Protein 5H78 (pdb70)

Radius of gyration: 26.35 Å; Cα contacts (8 Å, |Δi|>4): 308; chains: 2; bounding box: 64×65×44 Å

Solvent-accessible surface area: 22266 Å² total; per-residue (Å²): 142,34,131,47,6,100,140,21,22,118,25,0,29,57,32,0,87,174,105,122,23,147,54,21,15,60,19,0,10,99,21,0,52,113,45,71,35,84,105,24,68,91,87,3,121,78,3,20,90,98,9,179,137,23,135,66,64,98,72,16,33,100,10,0,93,60,0,22,87,47,3,145,118,27,139,61,61,144,9,10,55,63,0,0,112,27,0,14,93,13,6,137,115,21,136,48,165,87,6,16,58,92,0,0,110,20,0,9,108,26,2,88,139,33,140,47,71,135,13,8,28,43,0,0,94,35,0,0,82,19,4,53,96,24,144,70,115,126,24,5,16,77,0,0,95,12,0,10,73,9,3,124,121,26,54,33,58,109,22,29,100,39,0,16,110,13,0,73,45,1,8,163,83,22,140,52,158,103,9,30,93,66,0,76,141,21,5,84,91,15,118,210,140,21,131,45,5,99,138,21,21,118,25,0,29,55,35,1,90,175,107,145,23,147,50,20,17,57,18,0,10,98,22,0,49,110,38,69,35,87,103,28,77,90,85,3,140,75,2,18,90,98,10,124,126,25,130,63,68,105,69,17,32,101,8,0,92,61,0,23,86,49,3,145,119,28,139,59,60,143,12,10,36,71,0,0,95,37,0,16,63,13,7,127,115,20,136,50,168,100,6,16,56,92,0,0,114,24,0,9,108,25,2,87,133,33,142,50,69,132,10,9,38,31,0,0,87,32,0,0,82,18,3,54,94,25,146,72,111,116,25,5,15,78,0,0,96,11,0,8,73,9,3,127,121,26,67,36,56,112,23,31,96,32,0,16,122,13,0,72,56,1,8,168,84,22,140,56,157,105,9,31,88,67,0,89,144,23,9,107,89,16,115,215

Secondary structure (DSSP, 8-state):
--TTHHHHHHHHHHHHHHH--S-HHHHHHHHHHHHHHHHHHHHHHHHHHHHHH--SHHHHHHHHHHHHHHHHH---HHHHHHHHHHHHHHHHH---HHHHHHHHHHHHHHHHH---HHHHHHHHHHHHHHHHH---HHHHHHHHHHHHHHHHH--BHHHHHHHHHHHHHHHHH---HHHHHHHHHHHHHHH-/--TTHHHHHHHHHHHHHHH--S-HHHHHHHHHHHHHHHHHHHHHHHHHHHHHH--SHHHHHHHHHHHHHHHHH---HHHHHHHHHHHHHHHHH---HHHHHHHHHHHHHHHHH---HHHHHHHHHHHHHHHHH---HHHHHHHHHHHHHHHHH--BHHHHHHHHHHHHHHHHH---HHHHHHHHHHHHHHH-

Structure (mmCIF, N/CA/C/O backbone):
data_5H78
#
_entry.id   5H78
#
_cell.length_a   179.234
_cell.length_b   96.539
_cell.length_c   39.351
_cell.angle_alpha   90.00
_cell.angle_beta   89.90
_cell.angle_gamma   90.00
#
_symmetry.space_group_name_H-M   'C 1 2 1'
#
loop_
_entity.id
_entity.type
_entity.pdbx_description
1 polymer 'cAMP-dependent protein kinase type II-alpha regulatory subunit,DHR14'
2 water water
#
loop_
_atom_site.group_PDB
_atom_site.id
_atom_site.type_symbol
_atom_site.label_atom_id
_atom_site.label_alt_id
_atom_site.label_comp_id
_atom_site.label_asym_id
_atom_site.label_entity_id
_atom_site.label_seq_id
_atom_site.pdbx_PDB_ins_code
_atom_site.Cartn_x
_atom_site.Cartn_y
_atom_site.Cartn_z
_atom_site.occupancy
_atom_site.B_iso_or_equiv
_atom_site.auth_seq_id
_atom_site.auth_comp_id
_atom_site.auth_asym_id
_atom_site.auth_atom_id
_atom_site.pdbx_PDB_model_num
ATOM 1 N N . ILE A 1 6 ? 2.554 -38.191 6.235 1.00 71.23 5 ILE A N 1
ATOM 2 C CA . ILE A 1 6 ? 1.586 -38.988 6.989 1.00 73.68 5 ILE A CA 1
ATOM 3 C C . ILE A 1 6 ? 0.679 -38.088 7.826 1.00 72.90 5 ILE A C 1
ATOM 4 O O . ILE A 1 6 ? 1.159 -37.164 8.489 1.00 76.83 5 ILE A O 1
ATOM 9 N N . PRO A 1 7 ? -0.633 -38.348 7.784 1.00 65.43 6 PRO A N 1
ATOM 10 C CA . PRO A 1 7 ? -1.562 -37.516 8.546 1.00 67.10 6 PRO A CA 1
ATOM 11 C C . PRO A 1 7 ? -1.483 -37.836 10.027 1.00 61.45 6 PRO A C 1
ATOM 12 O O . PRO A 1 7 ? -1.144 -38.967 10.416 1.00 53.50 6 PRO A O 1
ATOM 16 N N . PRO A 1 8 ? -1.787 -36.869 10.895 1.00 63.24 7 PRO A N 1
ATOM 17 C CA . PRO A 1 8 ? -1.612 -37.083 12.339 1.00 60.32 7 PRO A CA 1
ATOM 18 C C . PRO A 1 8 ? -2.552 -38.161 12.867 1.00 56.46 7 PRO A C 1
ATOM 19 O O . PRO A 1 8 ? -3.754 -38.148 12.594 1.00 59.77 7 PRO A O 1
ATOM 23 N N . GLY A 1 9 ? -1.983 -39.111 13.608 1.00 48.50 8 GLY A N 1
ATOM 24 C CA . GLY A 1 9 ? -2.739 -40.151 14.269 1.00 42.15 8 GLY A CA 1
ATOM 25 C C . GLY A 1 9 ? -2.795 -41.474 13.533 1.00 34.39 8 GLY A C 1
ATOM 26 O O . GLY A 1 9 ? -3.239 -42.467 14.122 1.00 32.38 8 GLY A O 1
ATOM 27 N N . LEU A 1 10 ? -2.335 -41.531 12.281 1.00 33.63 9 LEU A N 1
ATOM 28 C CA . LEU A 1 10 ? -2.445 -42.770 11.514 1.00 30.16 9 LEU A CA 1
ATOM 29 C C . LEU A 1 10 ? -1.664 -43.907 12.169 1.00 30.00 9 LEU A C 1
ATOM 30 O O . LEU A 1 10 ? -2.175 -45.022 12.319 1.00 25.80 9 LEU A O 1
ATOM 35 N N . THR A 1 11 ? -0.417 -43.645 12.562 1.00 30.00 10 THR A N 1
ATOM 36 C CA . THR A 1 11 ? 0.406 -44.694 13.162 1.00 33.57 10 THR A CA 1
ATOM 37 C C . THR A 1 11 ? -0.225 -45.256 14.429 1.00 28.28 10 THR A C 1
ATOM 38 O O . THR A 1 11 ? -0.301 -46.478 14.605 1.00 29.82 10 THR A O 1
ATOM 42 N N . GLU A 1 12 ? -0.670 -44.378 15.333 1.00 30.39 11 GLU A N 1
ATOM 43 C CA . GLU A 1 12 ? -1.270 -44.846 16.578 1.00 37.31 11 GLU A CA 1
ATOM 44 C C . GLU A 1 12 ? -2.581 -45.577 16.318 1.00 33.32 11 GLU A C 1
ATOM 45 O O . GLU A 1 12 ? -2.912 -46.538 17.018 1.00 29.40 11 GLU A O 1
ATOM 51 N N . LEU A 1 13 ? -3.330 -45.142 15.310 1.00 31.42 12 LEU A N 1
ATOM 52 C CA . LEU A 1 13 ? -4.593 -45.795 14.996 1.00 26.36 12 LEU A CA 1
ATOM 53 C C . LEU A 1 13 ? -4.364 -47.227 14.539 1.00 22.59 12 LEU A C 1
ATOM 54 O O . LEU A 1 13 ? -5.023 -48.160 15.016 1.00 21.62 12 LEU A O 1
ATOM 59 N N . LEU A 1 14 ? -3.409 -47.427 13.630 1.00 21.94 13 LEU A N 1
ATOM 60 C CA . LEU A 1 14 ? -3.170 -48.775 13.131 1.00 25.50 13 LEU A CA 1
ATOM 61 C C . LEU A 1 14 ? -2.483 -49.648 14.166 1.00 26.98 13 LEU A C 1
ATOM 62 O O . LEU A 1 14 ? -2.685 -50.868 14.182 1.00 26.41 13 LEU A O 1
ATOM 67 N N . GLN A 1 15 ? -1.673 -49.051 15.035 1.00 23.78 14 GLN A N 1
ATOM 68 C CA . GLN A 1 15 ? -1.074 -49.827 16.111 1.00 27.71 14 GLN A CA 1
ATOM 69 C C . GLN A 1 15 ? -2.142 -50.340 17.074 1.00 23.00 14 GLN A C 1
ATOM 70 O O . GLN A 1 15 ? -2.043 -51.469 17.572 1.00 28.64 14 GLN A O 1
ATOM 76 N N . GLY A 1 16 ? -3.174 -49.532 17.342 1.00 23.34 15 GLY A N 1
ATOM 77 C CA . GLY A 1 16 ? -4.226 -49.975 18.243 1.00 24.69 15 GLY A CA 1
ATOM 78 C C . GLY A 1 16 ? -4.984 -51.164 17.689 1.00 29.81 15 GLY A C 1
ATOM 79 O O . GLY A 1 16 ? -5.272 -52.129 18.405 1.00 26.08 15 GLY A O 1
ATOM 80 N N . TYR A 1 17 ? -5.291 -51.124 16.399 1.00 25.78 16 TYR A N 1
ATOM 81 C CA . TYR A 1 17 ? -5.947 -52.257 15.767 1.00 23.43 16 TYR A CA 1
ATOM 82 C C . TYR A 1 17 ? -5.028 -53.471 15.763 1.00 21.58 16 TYR A C 1
ATOM 83 O O . TYR A 1 17 ? -5.468 -54.595 16.024 1.00 24.23 16 TYR A O 1
ATOM 92 N N . THR A 1 18 ? -3.734 -53.251 15.534 1.00 22.85 17 THR A N 1
ATOM 93 C CA . THR A 1 18 ? -2.790 -54.363 15.503 1.00 22.46 17 THR A CA 1
ATOM 94 C C . THR A 1 18 ? -2.713 -55.075 16.848 1.00 24.57 17 THR A C 1
ATOM 95 O O . THR A 1 18 ? -2.656 -56.310 16.898 1.00 24.50 17 THR A O 1
ATOM 99 N N . VAL A 1 19 ? -2.709 -54.317 17.951 1.00 25.28 18 VAL A N 1
ATOM 100 C CA . VAL A 1 19 ? -2.693 -54.938 19.276 1.00 27.71 18 VAL A CA 1
ATOM 101 C C . VAL A 1 19 ? -3.870 -55.886 19.429 1.00 28.05 18 VAL A C 1
ATOM 102 O O . VAL A 1 19 ? -3.715 -57.024 19.883 1.00 30.54 18 VAL A O 1
ATOM 106 N N . GLU A 1 20 ? -5.071 -55.428 19.062 1.00 31.53 19 GLU A N 1
ATOM 107 C CA . GLU A 1 20 ? -6.255 -56.252 19.283 1.00 31.39 19 GLU A CA 1
ATOM 108 C C . GLU A 1 20 ? -6.296 -57.449 18.349 1.00 27.54 19 GLU A C 1
ATOM 109 O O . GLU A 1 20 ? -6.807 -58.510 18.731 1.00 28.81 19 GLU A O 1
ATOM 115 N N . VAL A 1 21 ? -5.762 -57.310 17.136 1.00 23.64 20 VAL A N 1
ATOM 116 C CA . VAL A 1 21 ? -5.631 -58.469 16.257 1.00 26.94 20 VAL A CA 1
ATOM 117 C C . VAL A 1 21 ? -4.730 -59.520 16.891 1.00 32.93 20 VAL A C 1
ATOM 118 O O . VAL A 1 21 ? -5.042 -60.719 16.881 1.00 31.70 20 VAL A O 1
ATOM 122 N N . LEU A 1 22 ? -3.604 -59.087 17.459 1.00 28.84 21 LEU A N 1
ATOM 123 C CA . LEU A 1 22 ? -2.666 -60.027 18.060 1.00 29.48 21 LEU A CA 1
ATOM 124 C C . LEU A 1 22 ? -3.195 -60.605 19.369 1.00 34.68 21 LEU A C 1
ATOM 125 O O . LEU A 1 22 ? -2.866 -61.744 19.711 1.00 36.89 21 LEU A O 1
ATOM 130 N N . ARG A 1 23 ? -3.988 -59.836 20.124 1.00 32.00 22 ARG A N 1
ATOM 131 C CA . ARG A 1 23 ? -4.604 -60.369 21.339 1.00 39.59 22 ARG A CA 1
ATOM 132 C C . ARG A 1 23 ? -5.693 -61.386 21.015 1.00 42.36 22 ARG A C 1
ATOM 133 O O . ARG A 1 23 ? -5.670 -62.518 21.510 1.00 49.08 22 ARG A O 1
ATOM 141 N N . GLN A 1 24 ? -6.664 -60.995 20.195 1.00 39.13 23 GLN A N 1
ATOM 142 C CA . GLN A 1 24 ? -7.887 -61.768 20.044 1.00 35.95 23 GLN A CA 1
ATOM 143 C C . GLN A 1 24 ? -7.838 -62.783 18.914 1.00 39.05 23 GLN A C 1
ATOM 144 O O . GLN A 1 24 ? -8.724 -63.640 18.842 1.00 47.04 23 GLN A O 1
ATOM 150 N N . GLN A 1 25 ? -6.831 -62.714 18.049 1.00 36.54 24 GLN A N 1
ATOM 151 C CA . GLN A 1 25 ? -6.640 -63.670 16.964 1.00 38.06 24 GLN A CA 1
ATOM 152 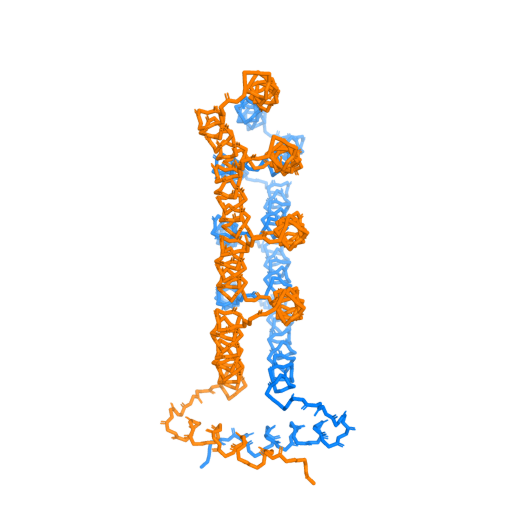C C . GLN A 1 25 ? -7.915 -63.934 16.152 1.00 37.06 24 GLN A C 1
ATOM 153 O O . GLN A 1 25 ? -8.373 -65.074 16.065 1.00 40.08 24 GLN A O 1
ATOM 159 N N . PRO A 1 26 ? -8.482 -62.902 15.531 1.00 34.71 25 PRO A N 1
ATOM 160 C CA . PRO A 1 26 ? -9.735 -63.052 14.786 1.00 30.30 25 PRO A CA 1
ATOM 161 C C . PRO A 1 26 ? -9.522 -63.838 13.508 1.00 37.61 25 PRO A C 1
ATOM 162 O O . PRO A 1 26 ? -8.511 -63.662 12.814 1.00 39.45 25 PRO A O 1
ATOM 166 N N . PRO A 1 27 ? -10.468 -64.715 13.148 1.00 39.63 26 PRO A N 1
ATOM 167 C CA . PRO A 1 27 ? -10.317 -65.477 11.896 1.00 42.24 26 PRO A CA 1
ATOM 168 C C . PRO A 1 27 ? -10.427 -64.621 10.641 1.00 44.47 26 PRO A C 1
ATOM 169 O O . PRO A 1 27 ? -9.868 -65.006 9.604 1.00 48.55 26 PRO A O 1
ATOM 173 N N . ASP A 1 28 ? -11.126 -63.486 10.682 1.00 38.02 27 ASP A N 1
ATOM 174 C CA . ASP A 1 28 ? -11.298 -62.633 9.505 1.00 36.18 27 ASP A CA 1
ATOM 175 C C . ASP A 1 28 ? -10.952 -61.204 9.885 1.00 29.24 27 ASP A C 1
ATOM 176 O O . ASP A 1 28 ? -11.698 -60.562 10.629 1.00 24.91 27 ASP A O 1
ATOM 181 N N . LEU A 1 29 ? -9.836 -60.710 9.342 1.00 27.80 28 LEU A N 1
ATOM 182 C CA . LEU A 1 29 ? -9.312 -59.407 9.723 1.00 28.59 28 LEU A CA 1
ATOM 183 C C . LEU A 1 29 ? -10.173 -58.268 9.207 1.00 29.11 28 LEU A C 1
ATOM 184 O O . LEU A 1 29 ? -10.195 -57.193 9.821 1.00 30.16 28 LEU A O 1
ATOM 189 N N . VAL A 1 30 ? -10.882 -58.475 8.089 1.00 20.56 29 VAL A N 1
ATOM 190 C CA . VAL A 1 30 ? -11.729 -57.411 7.566 1.00 19.36 29 VAL A CA 1
ATOM 191 C C . VAL A 1 30 ? -12.967 -57.256 8.434 1.00 23.43 29 VAL A C 1
ATOM 192 O O . VAL A 1 30 ? -13.324 -56.145 8.843 1.00 21.09 29 VAL A O 1
ATOM 196 N N . GLU A 1 31 ? -13.614 -58.373 8.759 1.00 21.49 30 GLU A N 1
ATOM 197 C CA . GLU A 1 31 ? -14.740 -58.331 9.679 1.00 26.13 30 GLU A CA 1
ATOM 198 C C . GLU A 1 31 ? -14.323 -57.688 10.988 1.00 27.31 30 GLU A C 1
ATOM 199 O O . GLU A 1 31 ? -15.041 -56.854 11.547 1.00 29.48 30 GLU A O 1
ATOM 205 N N . PHE A 1 32 ? -13.158 -58.083 11.496 1.00 27.17 31 PHE A N 1
ATOM 206 C CA . PHE A 1 32 ? -12.711 -57.580 12.784 1.00 28.23 31 PHE A CA 1
ATOM 207 C C . PHE A 1 32 ? -12.401 -56.089 12.717 1.00 27.67 31 PHE A C 1
ATOM 208 O O . PHE A 1 32 ? -12.672 -55.348 13.672 1.00 21.80 31 PHE A O 1
ATOM 216 N N . ALA A 1 33 ? -11.851 -55.628 11.588 1.00 23.46 32 ALA A N 1
ATOM 217 C CA . ALA A 1 33 ? -11.638 -54.198 11.390 1.00 20.98 32 ALA A CA 1
ATOM 218 C C . ALA A 1 33 ? -12.957 -53.426 11.396 1.00 20.97 32 ALA A C 1
ATOM 219 O O . ALA A 1 33 ? -13.038 -52.337 11.976 1.00 19.81 32 ALA A O 1
ATOM 221 N N . VAL A 1 34 ? -13.999 -53.947 10.742 1.00 18.93 33 VAL A N 1
ATOM 222 C CA . VAL A 1 34 ? -15.262 -53.220 10.792 1.00 23.72 33 VAL A CA 1
ATOM 223 C C . VAL A 1 34 ? -15.747 -53.113 12.232 1.00 21.59 33 VAL A C 1
ATOM 224 O O . VAL A 1 34 ? -16.193 -52.047 12.671 1.00 23.62 33 VAL A O 1
ATOM 228 N N . GLU A 1 35 ? -15.640 -54.199 12.999 1.00 24.34 34 GLU A N 1
ATOM 229 C CA . GLU A 1 35 ? -16.083 -54.165 14.392 1.00 29.50 34 GLU A CA 1
ATOM 230 C C . GLU A 1 35 ? -15.234 -53.198 15.217 1.00 23.38 34 GLU A C 1
ATOM 231 O O . GLU A 1 35 ? -15.761 -52.395 15.994 1.00 25.11 34 GLU A O 1
ATOM 237 N N . TYR A 1 36 ? -13.913 -53.265 15.049 1.00 21.24 35 TYR A N 1
ATOM 238 C CA . TYR A 1 36 ? -13.002 -52.453 15.848 1.00 23.42 35 TYR A CA 1
ATOM 239 C C . TYR A 1 36 ? -13.217 -50.971 15.587 1.00 21.30 35 TYR A C 1
ATOM 240 O O . TYR A 1 36 ? -13.369 -50.182 16.520 1.00 23.60 35 TYR A O 1
ATOM 249 N N . PHE A 1 37 ? -13.227 -50.571 14.319 1.00 23.77 36 PHE A N 1
ATOM 250 C CA . PHE A 1 37 ? -13.341 -49.151 14.024 1.00 23.49 36 PHE A CA 1
ATOM 251 C C . PHE A 1 37 ? -14.760 -48.629 14.233 1.00 21.41 36 PHE A C 1
ATOM 252 O O . PHE A 1 37 ? -14.933 -47.448 14.555 1.00 17.78 36 PHE A O 1
ATOM 260 N N . THR A 1 38 ? -15.780 -49.477 14.093 1.00 22.36 37 THR A N 1
ATOM 261 C CA . THR A 1 38 ? -17.126 -49.031 14.446 1.00 24.52 37 THR A CA 1
ATOM 262 C C . THR A 1 38 ? -17.224 -48.737 15.931 1.00 20.49 37 THR A C 1
ATOM 263 O O . THR A 1 38 ? -17.828 -47.734 16.332 1.00 22.83 37 THR A O 1
ATOM 267 N N . ARG A 1 39 ? -16.612 -49.589 16.757 1.00 24.06 38 ARG A N 1
ATOM 268 C CA . ARG A 1 39 ? -16.605 -49.352 18.195 1.00 25.21 38 ARG A CA 1
ATOM 269 C C . ARG A 1 39 ? -15.907 -48.040 18.522 1.00 23.47 38 ARG A C 1
ATOM 270 O O . ARG A 1 39 ? -16.421 -47.240 19.307 1.00 25.25 38 ARG A O 1
ATOM 278 N N . LEU A 1 40 ? -14.724 -47.801 17.929 1.00 22.83 39 LEU A N 1
ATOM 279 C CA . LEU A 1 40 ? -14.010 -46.550 18.183 1.00 23.73 39 LEU A CA 1
ATOM 280 C C . LEU A 1 40 ? -14.822 -45.343 17.745 1.00 23.15 39 LEU A C 1
ATOM 281 O O . LEU A 1 40 ? -14.852 -44.324 18.441 1.00 19.55 39 LEU A O 1
ATOM 286 N N . ARG A 1 41 ? -15.440 -45.419 16.562 1.00 20.62 40 ARG A N 1
ATOM 287 C CA . ARG A 1 41 ? -16.314 -44.336 16.124 1.00 19.50 40 ARG A CA 1
ATOM 288 C C . ARG A 1 41 ? -17.449 -44.112 17.116 1.00 21.71 40 ARG A C 1
ATOM 289 O O . ARG A 1 41 ? -17.755 -42.968 17.473 1.00 20.98 40 ARG A O 1
ATOM 297 N N . SER A 1 42 ? -18.077 -45.195 17.569 1.00 20.08 41 SER A N 1
ATOM 298 C CA . SER A 1 42 ? -19.191 -45.090 18.506 1.00 22.99 41 SER A CA 1
ATOM 299 C C . SER A 1 42 ? -18.746 -44.484 19.835 1.00 22.47 41 SER A C 1
ATOM 300 O O . SER A 1 42 ? -19.418 -43.607 20.392 1.00 25.97 41 SER A O 1
ATOM 303 N N . GLU A 1 43 ? -17.616 -44.955 20.367 1.00 19.43 42 GLU A N 1
ATOM 304 C CA . GLU A 1 43 ? -17.109 -44.390 21.612 1.00 24.66 42 GLU A CA 1
ATOM 305 C C . GLU A 1 43 ? -16.834 -42.895 21.474 1.00 27.76 42 GLU A C 1
ATOM 306 O O . GLU A 1 43 ? -17.158 -42.114 22.375 1.00 25.80 42 GLU A O 1
ATOM 312 N N . ARG A 1 44 ? -16.251 -42.471 20.349 1.00 25.35 43 ARG A N 1
ATOM 313 C CA . ARG A 1 44 ? -15.903 -41.059 20.198 1.00 23.88 43 ARG A CA 1
ATOM 314 C C . ARG A 1 44 ? -17.142 -40.181 20.033 1.00 23.17 43 ARG A C 1
ATOM 315 O O . ARG A 1 44 ? -17.227 -39.096 20.620 1.00 22.26 43 ARG A O 1
ATOM 323 N N . VAL A 1 45 ? -18.109 -40.614 19.226 1.00 17.54 44 VAL A N 1
ATOM 324 C CA . VAL A 1 45 ? -19.281 -39.778 19.038 1.00 16.95 44 VAL A CA 1
ATOM 325 C C . VAL A 1 45 ? -20.124 -39.753 20.313 1.00 22.32 44 VAL A C 1
ATOM 326 O O . VAL A 1 45 ? -20.705 -38.717 20.657 1.00 20.60 44 VAL A O 1
ATOM 330 N N . ASN A 1 46 ? -20.185 -40.875 21.048 1.00 19.61 45 ASN A N 1
ATOM 331 C CA . ASN A 1 46 ? -20.907 -40.885 22.324 1.00 18.79 45 ASN A CA 1
ATOM 332 C C . ASN A 1 46 ? -20.307 -39.878 23.295 1.00 21.60 45 ASN A C 1
ATOM 333 O O . ASN A 1 46 ? -21.030 -39.210 24.039 1.00 22.89 45 ASN A O 1
ATOM 338 N N . GLU A 1 47 ? -18.978 -39.763 23.308 1.0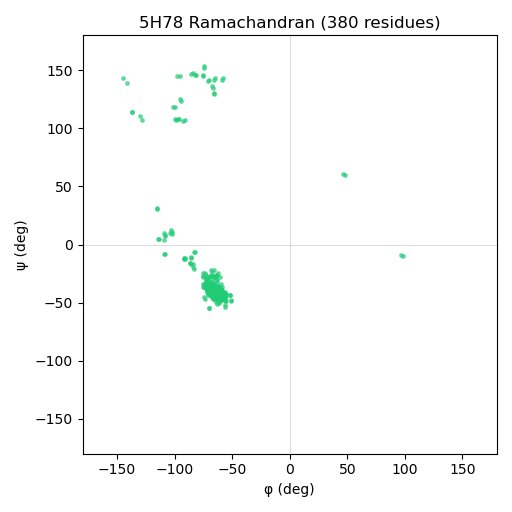0 22.24 46 GLU A N 1
ATOM 339 C CA . GLU A 1 47 ? -18.339 -38.815 24.211 1.00 24.95 46 GLU A CA 1
ATOM 340 C C . GLU A 1 47 ? -18.578 -37.384 23.748 1.00 23.07 46 GLU A C 1
ATOM 341 O O . GLU A 1 47 ? -18.769 -36.482 24.572 1.00 27.27 46 GLU A O 1
ATOM 347 N N . ARG A 1 48 ? -18.589 -37.159 22.432 1.00 20.23 47 ARG A N 1
ATOM 348 C CA . ARG A 1 48 ? -18.929 -35.840 21.916 1.00 22.33 47 ARG A CA 1
ATOM 349 C C . ARG A 1 48 ? -20.337 -35.434 22.344 1.00 17.78 47 ARG A C 1
ATOM 350 O O . ARG A 1 48 ? -20.559 -34.299 22.787 1.00 18.10 47 ARG A O 1
ATOM 358 N N . VAL A 1 49 ? -21.295 -36.355 22.247 1.00 17.79 48 VAL A N 1
ATOM 359 C CA . VAL A 1 49 ? -22.667 -36.038 22.645 1.00 19.51 48 VAL A CA 1
ATOM 360 C C . VAL A 1 49 ? -22.736 -35.735 24.135 1.00 19.05 48 VAL A C 1
ATOM 361 O O . VAL A 1 49 ? -23.411 -34.792 24.567 1.00 20.14 48 VAL A O 1
ATOM 365 N N . LYS A 1 50 ? -22.025 -36.513 24.950 1.00 20.99 49 LYS A N 1
ATOM 366 C CA . LYS A 1 50 ? -22.037 -36.251 26.382 1.00 20.91 49 LYS A CA 1
ATOM 367 C C . LYS A 1 50 ? -21.404 -34.890 26.689 1.00 19.24 49 LYS A C 1
ATOM 368 O O . LYS A 1 50 ? -21.890 -34.146 27.552 1.00 20.14 49 LYS A O 1
ATOM 374 N N . GLN A 1 51 ? -20.335 -34.530 25.965 1.00 20.34 50 GLN A N 1
ATOM 375 C CA . GLN A 1 51 ? -19.690 -33.226 26.130 1.00 21.02 50 GLN A CA 1
ATOM 376 C C . GLN A 1 51 ? -20.609 -32.077 25.733 1.00 19.97 50 GLN A C 1
ATOM 377 O O . GLN A 1 51 ? -20.621 -31.029 26.386 1.00 21.78 50 GLN A O 1
ATOM 383 N N . LEU A 1 52 ? -21.342 -32.238 24.633 1.00 18.60 51 LEU A N 1
ATOM 384 C CA . LEU A 1 52 ? -22.275 -31.201 24.202 1.00 19.06 51 LEU A CA 1
ATOM 385 C C . LEU A 1 52 ? -23.391 -31.001 25.217 1.00 17.23 51 LEU A C 1
ATOM 386 O O . LEU A 1 52 ? -23.819 -29.872 25.468 1.00 17.40 51 LEU A O 1
ATOM 391 N N . ALA A 1 53 ? -23.896 -32.098 25.781 1.00 16.58 52 ALA A N 1
ATOM 392 C CA . ALA A 1 53 ? -24.951 -32.007 26.786 1.00 16.21 52 ALA A CA 1
ATOM 393 C C . ALA A 1 53 ? -24.473 -31.263 28.033 1.00 21.60 52 ALA A C 1
ATOM 394 O O . ALA A 1 53 ? -25.199 -30.426 28.587 1.00 18.00 52 ALA A O 1
ATOM 396 N N . GLU A 1 54 ? -23.255 -31.561 28.497 1.00 22.65 53 GLU A N 1
ATOM 397 C CA . GLU A 1 54 ? -22.715 -30.824 29.638 1.00 20.18 53 GLU A CA 1
ATOM 398 C C . GLU A 1 54 ? -22.541 -29.357 29.288 1.00 20.47 53 GLU A C 1
ATOM 399 O O . GLU A 1 54 ? -22.902 -28.474 30.076 1.00 20.82 53 GLU A O 1
ATOM 405 N N . LYS A 1 55 ? -22.027 -29.076 28.087 1.00 21.49 54 LYS A N 1
ATOM 406 C CA . LYS A 1 55 ? -21.827 -27.693 27.676 1.00 25.37 54 LYS A CA 1
ATOM 407 C C . LYS A 1 55 ? -23.159 -26.942 27.569 1.00 23.38 54 LYS A C 1
ATOM 408 O O . LYS A 1 55 ? -23.257 -25.781 27.987 1.00 22.65 54 LYS A O 1
ATOM 414 N N . ALA A 1 56 ? -24.204 -27.588 27.034 1.00 18.38 55 ALA A N 1
ATOM 415 C CA . ALA A 1 56 ? -25.513 -26.934 26.983 1.00 21.82 55 ALA A CA 1
ATOM 416 C C . ALA A 1 56 ? -26.060 -26.685 28.383 1.00 23.18 55 ALA A C 1
ATOM 417 O O . ALA A 1 56 ? -26.727 -25.674 28.629 1.00 22.98 55 ALA A O 1
ATOM 419 N N . LYS A 1 57 ? -25.787 -27.596 29.310 1.00 19.09 56 LYS A N 1
ATOM 420 C CA . LYS A 1 57 ? -26.267 -27.440 30.677 1.00 26.36 56 LYS A CA 1
ATOM 421 C C . LYS A 1 57 ? -25.523 -26.320 31.405 1.00 31.94 56 LYS A C 1
ATOM 422 O O . LYS A 1 57 ? -26.118 -25.598 32.217 1.00 31.86 56 LYS A O 1
ATOM 428 N N . GLU A 1 58 ? -24.229 -26.148 31.120 1.00 29.66 57 GLU A N 1
ATOM 429 C CA . GLU A 1 58 ? -23.454 -25.076 31.741 1.00 40.84 57 GLU A CA 1
ATOM 430 C C . GLU A 1 58 ? -23.592 -23.739 31.019 1.00 42.80 57 GLU A C 1
ATOM 431 O O . GLU A 1 58 ? -23.251 -22.703 31.603 1.00 44.96 57 GLU A O 1
ATOM 437 N N . ALA A 1 59 ? -24.073 -23.735 29.776 1.00 35.11 58 ALA A N 1
ATOM 438 C CA . ALA A 1 59 ? -24.136 -22.497 29.008 1.00 28.78 58 ALA A CA 1
ATOM 439 C C . ALA A 1 59 ? -24.980 -21.444 29.710 1.00 32.19 58 ALA A C 1
ATOM 440 O O . ALA A 1 59 ? -26.045 -21.727 30.263 1.00 29.42 58 ALA A O 1
ATOM 442 N N . THR A 1 60 ? -24.527 -20.203 29.625 1.00 33.08 59 THR A N 1
ATOM 443 C CA . THR A 1 60 ? -25.230 -19.088 30.228 1.00 41.74 59 THR A CA 1
ATOM 444 C C . THR A 1 60 ? -25.894 -18.202 29.179 1.00 42.92 59 THR A C 1
ATOM 445 O O . THR A 1 60 ? -26.446 -17.151 29.522 1.00 44.66 59 THR A O 1
ATOM 449 N N . ASP A 1 61 ? -25.885 -18.620 27.916 1.00 35.78 60 ASP A N 1
ATOM 450 C CA . ASP A 1 61 ? -26.353 -17.790 26.824 1.00 38.38 60 ASP A CA 1
ATOM 451 C C . ASP A 1 61 ? -27.113 -18.634 25.804 1.00 30.59 60 ASP A C 1
ATOM 452 O O . ASP A 1 61 ? -26.730 -19.770 25.500 1.00 31.40 60 ASP A O 1
ATOM 457 N N . LYS A 1 62 ? -28.212 -18.071 25.308 1.00 25.76 61 LYS A N 1
ATOM 458 C CA . LYS A 1 62 ? -29.060 -18.761 24.342 1.00 30.93 61 LYS A CA 1
ATOM 459 C C . LYS A 1 62 ? -28.315 -19.074 23.041 1.00 27.27 61 LYS A C 1
ATOM 460 O O . LYS A 1 62 ? -28.526 -20.131 22.433 1.00 23.00 61 LYS A O 1
ATOM 466 N N . GLU A 1 63 ? -27.434 -18.174 22.608 1.00 25.25 62 GLU A N 1
ATOM 467 C CA . GLU A 1 63 ? -26.691 -18.400 21.368 1.00 33.57 62 GLU A CA 1
ATOM 468 C C . GLU A 1 63 ? -25.744 -19.589 21.461 1.00 29.57 62 GLU A C 1
ATOM 469 O O . GLU A 1 63 ? -25.591 -20.337 20.487 1.00 26.80 62 GLU A O 1
ATOM 475 N N . GLU A 1 64 ? -25.099 -19.789 22.614 1.00 23.80 63 GLU A N 1
ATOM 476 C CA . GLU A 1 64 ? -24.256 -20.972 22.754 1.00 26.75 63 GLU A CA 1
ATOM 477 C C . GLU A 1 64 ? -25.086 -22.247 22.698 1.00 19.29 63 GLU A C 1
ATOM 478 O O . GLU A 1 64 ? -24.670 -23.234 22.085 1.00 17.98 63 GLU A O 1
ATOM 484 N N . VAL A 1 65 ? -26.268 -22.245 23.327 1.00 18.50 64 VAL A N 1
ATOM 485 C CA . VAL A 1 65 ? -27.108 -23.441 23.323 1.00 21.05 64 VAL A CA 1
ATOM 486 C C . VAL A 1 65 ? -27.600 -23.755 21.913 1.00 22.05 64 VAL A C 1
ATOM 487 O O . VAL A 1 65 ? -27.662 -24.925 21.508 1.00 16.94 64 VAL A O 1
ATOM 491 N N . ILE A 1 66 ? -27.969 -22.723 21.152 1.00 17.14 65 ILE A N 1
ATOM 492 C CA . ILE A 1 66 ? -28.449 -22.941 19.789 1.00 19.84 65 ILE A CA 1
ATOM 493 C C . ILE A 1 66 ? -27.355 -23.586 18.934 1.00 15.42 65 ILE A C 1
ATOM 494 O O . ILE A 1 66 ? -27.618 -24.518 18.161 1.00 20.23 65 ILE A O 1
ATOM 499 N N . GLU A 1 67 ? -26.113 -23.147 19.095 1.00 16.54 66 GLU A N 1
ATOM 500 C CA . GLU A 1 67 ? -25.060 -23.774 18.304 1.00 18.51 66 GLU A CA 1
ATOM 501 C C . GLU A 1 67 ? -24.850 -25.236 18.702 1.00 22.68 66 GLU A C 1
ATOM 502 O O . GLU A 1 67 ? -24.572 -26.071 17.836 1.00 18.50 66 GLU A O 1
ATOM 508 N N . ILE A 1 68 ? -25.028 -25.573 19.986 1.00 17.84 67 ILE A N 1
ATOM 509 C CA . ILE A 1 68 ? -24.930 -26.965 20.419 1.00 19.96 67 ILE A CA 1
ATOM 510 C C . ILE A 1 68 ? -26.064 -27.792 19.824 1.00 14.46 67 ILE A C 1
ATOM 511 O O . ILE A 1 68 ? -25.847 -28.897 19.315 1.00 16.36 67 ILE A O 1
ATOM 516 N N . VAL A 1 69 ? -27.288 -27.266 19.887 1.00 15.65 68 VAL A N 1
ATOM 517 C CA . VAL A 1 69 ? -28.441 -27.918 19.265 1.00 15.89 68 VAL A CA 1
ATOM 518 C C . VAL A 1 69 ? -28.207 -28.167 17.776 1.00 12.84 68 VAL A C 1
ATOM 519 O O . VAL A 1 69 ? -28.517 -29.249 17.264 1.00 13.89 68 VAL A O 1
ATOM 523 N N . LYS A 1 70 ? -27.630 -27.189 17.066 1.00 13.63 69 LYS A N 1
ATOM 524 C CA . LYS A 1 70 ? -27.356 -27.378 15.638 1.00 18.38 69 LYS A CA 1
ATOM 525 C C . LYS A 1 70 ? -26.389 -28.529 15.398 1.00 19.08 69 LYS A C 1
ATOM 526 O O . LYS A 1 70 ? -26.554 -29.300 14.444 1.00 16.10 69 LYS A O 1
ATOM 532 N N . GLU A 1 71 ? -25.367 -28.668 16.247 1.00 19.27 70 GLU A N 1
ATOM 533 C CA . GLU A 1 71 ? -24.412 -29.749 16.035 1.00 17.97 70 GLU A CA 1
ATOM 534 C C . GLU A 1 71 ? -25.040 -31.099 16.370 1.00 16.37 70 GLU A C 1
ATOM 535 O O . GLU A 1 71 ? -24.813 -32.090 15.657 1.00 17.37 70 GLU A O 1
ATOM 541 N N . LEU A 1 72 ? -25.871 -31.152 17.423 1.00 14.74 71 LEU A N 1
ATOM 542 C CA . LEU A 1 72 ? -26.597 -32.375 17.754 1.00 17.02 71 LEU A CA 1
ATOM 543 C C . LEU A 1 72 ? -27.549 -32.786 16.632 1.00 18.28 71 LEU A C 1
ATOM 544 O O . LEU A 1 72 ? -27.645 -33.978 16.299 1.00 16.43 71 LEU A O 1
ATOM 549 N N . ALA A 1 73 ? -28.265 -31.823 16.039 1.00 14.37 72 ALA A N 1
ATOM 550 C CA . ALA A 1 73 ? -29.196 -32.155 14.961 1.00 13.87 72 ALA A CA 1
ATOM 551 C C . ALA A 1 73 ? -28.454 -32.733 13.767 1.00 14.45 72 ALA A C 1
ATOM 552 O O . ALA A 1 73 ? -28.918 -33.691 13.134 1.00 20.48 72 ALA A O 1
ATOM 554 N N . GLU A 1 74 ? -27.287 -32.179 13.451 1.00 16.36 73 GLU A N 1
ATOM 555 C CA . GLU A 1 74 ? -26.545 -32.687 12.304 1.00 19.04 73 GLU A CA 1
ATOM 556 C C . GLU A 1 74 ? -25.885 -34.034 12.608 1.00 20.00 73 GLU A C 1
ATOM 557 O O . GLU A 1 74 ? -25.812 -34.895 11.718 1.00 18.59 73 GLU A O 1
ATOM 563 N N . LEU A 1 75 ? -25.422 -34.257 13.849 1.00 17.54 74 LEU A N 1
ATOM 564 C CA . LEU A 1 75 ? -24.957 -35.597 14.202 1.00 18.20 74 LEU A CA 1
ATOM 565 C C . LEU A 1 75 ? -26.071 -36.626 14.045 1.00 17.82 74 LEU A C 1
ATOM 566 O O . LEU A 1 75 ? -25.844 -37.718 13.518 1.00 18.99 74 LEU A O 1
ATOM 571 N N . ALA A 1 76 ? -27.279 -36.301 14.516 1.00 16.39 75 ALA A N 1
ATOM 572 C CA . ALA A 1 76 ? -28.392 -37.235 14.410 1.00 23.40 75 ALA A CA 1
ATOM 573 C C . ALA A 1 76 ? -28.739 -37.510 12.952 1.00 25.73 75 ALA A C 1
ATOM 574 O O . ALA A 1 76 ? -29.038 -38.652 12.582 1.00 19.62 75 ALA A O 1
ATOM 576 N N . LYS A 1 77 ? -28.712 -36.472 12.110 1.00 19.50 76 LYS A N 1
ATOM 577 C CA . LYS A 1 77 ? -29.073 -36.655 10.708 1.00 22.89 76 LYS A CA 1
ATOM 578 C C . LYS A 1 77 ? -28.059 -37.524 9.974 1.00 27.60 76 LYS A C 1
ATOM 579 O O . LYS A 1 77 ? -28.426 -38.326 9.112 1.00 27.14 76 LYS A O 1
ATOM 585 N N . GLN A 1 78 ? -26.781 -37.379 10.287 1.00 25.96 77 GLN A N 1
ATOM 586 C CA . GLN A 1 78 ? -25.774 -38.107 9.527 1.00 28.37 77 GLN A CA 1
ATOM 587 C C . GLN A 1 78 ? -25.538 -39.517 10.057 1.00 29.64 77 GLN A C 1
ATOM 588 O O . GLN A 1 78 ? -24.887 -40.309 9.379 1.00 30.47 77 GLN A O 1
ATOM 594 N N . SER A 1 79 ? -26.075 -39.862 11.227 1.00 25.77 78 SER A N 1
ATOM 595 C CA . SER A 1 79 ? -25.864 -41.183 11.809 1.00 28.66 78 SER A CA 1
ATOM 596 C C . SER A 1 79 ? -26.878 -42.192 11.273 1.00 27.98 78 SER A C 1
ATOM 597 O O . SER A 1 79 ? -28.033 -41.860 11.002 1.00 29.42 78 SER A O 1
ATOM 600 N N . THR A 1 80 ? -26.438 -43.440 11.141 1.00 35.16 79 THR A N 1
ATOM 601 C CA . THR A 1 80 ? -27.345 -44.557 10.903 1.00 43.55 79 THR A CA 1
ATOM 602 C C . THR A 1 80 ? -27.452 -45.468 12.122 1.00 44.90 79 THR A C 1
ATOM 603 O O . THR A 1 80 ? -28.012 -46.564 12.019 1.00 43.46 79 THR A O 1
ATOM 607 N N . ASP A 1 81 ? -26.906 -45.040 13.267 1.00 36.33 80 ASP A N 1
ATOM 608 C CA . ASP A 1 81 ? -26.891 -45.822 14.500 1.00 37.40 80 ASP A CA 1
ATOM 609 C C . ASP A 1 81 ? -28.142 -45.461 15.295 1.00 34.78 80 ASP A C 1
ATOM 610 O O . ASP A 1 81 ? -28.220 -44.378 15.888 1.00 24.92 80 ASP A O 1
ATOM 615 N N . SER A 1 82 ? -29.106 -46.383 15.326 1.00 32.76 81 SER A N 1
ATOM 616 C CA . SER A 1 82 ? -30.378 -46.119 15.989 1.00 34.51 81 SER A CA 1
ATOM 617 C C . SER A 1 82 ? -30.188 -45.775 17.462 1.00 28.02 81 SER A C 1
ATOM 618 O O . SER A 1 82 ? -30.900 -44.921 18.003 1.00 34.74 81 SER A O 1
ATOM 621 N N . GLU A 1 83 ? -29.224 -46.423 18.119 1.00 30.63 82 GLU A N 1
ATOM 622 C CA . GLU A 1 83 ? -28.959 -46.164 19.531 1.00 33.75 82 GLU A CA 1
ATOM 623 C C . GLU A 1 83 ? -28.435 -44.745 19.754 1.00 31.84 82 GLU A C 1
ATOM 624 O O . GLU A 1 83 ? -28.800 -44.085 20.736 1.00 23.41 82 GLU A O 1
ATOM 630 N N . LEU A 1 84 ? -27.570 -44.263 18.860 1.00 28.48 83 LEU A N 1
ATOM 631 C CA . LEU A 1 84 ? -27.040 -42.911 18.986 1.00 22.29 83 LEU A CA 1
ATOM 632 C C . LEU A 1 84 ? -28.119 -41.863 18.745 1.00 21.65 83 LEU A C 1
ATOM 633 O O . LEU A 1 84 ? -28.202 -40.868 19.470 1.00 17.71 83 LEU A O 1
ATOM 638 N N . VAL A 1 85 ? -28.936 -42.050 17.713 1.00 18.57 84 VAL A N 1
ATOM 639 C CA . VAL A 1 85 ? -29.976 -41.067 17.424 1.00 17.29 84 VAL A CA 1
ATOM 640 C C . VAL A 1 85 ? -30.924 -40.953 18.601 1.00 17.09 84 VAL A C 1
ATOM 641 O O . VAL A 1 85 ? -31.360 -39.853 18.968 1.00 14.69 84 VAL A O 1
ATOM 645 N N . ASN A 1 86 ? -31.257 -42.088 19.221 1.00 17.75 85 ASN A N 1
ATOM 646 C CA . ASN A 1 86 ? -32.145 -42.063 20.375 1.00 18.39 85 ASN A CA 1
ATOM 647 C C . ASN A 1 86 ? -31.517 -41.300 21.541 1.00 19.94 85 ASN A C 1
ATOM 648 O O . ASN A 1 86 ? -32.198 -40.560 22.266 1.00 18.87 85 ASN A O 1
ATOM 653 N N . GLU A 1 87 ? -30.208 -41.478 21.754 1.00 17.78 86 GLU A N 1
ATOM 654 C CA . GLU A 1 87 ? -29.523 -40.742 22.820 1.00 19.85 86 GLU A CA 1
ATOM 655 C C . GLU A 1 87 ? -29.490 -39.243 22.519 1.00 18.21 86 GLU A C 1
ATOM 656 O O . GLU A 1 87 ? -29.698 -38.421 23.422 1.00 16.82 86 GLU A O 1
ATOM 662 N N . ILE A 1 88 ? -29.294 -38.865 21.252 1.00 16.69 87 ILE A N 1
ATOM 663 C CA . ILE A 1 88 ? -29.333 -37.449 20.891 1.00 14.12 87 ILE A CA 1
ATOM 664 C C . ILE A 1 88 ? -30.733 -36.881 21.097 1.00 14.74 87 ILE A C 1
ATOM 665 O O . ILE A 1 88 ? -30.896 -35.736 21.542 1.00 15.55 87 ILE A O 1
ATOM 670 N N . VAL A 1 89 ? -31.766 -37.660 20.758 1.00 15.16 88 VAL A N 1
ATOM 671 C CA . VAL A 1 89 ? -33.139 -37.221 20.999 1.00 14.49 88 VAL A CA 1
ATOM 672 C C . VAL A 1 89 ? -33.355 -36.959 22.493 1.00 13.16 88 VAL A C 1
ATOM 673 O O . VAL A 1 89 ? -33.944 -35.950 22.887 1.00 14.74 88 VAL A O 1
ATOM 677 N N . LYS A 1 90 ? -32.895 -37.882 23.340 1.00 12.63 89 LYS A N 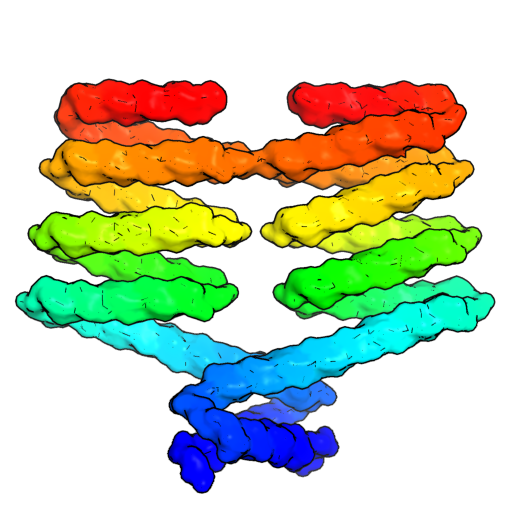1
ATOM 678 C CA . LYS A 1 90 ? -32.959 -37.680 24.787 1.00 20.40 89 LYS A CA 1
ATOM 679 C C . LYS A 1 90 ? -32.264 -36.387 25.210 1.00 20.02 89 LYS A C 1
ATOM 680 O O . LYS A 1 90 ? -32.774 -35.645 26.063 1.00 15.93 89 LYS A O 1
ATOM 686 N N . GLN A 1 91 ? -31.103 -36.087 24.609 1.00 16.53 90 GLN A N 1
ATOM 687 C CA . GLN A 1 91 ? -30.356 -34.900 25.017 1.00 12.99 90 GLN A CA 1
ATOM 688 C C . GLN A 1 91 ? -31.009 -33.622 24.514 1.00 11.76 90 GLN A C 1
ATOM 689 O O . GLN A 1 91 ? -30.987 -32.604 25.212 1.00 13.29 90 GLN A O 1
ATOM 695 N N . LEU A 1 92 ? -31.582 -33.648 23.302 1.00 11.15 91 LEU A N 1
ATOM 696 C CA . LEU A 1 92 ? -32.348 -32.507 22.809 1.00 12.78 91 LEU A CA 1
ATOM 697 C C . LEU A 1 92 ? -33.571 -32.269 23.686 1.00 18.72 91 LEU A C 1
ATOM 698 O O . LEU A 1 92 ? -33.926 -31.119 23.968 1.00 13.22 91 LEU A O 1
ATOM 703 N N . ALA A 1 93 ? -34.201 -33.350 24.161 1.00 13.00 92 ALA A N 1
ATOM 704 C CA . ALA A 1 93 ? -35.360 -33.203 25.033 1.00 12.54 92 ALA A CA 1
ATOM 705 C C . ALA A 1 93 ? -34.976 -32.506 26.327 1.00 14.79 92 ALA A C 1
ATOM 706 O O . ALA A 1 93 ? -35.741 -31.683 26.843 1.00 18.04 92 ALA A O 1
ATOM 708 N N . GLU A 1 94 ? -33.795 -32.820 26.875 1.00 13.67 93 GLU A N 1
ATOM 709 C CA . GLU A 1 94 ? -33.376 -32.146 28.104 1.00 17.52 93 GLU A CA 1
ATOM 710 C C . GLU A 1 94 ? -33.106 -30.659 27.858 1.00 16.49 93 GLU A C 1
ATOM 711 O O . GLU A 1 94 ? -33.408 -29.821 28.709 1.00 12.95 93 GLU A O 1
ATOM 717 N N . VAL A 1 95 ? -32.527 -30.314 26.703 1.00 11.17 94 VAL A N 1
ATOM 718 C CA . VAL A 1 95 ? -32.306 -28.907 26.377 1.00 15.68 94 VAL A CA 1
ATOM 719 C C . VAL A 1 95 ? -33.635 -28.168 26.236 1.00 12.31 94 VAL A C 1
ATOM 720 O O . VAL A 1 95 ? -33.775 -27.035 26.707 1.00 15.94 94 VAL A O 1
ATOM 724 N N . ALA A 1 96 ? -34.627 -28.786 25.583 1.00 9.88 95 ALA A N 1
ATOM 725 C CA . ALA A 1 96 ? -35.925 -28.129 25.432 1.00 14.12 95 ALA A CA 1
ATOM 726 C C . ALA A 1 96 ? -36.607 -27.938 26.779 1.00 15.97 95 ALA A C 1
ATOM 727 O O . ALA A 1 96 ? -37.247 -26.913 27.016 1.00 12.07 95 ALA A O 1
ATOM 729 N N . LYS A 1 97 ? -36.478 -28.914 27.674 1.00 11.39 96 LYS A N 1
ATOM 730 C CA . LYS A 1 97 ? -37.056 -28.787 29.009 1.00 15.35 96 LYS A CA 1
ATOM 731 C C . LYS A 1 97 ? -36.424 -27.628 29.788 1.00 18.12 96 LYS A C 1
ATOM 732 O O . LYS A 1 97 ? -37.113 -26.872 30.486 1.00 12.31 96 LYS A O 1
ATOM 738 N N . GLU A 1 98 ? -35.108 -27.497 29.686 1.00 13.44 97 GLU A N 1
ATOM 739 C CA . GLU A 1 98 ? -34.358 -26.450 30.367 1.00 18.55 97 GLU A CA 1
ATOM 740 C C . GLU A 1 98 ? -34.620 -25.062 29.767 1.00 17.74 97 GLU A C 1
ATOM 741 O O . GLU A 1 98 ? -34.531 -24.050 30.474 1.00 17.03 97 GLU A O 1
ATOM 747 N N . ALA A 1 99 ? -34.955 -25.005 28.481 1.00 13.64 98 ALA A N 1
ATOM 748 C CA . ALA A 1 99 ? -34.975 -23.746 27.739 1.00 19.18 98 ALA A CA 1
ATOM 749 C C . ALA A 1 99 ? -36.083 -22.815 28.222 1.00 20.09 98 ALA A C 1
ATOM 750 O O . ALA A 1 99 ? -37.220 -23.230 28.434 1.00 14.27 98 ALA A O 1
ATOM 752 N N . THR A 1 100 ? -35.751 -21.542 28.373 1.00 16.21 99 THR A N 1
ATOM 753 C CA . THR A 1 100 ? -36.747 -20.544 28.704 1.00 21.80 99 THR A CA 1
ATOM 754 C C . THR A 1 100 ? -36.955 -19.543 27.580 1.00 23.60 99 THR A C 1
ATOM 755 O O . THR A 1 100 ? -37.698 -18.574 27.763 1.00 20.30 99 THR A O 1
ATOM 759 N N . ASP A 1 101 ? -36.303 -19.744 26.435 1.00 19.32 100 ASP A N 1
ATOM 760 C CA . ASP A 1 101 ? -36.524 -18.946 25.238 1.00 21.04 100 ASP A CA 1
ATOM 761 C C . ASP A 1 101 ? -37.421 -19.749 24.295 1.00 13.07 100 ASP A C 1
ATOM 762 O O . ASP A 1 101 ? -37.046 -20.837 23.853 1.00 16.50 100 ASP A O 1
ATOM 767 N N . LYS A 1 102 ? -38.603 -19.220 23.989 1.00 18.15 101 LYS A N 1
ATOM 768 C CA . LYS A 1 102 ? -39.556 -20.033 23.235 1.00 18.39 101 LYS A CA 1
ATOM 769 C C . LYS A 1 102 ? -39.048 -20.352 21.834 1.00 14.69 101 LYS A C 1
ATOM 770 O O . LYS A 1 102 ? -39.397 -21.401 21.275 1.00 17.75 101 LYS A O 1
ATOM 776 N N . GLU A 1 103 ? -38.206 -19.482 21.268 1.00 12.72 102 GLU A N 1
ATOM 777 C CA . GLU A 1 103 ? -37.608 -19.750 19.962 1.00 18.73 102 GLU A CA 1
ATOM 778 C C . GLU A 1 103 ? -36.789 -21.036 19.979 1.00 15.84 102 GLU A C 1
ATOM 779 O O . GLU A 1 103 ? -36.804 -21.811 19.013 1.00 15.27 102 GLU A O 1
ATOM 785 N N . LEU A 1 104 ? -36.085 -21.291 21.078 1.00 14.76 103 LEU A N 1
ATOM 786 C CA . LEU A 1 104 ? -35.251 -22.478 21.185 1.00 14.27 103 LEU A CA 1
ATOM 787 C C . LEU A 1 104 ? -36.103 -23.735 21.323 1.00 14.30 103 LEU A C 1
ATOM 788 O O . LEU A 1 104 ? -35.783 -24.769 20.727 1.00 9.65 103 LEU A O 1
ATOM 793 N N . VAL A 1 105 ? -37.185 -23.674 22.117 1.00 9.92 104 VAL A N 1
ATOM 794 C CA . VAL A 1 105 ? -38.079 -24.817 22.225 1.00 10.43 104 VAL A CA 1
ATOM 795 C C . VAL A 1 105 ? -38.695 -25.148 20.873 1.00 13.60 104 VAL A C 1
ATOM 796 O O . VAL A 1 105 ? -38.796 -26.317 20.496 1.00 13.62 104 VAL A O 1
ATOM 800 N N . ILE A 1 106 ? -39.108 -24.123 20.123 1.00 10.53 105 ILE A N 1
ATOM 801 C CA . ILE A 1 106 ? -39.713 -24.388 18.816 1.00 11.53 105 ILE A CA 1
ATOM 802 C C . ILE A 1 106 ? -38.700 -25.045 17.896 1.00 11.16 105 ILE A C 1
ATOM 803 O O . ILE A 1 106 ? -39.019 -25.988 17.152 1.00 11.27 105 ILE A O 1
ATOM 808 N N . TYR A 1 107 ? -37.474 -24.540 17.913 1.00 9.73 106 TYR A N 1
ATOM 809 C CA . TYR A 1 107 ? -36.429 -25.073 17.049 1.00 9.92 106 TYR A CA 1
ATOM 810 C C . TYR A 1 107 ? -36.212 -26.568 17.297 1.00 15.34 106 TYR A C 1
ATOM 811 O O . TYR A 1 107 ? -36.096 -27.354 16.351 1.00 12.74 106 TYR A O 1
ATOM 820 N N . ILE A 1 108 ? -36.166 -26.969 18.573 1.00 14.49 107 ILE A N 1
ATOM 821 C CA . ILE A 1 108 ? -35.987 -28.373 18.957 1.00 9.69 107 ILE A CA 1
ATOM 822 C C . ILE A 1 108 ? -37.190 -29.213 18.550 1.00 8.40 107 ILE A C 1
ATOM 823 O O . ILE A 1 108 ? -37.034 -30.344 18.072 1.00 11.70 107 ILE A O 1
ATOM 828 N N . VAL A 1 109 ? -38.406 -28.722 18.819 1.00 13.16 108 VAL A N 1
ATOM 829 C CA . VAL A 1 109 ? -39.612 -29.419 18.372 1.00 14.91 108 VAL A CA 1
ATOM 830 C C . VAL A 1 109 ? -39.545 -29.720 16.868 1.00 11.80 108 VAL A C 1
ATOM 831 O O . VAL A 1 109 ? -39.866 -30.826 16.428 1.00 14.00 108 VAL A O 1
ATOM 835 N N . LYS A 1 110 ? -39.102 -28.751 16.065 1.00 10.86 109 LYS A N 1
ATOM 836 C CA . LYS A 1 110 ? -39.046 -28.949 14.616 1.00 14.84 109 LYS A CA 1
ATOM 837 C C . LYS A 1 110 ? -37.955 -29.942 14.217 1.00 14.15 109 LYS A C 1
ATOM 838 O O . LYS A 1 110 ? -38.140 -30.720 13.267 1.00 13.01 109 LYS A O 1
ATOM 844 N N . ILE A 1 111 ? -36.817 -29.937 14.932 1.00 11.17 110 ILE A N 1
ATOM 845 C CA . ILE A 1 111 ? -35.781 -30.954 14.710 1.00 12.33 110 ILE A CA 1
ATOM 846 C C . ILE A 1 111 ? -36.336 -32.346 14.995 1.00 11.56 110 ILE A C 1
ATOM 847 O O . ILE A 1 111 ? -36.129 -33.288 14.224 1.00 13.07 110 ILE A O 1
ATOM 852 N N . LEU A 1 112 ? -37.043 -32.502 16.122 1.00 11.07 111 LEU A N 1
ATOM 853 C CA . LEU A 1 112 ? -37.614 -33.802 16.452 1.00 9.54 111 LEU A CA 1
ATOM 854 C C . LEU A 1 112 ? -38.677 -34.216 15.433 1.00 12.62 111 LEU A C 1
ATOM 855 O O . LEU A 1 112 ? -38.762 -35.391 15.063 1.00 13.77 111 LEU A O 1
ATOM 860 N N . ALA A 1 113 ? -39.516 -33.271 15.003 1.00 11.61 112 ALA A N 1
ATOM 861 C CA . ALA A 1 113 ? -40.578 -33.581 14.045 1.00 11.00 112 ALA A CA 1
ATOM 862 C C . ALA A 1 113 ? -39.988 -34.068 12.738 1.00 12.90 112 ALA A C 1
ATOM 863 O O . ALA A 1 113 ? -40.424 -35.077 12.172 1.00 20.79 112 ALA A O 1
ATOM 865 N N . GLU A 1 114 ? -38.963 -33.366 12.262 1.00 15.30 113 GLU A N 1
ATOM 866 C CA . GLU A 1 114 ? -38.287 -33.735 11.024 1.00 16.98 113 GLU A CA 1
ATOM 867 C C . GLU A 1 114 ? -37.596 -35.094 11.134 1.00 16.55 113 GLU A C 1
ATOM 868 O O . GLU A 1 114 ? -37.699 -35.922 10.215 1.00 21.50 113 GLU A O 1
ATOM 874 N N . LEU A 1 115 ? -36.910 -35.356 12.251 1.00 13.71 114 LEU A N 1
ATOM 875 C CA . LEU A 1 115 ? -36.302 -36.672 12.452 1.00 22.49 114 LEU A CA 1
ATOM 876 C C . LEU A 1 115 ? -37.355 -37.774 12.402 1.00 21.98 114 LEU A C 1
ATOM 877 O O . LEU A 1 115 ? -37.170 -38.799 11.739 1.00 20.90 114 LEU A O 1
ATOM 882 N N . ALA A 1 116 ? -38.469 -37.577 13.112 1.00 14.31 115 ALA A N 1
ATOM 883 C CA . ALA A 1 116 ? -39.522 -38.587 13.147 1.00 17.73 115 ALA A CA 1
ATOM 884 C C . ALA A 1 116 ? -40.155 -38.799 11.771 1.00 18.76 115 ALA A C 1
ATOM 885 O O . ALA A 1 116 ? -40.380 -39.944 11.352 1.00 19.34 115 ALA A O 1
ATOM 887 N N . LYS A 1 117 ? -40.448 -37.715 11.046 1.00 14.41 116 LYS A N 1
ATOM 888 C CA . LYS A 1 117 ? -41.147 -37.880 9.775 1.00 19.67 116 LYS A CA 1
ATOM 889 C C . LYS A 1 117 ? -40.279 -38.579 8.739 1.00 22.86 116 LYS A C 1
ATOM 890 O O . LYS A 1 117 ? -40.803 -39.239 7.842 1.00 22.91 116 LYS A O 1
ATOM 896 N N . GLN A 1 118 ? -38.963 -38.459 8.845 1.00 25.34 117 GLN A N 1
ATOM 897 C CA . GLN A 1 118 ? -38.083 -39.090 7.877 1.00 27.33 117 GLN A CA 1
ATOM 898 C C . GLN A 1 118 ? -37.655 -40.494 8.280 1.00 30.74 117 GLN A C 1
ATOM 899 O O . GLN A 1 118 ? -37.104 -41.214 7.445 1.00 31.01 117 GLN A O 1
ATOM 905 N N . SER A 1 119 ? -37.885 -40.903 9.523 1.00 25.69 118 SER A N 1
ATOM 906 C CA . SER A 1 119 ? -37.319 -42.157 9.992 1.00 24.71 118 SER A CA 1
ATOM 907 C C . SER A 1 119 ? -38.164 -43.350 9.559 1.00 26.44 118 SER A C 1
ATOM 908 O O . SER A 1 119 ? -39.395 -43.277 9.467 1.00 24.98 118 SER A O 1
ATOM 911 N N . THR A 1 120 ? -37.482 -44.457 9.279 1.00 25.96 119 THR A N 1
ATOM 912 C CA . THR A 1 120 ? -38.124 -45.747 9.076 1.00 31.48 119 THR A CA 1
ATOM 913 C C . THR A 1 120 ? -37.959 -46.676 10.280 1.00 32.03 119 THR A C 1
ATOM 914 O O . THR A 1 120 ? -38.270 -47.868 10.181 1.00 29.28 119 THR A O 1
ATOM 918 N N . ASP A 1 121 ? -37.462 -46.164 11.406 1.00 29.91 120 ASP A N 1
ATOM 919 C CA . ASP A 1 121 ? -37.273 -46.957 12.616 1.00 27.67 120 ASP A CA 1
ATOM 920 C C . ASP A 1 121 ? -38.456 -46.683 13.546 1.00 27.02 120 ASP A C 1
ATOM 921 O O . ASP A 1 121 ? -38.554 -45.611 14.149 1.00 18.96 120 ASP A O 1
ATOM 926 N N . SER A 1 122 ? -39.355 -47.655 13.666 1.00 28.76 121 SER A N 1
ATOM 927 C CA . SER A 1 122 ? -40.584 -47.397 14.405 1.00 31.55 121 SER A CA 1
ATOM 928 C C . SER A 1 122 ? -40.325 -47.183 15.893 1.00 25.62 121 SER A C 1
ATOM 929 O O . SER A 1 122 ? -41.033 -46.401 16.532 1.00 28.71 121 SER A O 1
ATOM 932 N N . GLU A 1 123 ? -39.322 -47.856 16.464 1.00 28.12 122 GLU A N 1
ATOM 933 C CA . GLU A 1 123 ? -38.988 -47.605 17.863 1.00 30.70 122 GLU A CA 1
ATOM 934 C C . GLU A 1 123 ? -38.547 -46.161 18.070 1.00 24.73 122 GLU A C 1
ATOM 935 O O . GLU A 1 123 ? -38.941 -45.517 19.049 1.00 25.15 122 GLU A O 1
ATOM 941 N N . LEU A 1 124 ? -37.728 -45.636 17.160 1.00 18.27 123 LEU A N 1
ATOM 942 C CA . LEU A 1 124 ? -37.304 -44.246 17.275 1.00 20.18 123 LEU A CA 1
ATOM 943 C C . LEU A 1 124 ? -38.475 -43.284 17.128 1.00 19.90 123 LEU A C 1
ATOM 944 O O . LEU A 1 124 ? -38.563 -42.294 17.865 1.00 17.97 123 LEU A O 1
ATOM 949 N N . VAL A 1 125 ? -39.369 -43.517 16.154 1.00 15.52 124 VAL A N 1
ATOM 950 C CA . VAL A 1 125 ? -40.471 -42.568 15.974 1.00 16.24 124 VAL A CA 1
ATOM 951 C C . VAL A 1 125 ? -41.352 -42.557 17.221 1.00 14.03 124 VAL A C 1
ATOM 952 O O . VAL A 1 125 ? -41.836 -41.506 17.657 1.00 13.28 124 VAL A O 1
ATOM 956 N N . ASN A 1 126 ? -41.535 -43.726 17.821 1.00 15.08 125 ASN A N 1
ATOM 957 C CA . ASN A 1 126 ? -42.359 -43.859 19.013 1.00 21.17 125 ASN A CA 1
ATOM 958 C C . ASN A 1 126 ? -41.745 -43.108 20.189 1.00 19.95 125 ASN A C 1
ATOM 959 O O . ASN A 1 126 ? -42.454 -42.438 20.950 1.00 19.48 125 ASN A O 1
ATOM 964 N N . GLU A 1 127 ? -40.419 -43.176 20.319 1.00 17.82 126 GLU A N 1
ATOM 965 C CA . GLU A 1 127 ? -39.734 -42.390 21.343 1.00 19.52 126 GLU A CA 1
ATOM 966 C C . GLU A 1 127 ? -39.887 -40.885 21.082 1.00 15.00 126 GLU A C 1
ATOM 967 O O . GLU A 1 127 ? -40.144 -40.103 22.002 1.00 16.37 126 GLU A O 1
ATOM 973 N N . ILE A 1 128 ? -39.786 -40.461 19.823 1.00 13.49 127 ILE A N 1
ATOM 974 C CA . ILE A 1 128 ? -39.909 -39.040 19.521 1.00 10.80 127 ILE A CA 1
ATOM 975 C C . ILE A 1 128 ? -41.326 -38.555 19.793 1.00 13.05 127 ILE A C 1
ATOM 976 O O . ILE A 1 128 ? -41.526 -37.463 20.338 1.00 16.73 127 ILE A O 1
ATOM 981 N N . VAL A 1 129 ? -42.329 -39.367 19.450 1.00 15.40 128 VAL A N 1
ATOM 982 C CA . VAL A 1 129 ? -43.718 -39.057 19.817 1.00 12.09 128 VAL A CA 1
ATOM 983 C C . VAL A 1 129 ? -43.838 -38.749 21.305 1.00 11.71 128 VAL A C 1
ATOM 984 O O . VAL A 1 129 ? -44.468 -37.756 21.704 1.00 14.38 128 VAL A O 1
ATOM 988 N N . LYS A 1 130 ? -43.264 -39.607 22.150 1.00 17.74 129 LYS A N 1
ATOM 989 C CA . LYS A 1 130 ? -43.353 -39.397 23.591 1.00 22.14 129 LYS A CA 1
ATOM 990 C C . LYS A 1 130 ? -42.627 -38.132 24.035 1.00 18.92 129 LYS A C 1
ATOM 991 O O . LYS A 1 130 ? -43.087 -37.443 24.952 1.00 12.74 129 LYS A O 1
ATOM 997 N N . GLN A 1 131 ? -41.492 -37.811 23.405 1.00 14.79 130 GLN A N 1
ATOM 998 C CA . GLN A 1 131 ? -40.762 -36.603 23.776 1.00 14.83 130 GLN A CA 1
ATOM 999 C C . GLN A 1 131 ? -41.519 -35.356 23.340 1.00 13.25 130 GLN A C 1
ATOM 1000 O O . GLN A 1 131 ? -41.581 -34.377 24.082 1.00 14.56 130 GLN A O 1
ATOM 1006 N N . LEU A 1 132 ? -42.129 -35.382 22.152 1.00 8.69 131 LEU A N 1
ATOM 1007 C CA . LEU A 1 132 ? -42.924 -34.240 21.716 1.00 11.28 131 LEU A CA 1
ATOM 1008 C C . LEU A 1 132 ? -44.127 -34.033 22.623 1.00 12.15 131 LEU A C 1
ATOM 1009 O O . LEU A 1 132 ? -44.447 -32.896 23.005 1.00 9.61 131 LEU A O 1
ATOM 1014 N N . ALA A 1 133 ? -44.790 -35.121 23.015 1.00 9.34 132 ALA A N 1
ATOM 1015 C CA . ALA A 1 133 ? -45.969 -34.975 23.872 1.00 9.85 132 ALA A CA 1
ATOM 1016 C C . ALA A 1 133 ? -45.588 -34.394 25.232 1.00 12.19 132 ALA A C 1
ATOM 1017 O O . ALA A 1 133 ? -46.344 -33.610 25.825 1.00 14.08 132 ALA A O 1
ATOM 1019 N N . GLU A 1 134 ? -44.429 -34.805 25.747 1.00 16.59 133 GLU A N 1
ATOM 1020 C CA . GLU A 1 134 ? -43.869 -34.239 26.974 1.00 16.81 133 GLU A CA 1
ATOM 1021 C C . GLU A 1 134 ? -43.697 -32.719 26.878 1.00 12.15 133 GLU A C 1
ATOM 1022 O O . GLU A 1 134 ? -44.058 -31.984 27.807 1.00 14.84 133 GLU A O 1
ATOM 1028 N N . VAL A 1 135 ? -43.101 -32.227 25.781 1.00 11.51 134 VAL A N 1
ATOM 1029 C CA . VAL A 1 135 ? -43.003 -30.777 25.592 1.00 8.67 134 VAL A CA 1
ATOM 1030 C C . VAL A 1 135 ? -44.390 -30.140 25.600 1.00 11.12 134 VAL A C 1
ATOM 1031 O O . VAL A 1 135 ? -44.587 -29.079 26.196 1.00 11.24 134 VAL A O 1
ATOM 1035 N N . ALA A 1 136 ? -45.365 -30.753 24.912 1.00 9.32 135 ALA A N 1
ATOM 1036 C CA . ALA A 1 136 ? -46.718 -30.197 24.889 1.00 12.94 135 ALA A CA 1
ATOM 1037 C C . ALA A 1 136 ? -47.373 -30.202 26.278 1.00 14.87 135 ALA A C 1
ATOM 1038 O O . ALA A 1 136 ? -48.140 -29.291 26.614 1.00 13.85 135 ALA A O 1
ATOM 1040 N N . LYS A 1 137 ? -47.123 -31.242 27.084 1.00 10.97 136 LYS A N 1
ATOM 1041 C CA . LYS A 1 137 ? -47.711 -31.305 28.422 1.00 11.56 136 LYS A CA 1
ATOM 1042 C C . LYS A 1 137 ? -47.135 -30.230 29.345 1.00 14.50 136 LYS A C 1
ATOM 1043 O O . LYS A 1 137 ? -47.818 -29.791 30.272 1.00 18.93 136 LYS A O 1
ATOM 1049 N N . GLU A 1 138 ? -45.874 -29.859 29.158 1.00 16.23 137 GLU A N 1
ATOM 1050 C CA . GLU A 1 138 ? -45.236 -28.838 29.987 1.00 16.16 137 GLU A CA 1
ATOM 1051 C C . GLU A 1 138 ? -45.548 -27.420 29.515 1.00 14.94 137 GLU A C 1
ATOM 1052 O O . GLU A 1 138 ? -45.436 -26.482 30.309 1.00 15.39 137 GLU A O 1
ATOM 1058 N N . ALA A 1 139 ? -45.954 -27.249 28.255 1.00 13.03 138 ALA A N 1
ATOM 1059 C CA . ALA A 1 139 ? -46.106 -25.914 27.686 1.00 16.30 138 ALA A CA 1
ATOM 1060 C C . ALA A 1 139 ? -47.203 -25.119 28.388 1.00 13.44 138 ALA A C 1
ATOM 1061 O O . ALA A 1 139 ? -48.239 -25.657 28.795 1.00 17.75 138 ALA A O 1
ATOM 1063 N N . THR A 1 140 ? -46.973 -23.821 28.531 1.00 13.69 139 THR A N 1
ATOM 1064 C CA . THR A 1 140 ? -47.982 -22.933 29.080 1.00 16.45 139 THR A CA 1
ATOM 1065 C C . THR A 1 140 ? -48.427 -21.915 28.031 1.00 20.64 139 THR A C 1
ATOM 1066 O O . THR A 1 140 ? -48.799 -20.791 28.359 1.00 21.13 139 THR A O 1
ATOM 1070 N N . ASP A 1 141 ? -48.387 -22.317 26.765 1.00 20.56 140 ASP A N 1
ATOM 1071 C CA . ASP A 1 141 ? -48.723 -21.477 25.619 1.00 21.08 140 ASP A CA 1
ATOM 1072 C C . ASP A 1 141 ? -49.567 -22.348 24.697 1.00 13.43 140 ASP A C 1
ATOM 1073 O O . ASP A 1 141 ? -49.066 -23.345 24.172 1.00 16.08 140 ASP A O 1
ATOM 1078 N N . LYS A 1 142 ? -50.839 -21.998 24.522 1.00 14.11 141 LYS A N 1
ATOM 1079 C CA . LYS A 1 142 ? -51.736 -22.849 23.742 1.00 23.06 141 LYS A CA 1
ATOM 1080 C C . LYS A 1 142 ? -51.319 -22.949 22.273 1.00 12.57 141 LYS A C 1
ATOM 1081 O O . LYS A 1 142 ? -51.585 -23.963 21.621 1.00 13.58 141 LYS A O 1
ATOM 1087 N N . GLU A 1 143 ? -50.630 -21.936 21.746 1.00 12.86 142 GLU A N 1
ATOM 1088 C CA . GLU A 1 143 ? -50.177 -21.997 20.356 1.00 20.27 142 GLU A CA 1
ATOM 1089 C C . GLU A 1 143 ? -49.093 -23.051 20.173 1.00 15.60 142 GLU A C 1
ATOM 1090 O O . GLU A 1 143 ? -49.075 -23.778 19.168 1.00 14.06 142 GLU A O 1
ATOM 1096 N N . LEU A 1 144 ? -48.196 -23.176 21.142 1.00 11.11 143 LEU A N 1
ATOM 1097 C CA . LEU A 1 144 ? -47.203 -24.236 21.101 1.00 12.24 143 LEU A CA 1
ATOM 1098 C C . LEU A 1 144 ? -47.850 -25.615 21.265 1.00 13.28 143 LEU A C 1
ATOM 1099 O O . LEU A 1 144 ? -47.479 -26.571 20.562 1.00 10.64 143 LEU A O 1
ATOM 1104 N N . VAL A 1 145 ? -48.824 -25.736 22.181 1.00 10.24 144 VAL A N 1
ATOM 1105 C CA . VAL A 1 145 ? -49.473 -27.037 22.375 1.00 12.70 144 VAL A CA 1
ATOM 1106 C C . VAL A 1 145 ? -50.154 -27.494 21.085 1.00 9.68 144 VAL A C 1
ATOM 1107 O O . VAL A 1 145 ? -50.020 -28.651 20.673 1.00 15.15 144 VAL A O 1
ATOM 1111 N N . ILE A 1 146 ? -50.922 -26.604 20.453 1.00 10.26 145 ILE A N 1
ATOM 1112 C CA . ILE A 1 146 ? -51.678 -27.043 19.279 1.00 11.93 145 ILE A CA 1
ATOM 1113 C C . ILE A 1 146 ? -50.728 -27.318 18.110 1.00 10.00 145 ILE A C 1
ATOM 1114 O O . ILE A 1 146 ? -50.996 -28.187 17.265 1.00 12.40 145 ILE A O 1
ATOM 1119 N N . TYR A 1 147 ? -49.590 -26.626 18.072 1.00 9.75 146 TYR A N 1
ATOM 1120 C CA . TYR A 1 147 ? -48.582 -26.890 17.049 1.00 13.86 146 TYR A CA 1
ATOM 1121 C C . TYR A 1 147 ? -48.062 -28.319 17.151 1.00 14.66 146 TYR A C 1
ATOM 1122 O O . TYR A 1 147 ? -48.012 -29.049 16.159 1.00 12.59 146 TYR A O 1
ATOM 1131 N N . ILE A 1 148 ? -47.665 -28.728 18.356 1.00 13.55 147 ILE A N 1
ATOM 1132 C CA . ILE A 1 148 ? -47.174 -30.088 18.604 1.00 8.79 147 ILE A CA 1
ATOM 1133 C C . ILE A 1 148 ? -48.256 -31.118 18.346 1.00 12.34 147 ILE A C 1
ATOM 1134 O O . ILE A 1 148 ? -47.969 -32.198 17.817 1.00 10.36 147 ILE A O 1
ATOM 1139 N N . VAL A 1 149 ? -49.488 -30.860 18.829 1.00 8.88 148 VAL A N 1
ATOM 1140 C CA . VAL A 1 149 ? -50.593 -31.784 18.584 1.00 12.58 148 VAL A CA 1
ATOM 1141 C C . VAL A 1 149 ? -50.782 -32.037 17.080 1.00 11.69 148 VAL A C 1
ATOM 1142 O O . VAL A 1 149 ? -51.015 -33.174 16.646 1.00 10.71 148 VAL A O 1
ATOM 1146 N N . LYS A 1 150 ? -50.697 -30.979 16.267 1.00 10.17 149 LYS A N 1
ATOM 1147 C CA . LYS A 1 150 ? -50.861 -31.141 14.826 1.00 10.24 149 LYS A CA 1
ATOM 1148 C C . LYS A 1 150 ? -49.678 -31.871 14.196 1.00 10.05 149 LYS A C 1
ATOM 1149 O O . LYS A 1 150 ? -49.860 -32.609 13.217 1.00 10.89 149 LYS A O 1
ATOM 1155 N N . ILE A 1 151 ? -48.464 -31.669 14.716 1.00 9.43 150 ILE A N 1
ATOM 1156 C CA . ILE A 1 151 ? -47.323 -32.475 14.266 1.00 10.76 150 ILE A CA 1
ATOM 1157 C C . ILE A 1 151 ? -47.578 -33.965 14.535 1.00 14.59 150 ILE A C 1
ATOM 1158 O O . ILE A 1 151 ? -47.322 -34.819 13.680 1.00 13.04 150 ILE A O 1
ATOM 1163 N N . LEU A 1 152 ? -48.080 -34.296 15.730 1.00 9.71 151 LEU A N 1
ATOM 1164 C CA . LEU A 1 152 ? -48.381 -35.697 16.042 1.00 10.13 151 LEU A CA 1
ATOM 1165 C C . LEU A 1 152 ? -49.505 -36.238 15.163 1.00 12.44 151 LEU A C 1
ATOM 1166 O O . LEU A 1 152 ? -49.474 -37.403 14.750 1.00 13.02 151 LEU A O 1
ATOM 1171 N N . ALA A 1 153 ? -50.528 -35.418 14.905 1.00 16.98 152 ALA A N 1
ATOM 1172 C CA . ALA A 1 153 ? -51.600 -35.835 14.004 1.00 13.79 152 ALA A CA 1
ATOM 1173 C C . ALA A 1 153 ? -51.062 -36.090 12.600 1.00 12.32 152 ALA A C 1
ATOM 1174 O O . ALA A 1 153 ? -51.503 -37.020 11.915 1.00 14.38 152 ALA A O 1
ATOM 1176 N N . GLU A 1 154 ? -50.097 -35.287 12.158 1.00 13.14 153 GLU A N 1
ATOM 1177 C CA . GLU A 1 154 ? -49.502 -35.517 10.840 1.00 15.55 153 GLU A CA 1
ATOM 1178 C C . GLU A 1 154 ? -48.744 -36.837 10.796 1.00 15.34 153 GLU A C 1
ATOM 1179 O O . GLU A 1 154 ? -48.878 -37.604 9.828 1.00 14.65 153 GLU A O 1
ATOM 1185 N N . LEU A 1 155 ? -47.951 -37.122 11.841 1.00 14.92 154 LEU A N 1
ATOM 1186 C CA . LEU A 1 155 ? -47.267 -38.410 11.929 1.00 25.53 154 LEU A CA 1
ATOM 1187 C C . LEU A 1 155 ? -48.255 -39.565 11.875 1.00 16.04 154 LEU A C 1
ATOM 1188 O O . LEU A 1 155 ? -47.984 -40.578 11.233 1.00 16.08 154 LEU A O 1
ATOM 1193 N N . ALA A 1 156 ? -49.393 -39.437 12.566 1.00 13.63 155 ALA A N 1
ATOM 1194 C CA . ALA A 1 156 ? -50.372 -40.516 12.583 1.00 14.75 155 ALA A CA 1
ATOM 1195 C C . ALA A 1 156 ? -50.979 -40.718 11.201 1.00 20.58 155 ALA A C 1
ATOM 1196 O O . ALA A 1 156 ? -51.118 -41.852 10.736 1.00 17.60 155 ALA A O 1
ATOM 1198 N N . LYS A 1 157 ? -51.333 -39.627 10.519 1.00 15.62 156 LYS A N 1
ATOM 1199 C CA . LYS A 1 157 ? -51.974 -39.802 9.214 1.00 16.91 156 LYS A CA 1
ATOM 1200 C C . LYS A 1 157 ? -50.990 -40.211 8.134 1.00 17.68 156 LYS A C 1
ATOM 1201 O O . LYS A 1 157 ? -51.394 -40.833 7.144 1.00 20.00 156 LYS A O 1
ATOM 1207 N N . GLN A 1 158 ? -49.706 -39.896 8.293 1.00 16.89 157 GLN A N 1
ATOM 1208 C CA . GLN A 1 158 ? -48.706 -40.354 7.343 1.00 18.57 157 GLN A CA 1
ATOM 1209 C C . GLN A 1 158 ? -48.239 -41.780 7.603 1.00 20.97 157 GLN A C 1
ATOM 1210 O O . GLN A 1 158 ? -47.482 -42.321 6.802 1.00 27.99 157 GLN A O 1
ATOM 1216 N N . SER A 1 159 ? -48.671 -42.396 8.699 1.00 20.36 158 SER A N 1
ATOM 1217 C CA . SER A 1 159 ? -48.228 -43.747 9.024 1.00 19.41 158 SER A CA 1
ATOM 1218 C C . SER A 1 159 ? -49.286 -44.756 8.556 1.00 17.59 158 SER A C 1
ATOM 1219 O O . SER A 1 159 ? -50.481 -44.481 8.576 1.00 22.13 158 SER A O 1
ATOM 1222 N N . THR A 1 160 ? -48.827 -45.910 8.100 1.00 21.45 159 THR A N 1
ATOM 1223 C CA . THR A 1 160 ? -49.731 -47.029 7.884 1.00 24.07 159 THR A CA 1
ATOM 1224 C C . THR A 1 160 ? -49.613 -48.062 9.002 1.00 22.88 159 THR A C 1
ATOM 1225 O O . THR A 1 160 ? -50.148 -49.165 8.865 1.00 22.77 159 THR A O 1
ATOM 1229 N N . ASP A 1 161 ? -48.930 -47.711 10.107 1.00 20.37 160 ASP A N 1
ATOM 1230 C CA . ASP A 1 161 ? -48.740 -48.610 11.244 1.00 20.83 160 ASP A CA 1
ATOM 1231 C C . ASP A 1 161 ? -49.805 -48.293 12.298 1.00 18.77 160 ASP A C 1
ATOM 1232 O O . ASP A 1 161 ? -49.720 -47.275 12.987 1.00 21.75 160 ASP A O 1
ATOM 1237 N N . SER A 1 162 ? -50.773 -49.190 12.444 1.00 20.08 161 SER A N 1
ATOM 1238 C CA . SER A 1 162 ? -51.854 -48.941 13.394 1.00 22.84 161 SER A CA 1
ATOM 1239 C C . SER A 1 162 ? -51.347 -48.831 14.833 1.00 23.72 161 SER A C 1
ATOM 1240 O O . SER A 1 162 ? -52.000 -48.206 15.674 1.00 22.80 161 SER A O 1
ATOM 1243 N N . GLU A 1 163 ? -50.197 -49.433 15.140 1.00 20.96 162 GLU A N 1
ATOM 1244 C CA . GLU A 1 163 ? -49.693 -49.360 16.510 1.00 26.14 162 GLU A CA 1
ATOM 1245 C C . GLU A 1 163 ? -49.137 -47.974 16.820 1.00 25.97 162 GLU A C 1
ATOM 1246 O O . GLU A 1 163 ? -49.306 -47.463 17.935 1.00 23.53 162 GLU A O 1
ATOM 1252 N N . LEU A 1 164 ? -48.469 -47.345 15.846 1.00 19.13 163 LEU A N 1
ATOM 1253 C CA . LEU A 1 164 ? -48.060 -45.952 15.996 1.00 17.14 163 LEU A CA 1
ATOM 1254 C C . LEU A 1 164 ? -49.263 -45.032 16.162 1.00 19.27 163 LEU A C 1
ATOM 1255 O O . LEU A 1 164 ? -49.260 -44.136 17.019 1.00 17.82 163 LEU A O 1
ATOM 1260 N N . VAL A 1 165 ? -50.304 -45.229 15.358 1.00 16.98 164 VAL A N 1
ATOM 1261 C CA . VAL A 1 165 ? -51.473 -44.365 15.466 1.00 20.44 164 VAL A CA 1
ATOM 1262 C C . VAL A 1 165 ? -52.084 -44.476 16.861 1.00 18.73 164 VAL A C 1
ATOM 1263 O O . VAL A 1 165 ? -52.430 -43.465 17.483 1.00 16.28 164 VAL A O 1
ATOM 1267 N N . ASN A 1 166 ? -52.198 -45.699 17.381 1.00 17.27 165 ASN A N 1
ATOM 1268 C CA . ASN A 1 166 ? -52.795 -45.889 18.702 1.00 21.48 165 ASN A CA 1
ATOM 1269 C C . ASN A 1 166 ? -51.966 -45.223 19.797 1.00 23.23 165 ASN A C 1
ATOM 1270 O O . ASN A 1 166 ? -52.523 -44.690 20.762 1.00 19.16 165 ASN A O 1
ATOM 1275 N N . GLU A 1 167 ? -50.635 -45.253 19.677 1.00 18.17 166 GLU A N 1
ATOM 1276 C CA . GLU A 1 167 ? -49.806 -44.602 20.692 1.00 23.48 166 GLU A CA 1
ATOM 1277 C C . GLU A 1 167 ? -49.957 -43.079 20.627 1.00 19.86 166 GLU A C 1
ATOM 1278 O O . GLU A 1 167 ? -50.039 -42.412 21.667 1.00 16.79 166 GLU A O 1
ATOM 1284 N N . ILE A 1 168 ? -50.035 -42.520 19.415 1.00 19.83 167 ILE A N 1
ATOM 1285 C CA . ILE A 1 168 ? -50.256 -41.084 19.253 1.00 13.27 167 ILE A CA 1
ATOM 1286 C C . ILE A 1 168 ? -51.606 -40.682 19.836 1.00 15.55 167 ILE A C 1
ATOM 1287 O O . ILE A 1 168 ? -51.720 -39.677 20.547 1.00 16.16 167 ILE A O 1
ATOM 1292 N N . VAL A 1 169 ? -52.648 -41.457 19.550 1.00 14.70 168 VAL A N 1
ATOM 1293 C CA . VAL A 1 169 ? -53.961 -41.173 20.117 1.00 14.42 168 VAL A CA 1
ATOM 1294 C C . VAL A 1 169 ? -53.895 -41.157 21.641 1.00 19.96 168 VAL A C 1
ATOM 1295 O O . VAL A 1 169 ? -54.441 -40.263 22.300 1.00 18.90 168 VAL A O 1
ATOM 1299 N N . LYS A 1 170 ? -53.240 -42.155 22.224 1.00 16.19 169 LYS A N 1
ATOM 1300 C CA . LYS A 1 170 ? -53.116 -42.203 23.669 1.00 23.06 169 LYS A CA 1
ATOM 1301 C C . LYS A 1 170 ? -52.335 -40.999 24.209 1.00 19.53 169 LYS A C 1
ATOM 1302 O O . LYS A 1 170 ? -52.707 -40.419 25.236 1.00 16.97 169 LYS A O 1
ATOM 1308 N N . GLN A 1 171 ? -51.254 -40.600 23.528 1.00 15.53 170 GLN A N 1
ATOM 1309 C CA . GLN A 1 171 ? -50.506 -39.423 23.964 1.00 17.83 170 GLN A CA 1
ATOM 1310 C C . GLN A 1 171 ? -51.361 -38.173 23.860 1.00 18.80 170 GLN A C 1
ATOM 1311 O O . GLN A 1 171 ? -51.330 -37.318 24.752 1.00 15.51 170 GLN A O 1
ATOM 1317 N N . LEU A 1 172 ? -52.121 -38.037 22.769 1.00 12.46 171 LEU A N 1
ATOM 1318 C CA . LEU A 1 172 ? -52.961 -36.854 22.613 1.00 14.13 171 LEU A CA 1
ATOM 1319 C C . LEU A 1 172 ? -54.049 -36.799 23.666 1.00 13.10 171 LEU A C 1
ATOM 1320 O O . LEU A 1 172 ? -54.403 -35.714 24.135 1.00 14.82 171 LEU A O 1
ATOM 1325 N N . GLU A 1 173 ? -54.588 -37.947 24.062 1.00 13.48 172 GLU A N 1
ATOM 1326 C CA . GLU A 1 173 ? -55.573 -37.928 25.138 1.00 17.40 172 GLU A CA 1
ATOM 1327 C C . GLU A 1 173 ? -54.963 -37.400 26.436 1.00 19.69 172 GLU A C 1
ATOM 1328 O O . GLU A 1 173 ? -55.627 -36.692 27.203 1.00 17.60 172 GLU A O 1
ATOM 1334 N N . GLU A 1 174 ? -53.701 -37.733 26.706 1.00 17.43 173 GLU A N 1
ATOM 1335 C CA . GLU A 1 174 ? -53.099 -37.239 27.939 1.00 18.33 173 GLU A CA 1
ATOM 1336 C C . GLU A 1 174 ? -52.770 -35.755 27.816 1.00 15.49 173 GLU A C 1
ATOM 1337 O O . GLU A 1 174 ? -52.879 -35.006 28.793 1.00 21.20 173 GLU A O 1
ATOM 1343 N N . VAL A 1 175 ? -52.398 -35.302 26.619 1.00 15.39 174 VAL A N 1
ATOM 1344 C CA . VAL A 1 175 ? -52.108 -33.887 26.458 1.00 18.06 174 VAL A CA 1
ATOM 1345 C C . VAL A 1 175 ? -53.395 -33.086 26.675 1.00 18.42 174 VAL A C 1
ATOM 1346 O O . VAL A 1 175 ? -53.399 -32.097 27.416 1.00 15.90 174 VAL A O 1
ATOM 1350 N N . ALA A 1 176 ? -54.531 -33.554 26.113 1.00 14.61 175 ALA A N 1
ATOM 1351 C CA . ALA A 1 176 ? -55.818 -32.897 26.370 1.00 19.01 175 ALA A CA 1
ATOM 1352 C C . ALA A 1 176 ? -56.166 -32.897 27.856 1.00 18.59 175 ALA A C 1
ATOM 1353 O O . ALA A 1 176 ? -56.697 -31.914 28.374 1.00 15.39 175 ALA A O 1
ATOM 1355 N N . LYS A 1 177 ? -55.892 -33.993 28.550 1.00 15.83 176 LYS A N 1
ATOM 1356 C CA . LYS A 1 177 ? -56.148 -34.046 29.985 1.00 23.44 176 LYS A CA 1
ATOM 1357 C C . LYS A 1 177 ? -55.375 -32.966 30.749 1.00 20.24 176 LYS A C 1
ATOM 1358 O O . LYS A 1 177 ? -55.918 -32.318 31.653 1.00 16.85 176 LYS A O 1
ATOM 1364 N N . GLU A 1 178 ? -54.111 -32.757 30.397 1.00 15.59 177 GLU A N 1
ATOM 1365 C CA . GLU A 1 178 ? -53.232 -31.861 31.147 1.00 19.78 177 GLU A CA 1
ATOM 1366 C C . GLU A 1 178 ? -53.321 -30.400 30.714 1.00 14.97 177 GLU A C 1
ATOM 1367 O O . GLU A 1 178 ? -52.835 -29.528 31.443 1.00 15.64 177 GLU A O 1
ATOM 1373 N N . ALA A 1 179 ? -53.899 -30.120 29.549 1.00 16.71 178 ALA A N 1
ATOM 1374 C CA . ALA A 1 179 ? -54.070 -28.752 29.062 1.00 17.02 178 ALA A CA 1
ATOM 1375 C C . ALA A 1 179 ? -55.201 -28.047 29.804 1.00 16.67 178 ALA A C 1
ATOM 1376 O O . ALA A 1 179 ? -56.201 -28.657 30.176 1.00 15.24 178 ALA A O 1
ATOM 1378 N N . THR A 1 180 ? -55.048 -26.742 30.020 1.00 12.93 179 THR A N 1
ATOM 1379 C CA . THR A 1 180 ? -55.967 -26.037 30.895 1.00 13.46 179 THR A CA 1
ATOM 1380 C C . THR A 1 180 ? -56.925 -25.099 30.163 1.00 22.20 179 THR A C 1
ATOM 1381 O O . THR A 1 180 ? -57.805 -24.533 30.807 1.00 23.86 179 THR A O 1
ATOM 1385 N N . ASP A 1 181 ? -56.760 -24.872 28.863 1.00 17.41 180 ASP A N 1
ATOM 1386 C CA . ASP A 1 181 ? -57.637 -23.949 28.145 1.00 16.43 180 ASP A CA 1
ATOM 1387 C C . ASP A 1 181 ? -58.774 -24.749 27.502 1.00 14.13 180 ASP A C 1
ATOM 1388 O O . ASP A 1 181 ? -58.528 -25.709 26.764 1.00 14.59 180 ASP A O 1
ATOM 1393 N N . LYS A 1 182 ? -60.013 -24.383 27.824 1.00 18.01 181 LYS A N 1
ATOM 1394 C CA . LYS A 1 182 ? -61.160 -25.180 27.399 1.00 21.18 181 LYS A CA 1
ATOM 1395 C C . LYS A 1 182 ? -61.261 -25.269 25.870 1.00 18.60 181 LYS A C 1
ATOM 1396 O O . LYS A 1 182 ? -61.541 -26.335 25.320 1.00 14.60 181 LYS A O 1
ATOM 1402 N N . GLU A 1 183 ? -61.064 -24.158 25.167 1.00 15.71 182 GLU A N 1
ATOM 1403 C CA . GLU A 1 183 ? -61.123 -24.208 23.706 1.00 21.60 182 GLU A CA 1
ATOM 1404 C C . GLU A 1 183 ? -59.996 -25.071 23.134 1.00 21.35 182 GLU A C 1
ATOM 1405 O O . GLU A 1 183 ? -60.193 -25.799 22.151 1.00 14.60 182 GLU A O 1
ATOM 1411 N N . LEU A 1 184 ? -58.798 -24.974 23.712 1.00 13.18 183 LEU A N 1
ATOM 1412 C CA . LEU A 1 184 ? -57.688 -25.817 23.269 1.00 13.21 183 LEU A CA 1
ATOM 1413 C C . LEU A 1 184 ? -58.012 -27.298 23.464 1.00 13.58 183 LEU A C 1
ATOM 1414 O O . LEU A 1 184 ? -57.748 -28.121 22.580 1.00 13.62 183 LEU A O 1
ATOM 1419 N N . VAL A 1 185 ? -58.578 -27.653 24.622 1.00 12.95 184 VAL A N 1
ATOM 1420 C CA . VAL A 1 185 ? -58.926 -29.046 24.898 1.00 12.47 184 VAL A CA 1
ATOM 1421 C C . VAL A 1 185 ? -59.952 -29.558 23.885 1.00 14.54 184 VAL A C 1
ATOM 1422 O O . VAL A 1 185 ? -59.859 -30.694 23.407 1.00 15.87 184 VAL A O 1
ATOM 1426 N N . GLU A 1 186 ? -60.974 -28.755 23.590 1.00 14.00 185 GLU A N 1
ATOM 1427 C CA . GLU A 1 186 ? -61.976 -29.176 22.612 1.00 18.50 185 GLU A CA 1
ATOM 1428 C C . GLU A 1 186 ? -61.344 -29.352 21.240 1.00 17.52 185 GLU A C 1
ATOM 1429 O O . GLU A 1 186 ? -61.688 -30.279 20.498 1.00 18.72 185 GLU A O 1
ATOM 1435 N N . HIS A 1 187 ? -60.397 -28.486 20.900 1.00 16.04 186 HIS A N 1
ATOM 1436 C CA . HIS A 1 187 ? -59.697 -28.635 19.635 1.00 15.58 186 HIS A CA 1
ATOM 1437 C C . HIS A 1 187 ? -58.906 -29.944 19.595 1.00 17.05 186 HIS A C 1
ATOM 1438 O O . HIS A 1 187 ? -58.944 -30.681 18.594 1.00 17.59 186 HIS A O 1
ATOM 1445 N N . ILE A 1 188 ? -58.162 -30.245 20.664 1.00 15.65 187 ILE A N 1
ATOM 1446 C CA . ILE A 1 188 ? -57.390 -31.485 20.674 1.00 13.78 187 ILE A CA 1
ATOM 1447 C C . ILE A 1 188 ? -58.318 -32.677 20.561 1.00 13.96 187 ILE A C 1
ATOM 1448 O O . ILE A 1 188 ? -58.058 -33.618 19.804 1.00 15.35 187 ILE A O 1
ATOM 1453 N N . GLU A 1 189 ? -59.436 -32.651 21.302 1.00 13.08 188 GLU A N 1
ATOM 1454 C CA . GLU A 1 189 ? -60.354 -33.784 21.259 1.00 14.54 188 GLU A CA 1
ATOM 1455 C C . GLU A 1 189 ? -60.956 -33.940 19.881 1.00 20.86 188 GLU A C 1
ATOM 1456 O O . GLU A 1 189 ? -61.239 -35.061 19.445 1.00 24.53 188 GLU A O 1
ATOM 1462 N N . LYS A 1 190 ? -61.107 -32.845 19.141 1.00 18.34 189 LYS A N 1
ATOM 1463 C CA . LYS A 1 190 ? -61.623 -32.976 17.785 1.00 21.84 189 LYS A CA 1
ATOM 1464 C C . LYS A 1 190 ? -60.585 -33.614 16.863 1.00 18.59 189 LYS A C 1
ATOM 1465 O O . LYS A 1 190 ? -60.920 -34.482 16.045 1.00 18.11 189 LYS A O 1
ATOM 1471 N N . ILE A 1 191 ? -59.310 -33.246 17.017 1.00 16.45 190 ILE A N 1
ATOM 1472 C CA . ILE A 1 191 ? -58.256 -33.885 16.227 1.00 16.99 190 ILE A CA 1
ATOM 1473 C C . ILE A 1 191 ? -58.169 -35.368 16.567 1.00 23.75 190 ILE A C 1
ATOM 1474 O O . ILE A 1 191 ? -58.015 -36.228 15.680 1.00 21.30 190 ILE A O 1
ATOM 1479 N N . LEU A 1 192 ? -58.343 -35.683 17.849 1.00 23.19 191 LEU A N 1
ATOM 1480 C CA . LEU A 1 192 ? -58.340 -37.055 18.341 1.00 28.41 191 LEU A CA 1
ATOM 1481 C C . LEU A 1 192 ? -59.369 -37.916 17.636 1.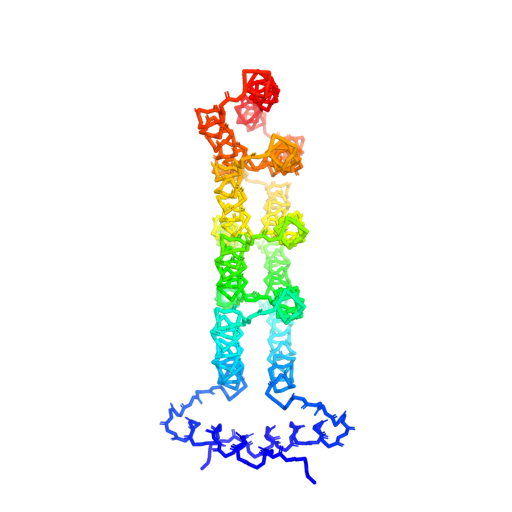00 28.51 191 LEU A C 1
ATOM 1482 O O . LEU A 1 192 ? -59.044 -39.003 17.143 1.00 33.88 191 LEU A O 1
ATOM 1487 N N . GLU A 1 193 ? -60.633 -37.479 17.631 1.00 36.18 192 GLU A N 1
ATOM 1488 C CA . GLU A 1 193 ? -61.681 -38.305 17.041 1.00 44.45 192 GLU A CA 1
ATOM 1489 C C . GLU A 1 193 ? -61.440 -38.510 15.556 1.00 39.90 192 GLU A C 1
ATOM 1490 O O . GLU A 1 193 ? -61.822 -39.546 15.000 1.00 35.69 192 GLU A O 1
ATOM 1496 N N . GLU A 1 194 ? -60.823 -37.529 14.896 1.00 35.02 193 GLU A N 1
ATOM 1497 C CA . GLU A 1 194 ? -60.487 -37.693 13.490 1.00 33.33 193 GLU A CA 1
ATOM 1498 C C . GLU A 1 194 ? -59.490 -38.829 13.294 1.00 29.41 193 GLU A C 1
ATOM 1499 O O . GLU A 1 194 ? -59.646 -39.650 12.383 1.00 26.53 193 GLU A O 1
ATOM 1505 N N . LEU A 1 195 ? -58.466 -38.896 14.150 1.00 23.38 194 LEU A N 1
ATOM 1506 C CA . LEU A 1 195 ? -57.476 -39.970 14.066 1.00 22.74 194 LEU A CA 1
ATOM 1507 C C . LEU A 1 195 ? -58.084 -41.324 14.398 1.00 30.12 194 LEU A C 1
ATOM 1508 O O . LEU A 1 195 ? -57.679 -42.334 13.818 1.00 33.17 194 LEU A O 1
ATOM 1513 N N . LYS A 1 196 ? -59.044 -41.371 15.332 1.00 27.00 195 LYS A N 1
ATOM 1514 C CA . LYS A 1 196 ? -59.675 -42.645 15.664 1.00 35.24 195 LYS A CA 1
ATOM 1515 C C . LYS A 1 196 ? -60.486 -43.218 14.507 1.00 46.20 195 LYS A C 1
ATOM 1516 O O . LYS A 1 196 ? -60.723 -44.428 14.484 1.00 52.64 195 LYS A O 1
ATOM 1522 N N . LYS A 1 197 ? -60.920 -42.391 13.558 1.00 51.20 196 LYS A N 1
ATOM 1523 C CA . LYS A 1 197 ? -61.627 -42.878 12.368 1.00 53.05 196 LYS A CA 1
ATOM 1524 C C . LYS A 1 197 ? -60.696 -43.420 11.273 1.00 55.17 196 LYS A C 1
ATOM 1525 O O . LYS A 1 197 ? -59.535 -43.762 11.520 1.00 58.32 196 LYS A O 1
ATOM 1531 N N . ILE B 1 6 ? 2.665 -62.427 13.441 1.00 63.87 5 ILE B N 1
ATOM 1532 C CA . ILE B 1 6 ? 1.678 -61.644 12.697 1.00 68.69 5 ILE B CA 1
ATOM 1533 C C . ILE B 1 6 ? 0.804 -62.584 11.859 1.00 66.66 5 ILE B C 1
ATOM 1534 O O . ILE B 1 6 ? 1.319 -63.488 11.203 1.00 70.09 5 ILE B O 1
ATOM 1539 N N . PRO B 1 7 ? -0.511 -62.379 11.899 1.00 62.86 6 PRO B N 1
ATOM 1540 C CA . PRO B 1 7 ? -1.426 -63.239 11.135 1.00 64.59 6 PRO B CA 1
ATOM 1541 C C . PRO B 1 7 ? -1.370 -62.919 9.652 1.00 64.79 6 PRO B C 1
ATOM 1542 O O . PRO B 1 7 ? -1.035 -61.791 9.263 1.00 61.37 6 PRO B O 1
ATOM 1546 N N . PRO B 1 8 ? -1.682 -63.893 8.795 1.00 63.90 7 PRO B N 1
ATOM 1547 C CA . PRO B 1 8 ? -1.519 -63.693 7.349 1.00 60.20 7 PRO B CA 1
ATOM 1548 C C . PRO B 1 8 ? -2.459 -62.623 6.810 1.00 54.15 7 PRO B C 1
ATOM 1549 O O . PRO B 1 8 ? -3.669 -62.645 7.059 1.00 55.04 7 PRO B O 1
ATOM 1553 N N . GLY B 1 9 ? -1.888 -61.674 6.070 1.00 47.42 8 GLY B N 1
ATOM 1554 C CA . GLY B 1 9 ? -2.653 -60.648 5.399 1.00 40.39 8 GLY B CA 1
ATOM 1555 C C . GLY B 1 9 ? -2.749 -59.336 6.149 1.00 33.39 8 GLY B C 1
ATOM 1556 O O . GLY B 1 9 ? -3.247 -58.354 5.585 1.00 31.71 8 GLY B O 1
ATOM 1557 N N . LEU B 1 10 ? -2.297 -59.288 7.404 1.00 32.20 9 LEU B N 1
ATOM 1558 C CA . LEU B 1 10 ? -2.429 -58.060 8.179 1.00 27.01 9 LEU B CA 1
ATOM 1559 C C . LEU B 1 10 ? -1.656 -56.917 7.534 1.00 27.80 9 LEU B C 1
ATOM 1560 O O . LEU B 1 10 ? -2.180 -55.810 7.367 1.00 27.27 9 LEU B O 1
ATOM 1565 N N . THR B 1 11 ? -0.403 -57.171 7.152 1.00 30.80 10 THR B N 1
ATOM 1566 C CA . THR B 1 11 ? 0.423 -56.117 6.575 1.00 33.86 10 THR B CA 1
ATOM 1567 C C . THR B 1 11 ? -0.204 -55.549 5.306 1.00 26.73 10 THR B C 1
ATOM 1568 O O . THR B 1 11 ? -0.266 -54.329 5.126 1.00 31.59 10 THR B O 1
ATOM 1572 N N . GLU B 1 12 ? -0.659 -56.424 4.407 1.00 30.35 11 GLU B N 1
ATOM 1573 C CA . GLU B 1 12 ? -1.254 -55.962 3.155 1.00 34.11 11 GLU B CA 1
ATOM 1574 C C . GLU B 1 12 ? -2.574 -55.234 3.394 1.00 32.02 11 GLU B C 1
ATOM 1575 O O . GLU B 1 12 ? -2.902 -54.270 2.687 1.00 29.28 11 GLU B O 1
ATOM 1581 N N . LEU B 1 13 ? -3.348 -55.684 4.381 1.00 25.91 12 LEU B N 1
ATOM 1582 C CA . LEU B 1 13 ? -4.618 -55.036 4.672 1.00 24.69 12 LEU B CA 1
ATOM 1583 C C . LEU B 1 13 ? -4.400 -53.600 5.122 1.00 22.80 12 LEU B C 1
ATOM 1584 O O . LEU B 1 13 ? -5.065 -52.677 4.636 1.00 22.32 12 LEU B O 1
ATOM 1589 N N . LEU B 1 14 ? -3.441 -53.391 6.033 1.00 22.25 13 LEU B N 1
ATOM 1590 C CA . LEU B 1 14 ? -3.177 -52.050 6.547 1.00 26.91 13 LEU B CA 1
ATOM 1591 C C . LEU B 1 14 ? -2.493 -51.169 5.514 1.00 26.65 13 LEU B C 1
ATOM 1592 O O . LEU B 1 14 ? -2.711 -49.949 5.505 1.00 23.57 13 LEU B O 1
ATOM 1597 N N . GLN B 1 15 ? -1.678 -51.760 4.639 1.00 23.41 14 GLN B N 1
ATOM 1598 C CA . GLN B 1 15 ? -1.075 -50.993 3.553 1.00 29.15 14 GLN B CA 1
ATOM 1599 C C . GLN B 1 15 ? -2.132 -50.485 2.570 1.00 25.78 14 GLN B C 1
ATOM 1600 O O . GLN B 1 15 ? -2.015 -49.367 2.051 1.00 29.79 14 GLN B O 1
ATOM 1606 N N . GLY B 1 16 ? -3.159 -51.296 2.294 1.00 24.35 15 GLY B N 1
ATOM 1607 C CA . GLY B 1 16 ? -4.230 -50.854 1.414 1.00 26.87 15 GLY B CA 1
ATOM 1608 C C . GLY B 1 16 ? -5.011 -49.686 1.989 1.00 28.10 15 GLY B C 1
ATOM 1609 O O . GLY B 1 16 ? -5.330 -48.727 1.284 1.00 26.12 15 GLY B O 1
ATOM 1610 N N . TYR B 1 17 ? -5.315 -49.743 3.283 1.00 25.58 16 TYR B N 1
ATOM 1611 C CA . TYR B 1 17 ? -5.977 -48.616 3.927 1.00 23.42 16 TYR B CA 1
ATOM 1612 C C . TYR B 1 17 ? -5.070 -47.389 3.939 1.00 21.22 16 TYR B C 1
ATOM 1613 O O . TYR B 1 17 ? -5.531 -46.266 3.708 1.00 24.71 16 TYR B O 1
ATOM 1622 N N . THR B 1 18 ? -3.768 -47.590 4.156 1.00 24.12 17 THR B N 1
ATOM 1623 C CA . THR B 1 18 ? -2.831 -46.466 4.173 1.00 25.90 17 THR B CA 1
ATOM 1624 C C . THR B 1 18 ? -2.758 -45.753 2.823 1.00 26.50 17 THR B C 1
ATOM 1625 O O . THR B 1 18 ? -2.719 -44.515 2.776 1.00 25.91 17 THR B O 1
ATOM 1629 N N . VAL B 1 19 ? -2.741 -46.505 1.715 1.00 28.36 18 VAL B N 1
ATOM 1630 C CA . VAL B 1 19 ? -2.737 -45.882 0.388 1.00 34.45 18 VAL B CA 1
ATOM 1631 C C . VAL B 1 19 ? -3.920 -44.939 0.239 1.00 31.17 18 VAL B C 1
ATOM 1632 O O . VAL B 1 19 ? -3.773 -43.791 -0.195 1.00 32.26 18 VAL B O 1
ATOM 1636 N N . GLU B 1 20 ? -5.112 -45.409 0.598 1.00 31.06 19 GLU B N 1
ATOM 1637 C CA . GLU B 1 20 ? -6.301 -44.587 0.394 1.00 31.73 19 GLU B CA 1
ATOM 1638 C C . GLU B 1 20 ? -6.333 -43.405 1.347 1.00 30.71 19 GLU B C 1
ATOM 1639 O O . GLU B 1 20 ? -6.842 -42.338 0.983 1.00 32.47 19 GLU B O 1
ATOM 1645 N N . VAL B 1 21 ? -5.785 -43.561 2.555 1.00 24.58 20 VAL B N 1
ATOM 1646 C CA . VAL B 1 21 ? -5.645 -42.413 3.447 1.00 26.90 20 VAL B CA 1
ATOM 1647 C C . VAL B 1 21 ? -4.741 -41.359 2.821 1.00 33.69 20 VAL B C 1
ATOM 1648 O O . VAL B 1 21 ? -5.049 -40.161 2.846 1.00 33.06 20 VAL B O 1
ATOM 1652 N N . LEU B 1 22 ? -3.618 -41.785 2.237 1.00 28.98 21 LEU B N 1
ATOM 1653 C CA . LEU B 1 22 ? -2.694 -40.825 1.648 1.00 29.75 21 LEU B CA 1
ATOM 1654 C C . LEU B 1 22 ? -3.242 -40.225 0.357 1.00 32.06 21 LEU B C 1
ATOM 1655 O O . LEU B 1 22 ? -2.964 -39.062 0.055 1.00 35.63 21 LEU B O 1
ATOM 1660 N N . ARG B 1 23 ? -4.017 -40.990 -0.413 1.00 31.84 22 ARG B N 1
ATOM 1661 C CA . ARG B 1 23 ? -4.633 -40.434 -1.615 1.00 41.18 22 ARG B CA 1
ATOM 1662 C C . ARG B 1 23 ? -5.727 -39.435 -1.270 1.00 42.56 22 ARG B C 1
ATOM 1663 O O . ARG B 1 23 ? -5.711 -38.290 -1.735 1.00 48.21 22 ARG B O 1
ATOM 1671 N N . GLN B 1 24 ? -6.691 -39.850 -0.461 1.00 38.62 23 GLN B N 1
ATOM 1672 C CA . GLN B 1 24 ? -7.899 -39.058 -0.314 1.00 40.80 23 GLN B CA 1
ATOM 1673 C C . GLN B 1 24 ? -7.827 -38.049 0.820 1.00 41.13 23 GLN B C 1
ATOM 1674 O O . GLN B 1 24 ? -8.696 -37.177 0.896 1.00 48.36 23 GLN B O 1
ATOM 1680 N N . GLN B 1 25 ? -6.823 -38.147 1.688 1.00 38.07 24 GLN B N 1
ATOM 1681 C CA . GLN B 1 25 ? -6.625 -37.221 2.798 1.00 39.10 24 GLN B CA 1
ATOM 1682 C C . GLN B 1 25 ? -7.910 -36.943 3.582 1.00 41.28 24 GLN B C 1
ATOM 1683 O O . GLN B 1 25 ? -8.356 -35.792 3.667 1.00 43.77 24 GLN B O 1
ATOM 1689 N N . PRO B 1 26 ? -8.526 -37.967 4.172 1.00 38.40 25 PRO B N 1
ATOM 1690 C CA . PRO B 1 26 ? -9.783 -37.751 4.896 1.00 33.87 25 PRO B CA 1
ATOM 1691 C C . PRO B 1 26 ? -9.536 -36.979 6.175 1.00 40.71 25 PRO B C 1
ATOM 1692 O O . PRO B 1 26 ? -8.518 -37.180 6.853 1.00 40.47 25 PRO B O 1
ATOM 1696 N N . PRO B 1 27 ? -10.436 -36.060 6.535 1.00 43.84 26 PRO B N 1
ATOM 1697 C CA . PRO B 1 27 ? -10.267 -35.324 7.802 1.00 41.42 26 PRO B CA 1
ATOM 1698 C C . PRO B 1 27 ? -10.433 -36.206 9.036 1.00 40.98 26 PRO B C 1
ATOM 1699 O O . PRO B 1 27 ? -9.889 -35.865 10.094 1.00 45.32 26 PRO B O 1
ATOM 1703 N N . ASP B 1 28 ? -11.142 -37.326 8.938 1.00 36.03 27 ASP B N 1
ATOM 1704 C CA . ASP B 1 28 ? -11.428 -38.180 10.086 1.00 34.44 27 ASP B CA 1
ATOM 1705 C C . ASP B 1 28 ? -11.022 -39.600 9.726 1.00 24.70 27 ASP B C 1
ATOM 1706 O O . ASP B 1 28 ? -11.728 -40.274 8.971 1.00 24.59 27 ASP B O 1
ATOM 1711 N N . LEU B 1 29 ? -9.912 -40.067 10.310 1.00 26.80 28 LEU B N 1
ATOM 1712 C CA . LEU B 1 29 ? -9.357 -41.357 9.926 1.00 24.31 28 LEU B CA 1
ATOM 1713 C C . LEU B 1 29 ? -10.191 -42.513 10.435 1.00 22.91 28 LEU B C 1
ATOM 1714 O O . LEU B 1 29 ? -10.205 -43.574 9.804 1.00 25.12 28 LEU B O 1
ATOM 1719 N N . VAL B 1 30 ? -10.890 -42.343 11.563 1.00 21.55 29 VAL B N 1
ATOM 1720 C CA . VAL B 1 30 ? -11.720 -43.428 12.070 1.00 21.29 29 VAL B CA 1
ATOM 1721 C C . VAL B 1 30 ? -12.976 -43.566 11.216 1.00 25.42 29 VAL B C 1
ATOM 1722 O O . VAL B 1 30 ? -13.362 -44.678 10.818 1.00 20.94 29 VAL B O 1
ATOM 1726 N N . GLU B 1 31 ? -13.619 -42.443 10.901 1.00 25.33 30 GLU B N 1
ATOM 1727 C CA . GLU B 1 31 ? -14.743 -42.474 9.972 1.00 26.61 30 GLU B CA 1
ATOM 1728 C C . GLU B 1 31 ? -14.321 -43.119 8.659 1.00 24.45 30 GLU B C 1
ATOM 1729 O O . GLU B 1 31 ? -15.014 -43.990 8.120 1.00 27.20 30 GLU B O 1
ATOM 1735 N N . PHE B 1 32 ? -13.158 -42.724 8.147 1.00 24.43 31 PHE B N 1
ATOM 1736 C CA . PHE B 1 32 ? -12.705 -43.257 6.874 1.00 22.56 31 PHE B CA 1
ATOM 1737 C C . PHE B 1 32 ? -12.414 -44.749 6.968 1.00 24.79 31 PHE B C 1
ATOM 1738 O O . PHE B 1 32 ? -12.704 -45.506 6.031 1.00 18.70 31 PHE B O 1
ATOM 1746 N N . ALA B 1 33 ? -11.864 -45.192 8.098 1.00 18.83 32 ALA B N 1
ATOM 1747 C CA . ALA B 1 33 ? -11.646 -46.617 8.306 1.00 17.98 32 ALA B CA 1
ATOM 1748 C C . ALA B 1 33 ? -12.959 -47.390 8.295 1.00 19.96 32 ALA B C 1
ATOM 1749 O O . ALA B 1 33 ? -13.048 -48.453 7.665 1.00 22.51 32 ALA B O 1
ATOM 1751 N N . VAL B 1 34 ? -14.001 -46.876 8.959 1.00 18.41 33 VAL B N 1
ATOM 1752 C CA . VAL B 1 34 ? -15.263 -47.607 8.921 1.00 21.75 33 VAL B CA 1
ATOM 1753 C C . VAL B 1 34 ? -15.754 -47.726 7.483 1.00 21.77 33 VAL B C 1
ATOM 1754 O O . VAL B 1 34 ? -16.169 -48.804 7.043 1.00 20.53 33 VAL B O 1
ATOM 1758 N N . GLU B 1 35 ? -15.658 -46.639 6.714 1.00 22.77 34 GLU B N 1
ATOM 1759 C CA . GLU B 1 35 ? -16.093 -46.663 5.318 1.00 30.03 34 GLU B CA 1
ATOM 1760 C C . GLU B 1 35 ? -15.246 -47.631 4.495 1.00 24.97 34 GLU B C 1
ATOM 1761 O O . GLU B 1 35 ? -15.771 -48.436 3.721 1.00 24.69 34 GLU B O 1
ATOM 1767 N N . TYR B 1 36 ? -13.926 -47.567 4.662 1.00 19.48 35 TYR B N 1
ATOM 1768 C CA . TYR B 1 36 ? -13.018 -48.377 3.858 1.00 18.90 35 TYR B CA 1
ATOM 1769 C C . TYR B 1 36 ? -13.222 -49.865 4.117 1.00 19.69 35 TYR B C 1
ATOM 1770 O O . TYR B 1 36 ? -13.351 -50.661 3.181 1.00 21.35 35 TYR B O 1
ATOM 1779 N N . PHE B 1 37 ? -13.240 -50.268 5.386 1.00 18.69 36 PHE B N 1
ATOM 1780 C CA . PHE B 1 37 ? -13.343 -51.692 5.666 1.00 20.03 36 PHE B CA 1
ATOM 1781 C C . PHE B 1 37 ? -14.755 -52.225 5.436 1.00 22.21 36 PHE B C 1
ATOM 1782 O O . PHE B 1 37 ? -14.916 -53.409 5.118 1.00 17.52 36 PHE B O 1
ATOM 1790 N N . THR B 1 38 ? -15.780 -51.382 5.582 1.00 23.54 37 THR B N 1
ATOM 1791 C CA . THR B 1 38 ? -17.125 -51.817 5.223 1.00 26.93 37 THR B CA 1
ATOM 1792 C C . THR B 1 38 ? -17.233 -52.088 3.733 1.00 22.33 37 THR B C 1
ATOM 1793 O O . THR B 1 38 ? -17.876 -53.057 3.319 1.00 23.05 37 THR B O 1
ATOM 1797 N N . ARG B 1 39 ? -16.628 -51.233 2.915 1.00 21.03 38 ARG B N 1
ATOM 1798 C CA . ARG B 1 39 ? -16.628 -51.478 1.479 1.00 23.78 38 ARG B CA 1
ATOM 1799 C C . ARG B 1 39 ? -15.917 -52.783 1.139 1.00 22.72 38 ARG B C 1
ATOM 1800 O O . ARG B 1 39 ? -16.419 -53.576 0.337 1.00 23.33 38 ARG B O 1
ATOM 1808 N N . LEU B 1 40 ? -14.728 -53.019 1.720 1.00 21.26 39 LEU B N 1
ATOM 1809 C CA . LEU B 1 40 ? -14.027 -54.276 1.455 1.00 21.46 39 LEU B CA 1
ATOM 1810 C C . LEU B 1 40 ? -14.839 -55.477 1.915 1.00 20.74 39 LEU B C 1
ATOM 1811 O O . LEU B 1 40 ? -14.871 -56.506 1.234 1.00 18.97 39 LEU B O 1
ATOM 1816 N N . ARG B 1 41 ? -15.441 -55.394 3.104 1.00 19.49 40 ARG B N 1
ATOM 1817 C CA . ARG B 1 41 ? -16.298 -56.487 3.549 1.00 19.74 40 ARG B CA 1
ATOM 1818 C C . ARG B 1 41 ? -17.440 -56.715 2.566 1.00 23.26 40 ARG B C 1
ATOM 1819 O O . ARG B 1 41 ? -17.740 -57.858 2.203 1.00 20.22 40 ARG B O 1
ATOM 1827 N N . SER B 1 42 ? -18.084 -55.632 2.132 1.00 18.41 41 SER B N 1
ATOM 1828 C CA . SER B 1 42 ? -19.201 -55.738 1.201 1.00 21.69 41 SER B CA 1
ATOM 1829 C C . SER B 1 42 ? -18.759 -56.344 -0.129 1.00 20.77 41 SER B C 1
ATOM 1830 O O . SER B 1 42 ? -19.434 -57.217 -0.685 1.00 24.06 41 SER B O 1
ATOM 1833 N N . GLU B 1 43 ? -17.624 -55.881 -0.662 1.00 17.59 42 GLU B N 1
ATOM 1834 C CA . GLU B 1 43 ? -17.117 -56.452 -1.905 1.00 22.96 42 GLU B CA 1
ATOM 1835 C C . GLU B 1 43 ? -16.849 -57.947 -1.766 1.00 24.14 42 GLU B C 1
ATOM 1836 O O . GLU B 1 43 ? -17.165 -58.725 -2.673 1.00 21.45 42 GLU B O 1
ATOM 1842 N N . ARG B 1 44 ? -16.276 -58.372 -0.634 1.00 18.59 43 ARG B N 1
ATOM 1843 C CA . ARG B 1 44 ? -15.930 -59.785 -0.485 1.00 20.15 43 ARG B CA 1
ATOM 1844 C C . ARG B 1 44 ? -17.173 -60.660 -0.333 1.00 21.23 43 ARG B C 1
ATOM 1845 O O . ARG B 1 44 ? -17.241 -61.755 -0.909 1.00 19.04 43 ARG B O 1
ATOM 1853 N N . VAL B 1 45 ? -18.156 -60.222 0.456 1.00 14.99 44 VAL B N 1
ATOM 1854 C CA . VAL B 1 45 ? -19.341 -61.055 0.620 1.00 17.13 44 VAL B CA 1
ATOM 1855 C C . VAL B 1 45 ? -20.183 -61.052 -0.665 1.00 18.42 44 VAL B C 1
ATOM 1856 O O . VAL B 1 45 ? -20.740 -62.086 -1.050 1.00 21.60 44 VAL B O 1
ATOM 1860 N N . ASN B 1 46 ? -20.247 -59.917 -1.377 1.00 17.31 45 ASN B N 1
ATOM 1861 C CA . ASN B 1 46 ? -20.960 -59.895 -2.655 1.00 18.03 45 ASN B CA 1
ATOM 1862 C C . ASN B 1 46 ? -20.354 -60.905 -3.620 1.00 19.64 45 ASN B C 1
ATOM 1863 O O . ASN B 1 46 ? -21.075 -61.587 -4.356 1.00 20.08 45 ASN B O 1
ATOM 1868 N N . GLU B 1 47 ? -19.022 -61.025 -3.617 1.00 21.83 46 GLU B N 1
ATOM 1869 C CA . GLU B 1 47 ? -18.357 -61.968 -4.504 1.00 23.47 46 GLU B CA 1
ATOM 1870 C C . GLU B 1 47 ? -18.605 -63.403 -4.057 1.00 23.56 46 GLU B C 1
ATOM 1871 O O . GLU B 1 47 ? -18.772 -64.298 -4.894 1.00 26.73 46 GLU B O 1
ATOM 1877 N N . ARG B 1 48 ? -18.632 -63.640 -2.744 1.00 20.19 47 ARG B N 1
A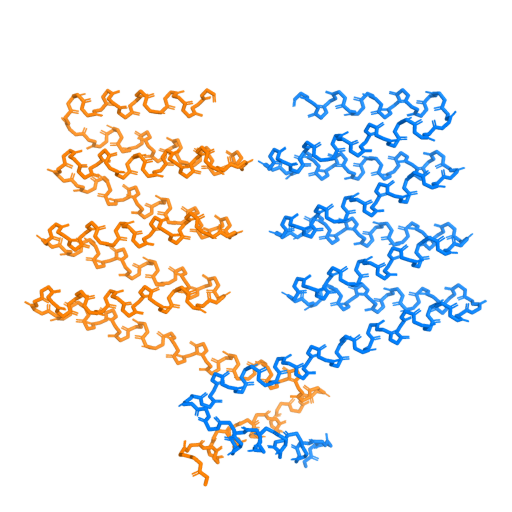TOM 1878 C CA . ARG B 1 48 ? -18.966 -64.967 -2.243 1.00 20.87 47 ARG B CA 1
ATOM 1879 C C . ARG B 1 48 ? -20.368 -65.389 -2.686 1.00 17.22 47 ARG B C 1
ATOM 1880 O O . ARG B 1 48 ? -20.574 -66.524 -3.136 1.00 17.37 47 ARG B O 1
ATOM 1888 N N . VAL B 1 49 ? -21.344 -64.487 -2.574 1.00 18.76 48 VAL B N 1
ATOM 1889 C CA . VAL B 1 49 ? -22.713 -64.820 -2.975 1.00 20.42 48 VAL B CA 1
ATOM 1890 C C . VAL B 1 49 ? -22.777 -65.111 -4.467 1.00 21.18 48 VAL B C 1
ATOM 1891 O O . VAL B 1 49 ? -23.430 -66.072 -4.907 1.00 19.37 48 VAL B O 1
ATOM 1895 N N . LYS B 1 50 ? -22.065 -64.322 -5.271 1.00 20.77 49 LYS B N 1
ATOM 1896 C CA . LYS B 1 50 ? -22.081 -64.556 -6.707 1.00 20.16 49 LYS B CA 1
ATOM 1897 C C . LYS B 1 50 ? -21.483 -65.916 -7.055 1.00 22.88 49 LYS B C 1
ATOM 1898 O O . LYS B 1 50 ? -22.004 -66.622 -7.927 1.00 17.13 49 LYS B O 1
ATOM 1904 N N . GLN B 1 51 ? -20.383 -66.313 -6.387 1.00 20.19 50 GLN B N 1
ATOM 1905 C CA . GLN B 1 51 ? -19.805 -67.632 -6.651 1.00 21.73 50 GLN B CA 1
ATOM 1906 C C . GLN B 1 51 ? -20.674 -68.765 -6.103 1.00 17.11 50 GLN B C 1
ATOM 1907 O O . GLN B 1 51 ? -20.662 -69.865 -6.670 1.00 18.01 50 GLN B O 1
ATOM 1913 N N . LEU B 1 52 ? -21.358 -68.565 -4.969 1.00 15.79 51 LEU B N 1
ATOM 1914 C CA . LEU B 1 52 ? -22.303 -69.580 -4.512 1.00 17.81 51 LEU B CA 1
ATOM 1915 C C . LEU B 1 52 ? -23.427 -69.783 -5.529 1.00 19.07 51 LEU B C 1
ATOM 1916 O O . LEU B 1 52 ? -23.821 -70.919 -5.820 1.00 16.22 51 LEU B O 1
ATOM 1921 N N . ALA B 1 53 ? -23.956 -68.690 -6.078 1.00 14.85 52 ALA B N 1
ATOM 1922 C CA . ALA B 1 53 ? -25.019 -68.792 -7.074 1.00 17.61 52 ALA B CA 1
ATOM 1923 C C . ALA B 1 53 ? -24.540 -69.515 -8.327 1.00 20.34 52 ALA B C 1
ATOM 1924 O O . ALA B 1 53 ? -25.269 -70.330 -8.900 1.00 21.17 52 ALA B O 1
ATOM 1926 N N . GLU B 1 54 ? -23.323 -69.215 -8.782 1.00 19.87 53 GLU B N 1
ATOM 1927 C CA . GLU B 1 54 ? -22.780 -69.931 -9.931 1.00 19.28 53 GLU B CA 1
ATOM 1928 C C . GLU B 1 54 ? -22.601 -71.413 -9.619 1.00 22.49 53 GLU B C 1
ATOM 1929 O O . GLU B 1 54 ? -22.950 -72.276 -10.436 1.00 20.49 53 GLU B O 1
ATOM 1935 N N . LYS B 1 55 ? -22.073 -71.720 -8.434 1.00 23.14 54 LYS B N 1
ATOM 1936 C CA . LYS B 1 55 ? -21.890 -73.107 -8.026 1.00 22.82 54 LYS B CA 1
ATOM 1937 C C . LYS B 1 55 ? -23.228 -73.852 -7.937 1.00 19.34 54 LYS B C 1
ATOM 1938 O O . LYS B 1 55 ? -23.337 -75.006 -8.366 1.00 23.16 54 LYS B O 1
ATOM 1944 N N . ALA B 1 56 ? -24.266 -73.195 -7.410 1.00 17.16 55 ALA B N 1
ATOM 1945 C CA . ALA B 1 56 ? -25.570 -73.847 -7.342 1.00 19.65 55 ALA B CA 1
ATOM 1946 C C . ALA B 1 56 ? -26.107 -74.146 -8.734 1.00 24.42 55 ALA B C 1
ATOM 1947 O O . ALA B 1 56 ? -26.718 -75.196 -8.960 1.00 24.11 55 ALA B O 1
ATOM 1949 N N . LYS B 1 57 ? -25.841 -73.256 -9.693 1.00 19.22 56 LYS B N 1
ATOM 1950 C CA . LYS B 1 57 ? -26.347 -73.457 -11.046 1.00 24.46 56 LYS B CA 1
ATOM 1951 C C . LYS B 1 57 ? -25.607 -74.576 -11.753 1.00 30.30 56 LYS B C 1
ATOM 1952 O O . LYS B 1 57 ? -26.193 -75.301 -12.576 1.00 35.50 56 LYS B O 1
ATOM 1958 N N . GLU B 1 58 ? -24.312 -74.744 -11.465 1.00 30.95 57 GLU B N 1
ATOM 1959 C CA . GLU B 1 58 ? -23.545 -75.811 -12.085 1.00 40.52 57 GLU B CA 1
ATOM 1960 C C . GLU B 1 58 ? -23.656 -77.140 -11.351 1.00 39.62 57 GLU B C 1
ATOM 1961 O O . GLU B 1 58 ? -23.330 -78.179 -11.937 1.00 42.50 57 GLU B O 1
ATOM 1967 N N . ALA B 1 59 ? -24.121 -77.134 -10.104 1.00 33.60 58 ALA B N 1
ATOM 1968 C CA . ALA B 1 59 ? -24.195 -78.359 -9.317 1.00 30.27 58 ALA B CA 1
ATOM 1969 C C . ALA B 1 59 ? -25.040 -79.421 -10.006 1.00 32.57 58 ALA B C 1
ATOM 1970 O O . ALA B 1 59 ? -26.069 -79.127 -10.622 1.00 31.62 58 ALA B O 1
ATOM 1972 N N . THR B 1 60 ? -24.616 -80.672 -9.867 1.00 31.88 59 THR B N 1
ATOM 1973 C CA . THR B 1 60 ? -25.328 -81.779 -10.476 1.00 39.85 59 THR B CA 1
ATOM 1974 C C . THR B 1 60 ? -26.053 -82.683 -9.473 1.00 39.05 59 THR B C 1
ATOM 1975 O O . THR B 1 60 ? -26.641 -83.689 -9.887 1.00 37.65 59 THR B O 1
ATOM 1979 N N . ASP B 1 61 ? -26.049 -82.358 -8.178 1.00 32.49 60 ASP B N 1
ATOM 1980 C CA . ASP B 1 61 ? -26.765 -83.163 -7.188 1.00 37.65 60 ASP B CA 1
ATOM 1981 C C . ASP B 1 61 ? -27.330 -82.250 -6.100 1.00 26.71 60 ASP B C 1
ATOM 1982 O O . ASP B 1 61 ? -26.719 -81.237 -5.749 1.00 26.54 60 ASP B O 1
ATOM 1987 N N . LYS B 1 62 ? -28.527 -82.591 -5.610 1.00 23.41 61 LYS B N 1
ATOM 1988 C CA . LYS B 1 62 ? -29.206 -81.745 -4.627 1.00 22.46 61 LYS B CA 1
ATOM 1989 C C . LYS B 1 62 ? -28.400 -81.565 -3.337 1.00 21.33 61 LYS B C 1
ATOM 1990 O O . LYS B 1 62 ? -28.586 -80.569 -2.638 1.00 18.85 61 LYS B O 1
ATOM 1996 N N . GLU B 1 63 ? -27.558 -82.534 -2.974 1.00 25.20 62 GLU B N 1
ATOM 1997 C CA . GLU B 1 63 ? -26.801 -82.418 -1.728 1.00 33.35 62 GLU B CA 1
ATOM 1998 C C . GLU B 1 63 ? -25.850 -81.233 -1.785 1.00 32.36 62 GLU B C 1
ATOM 1999 O O . GLU B 1 63 ? -25.668 -80.515 -0.790 1.00 25.79 62 GLU B O 1
ATOM 2005 N N . GLU B 1 64 ? -25.203 -81.027 -2.938 1.00 25.81 63 GLU B N 1
ATOM 2006 C CA . GLU B 1 64 ? -24.339 -79.861 -3.078 1.00 26.93 63 GLU B CA 1
ATOM 2007 C C . GLU B 1 64 ? -25.152 -78.579 -3.042 1.00 20.00 63 GLU B C 1
ATOM 2008 O O . GLU B 1 64 ? -24.723 -77.585 -2.443 1.00 18.23 63 GLU B O 1
ATOM 2014 N N . VAL B 1 65 ? -26.326 -78.575 -3.677 1.00 21.30 64 VAL B N 1
ATOM 2015 C CA . VAL B 1 65 ? -27.158 -77.374 -3.658 1.00 20.72 64 VAL B CA 1
ATOM 2016 C C . VAL B 1 65 ? -27.634 -77.079 -2.236 1.00 20.06 64 VAL B C 1
ATOM 2017 O O . VAL B 1 65 ? -27.704 -75.918 -1.819 1.00 19.16 64 VAL B O 1
ATOM 2021 N N . ILE B 1 66 ? -27.991 -78.121 -1.484 1.00 16.28 65 ILE B N 1
ATOM 2022 C CA . ILE B 1 66 ? -28.469 -77.924 -0.113 1.00 22.13 65 ILE B CA 1
ATOM 2023 C C . ILE B 1 66 ? -27.383 -77.287 0.744 1.00 18.16 65 ILE B C 1
ATOM 2024 O O . ILE B 1 66 ? -27.650 -76.380 1.540 1.00 16.11 65 ILE B O 1
ATOM 2029 N N . GLU B 1 67 ? -26.139 -77.705 0.560 1.00 19.25 66 GLU B N 1
ATOM 2030 C CA . GLU B 1 67 ? -25.064 -77.068 1.307 1.00 22.46 66 GLU B CA 1
ATOM 2031 C C . GLU B 1 67 ? -24.891 -75.605 0.916 1.00 22.66 66 GLU B C 1
ATOM 2032 O O . GLU B 1 67 ? -24.599 -74.767 1.776 1.00 17.59 66 GLU B O 1
ATOM 2038 N N . ILE B 1 68 ? -25.098 -75.272 -0.359 1.00 16.20 67 ILE B N 1
ATOM 2039 C CA . ILE B 1 68 ? -24.994 -73.879 -0.793 1.00 17.62 67 ILE B CA 1
ATOM 2040 C C . ILE B 1 68 ? -26.105 -73.037 -0.174 1.00 14.04 67 ILE B C 1
ATOM 2041 O O . ILE B 1 68 ? -25.858 -71.946 0.360 1.00 16.88 67 ILE B O 1
ATOM 2046 N N . VAL B 1 69 ? -27.340 -73.544 -0.226 1.00 14.78 68 VAL B N 1
ATOM 2047 C CA . VAL B 1 69 ? -28.488 -72.884 0.399 1.00 13.14 68 VAL B CA 1
ATOM 2048 C C . VAL B 1 69 ? -28.247 -72.638 1.885 1.00 13.65 68 VAL B C 1
ATOM 2049 O O . VAL B 1 69 ? -28.578 -71.569 2.411 1.00 14.60 68 VAL B O 1
ATOM 2053 N N . LYS B 1 70 ? -27.675 -73.617 2.585 1.00 14.69 69 LYS B N 1
ATOM 2054 C CA . LYS B 1 70 ? -27.407 -73.418 4.009 1.00 15.52 69 LYS B CA 1
ATOM 2055 C C . LYS B 1 70 ? -26.436 -72.274 4.244 1.00 19.96 69 LYS B C 1
ATOM 2056 O O . LYS B 1 70 ? -26.572 -71.524 5.223 1.00 16.75 69 LYS B O 1
ATOM 2062 N N . GLU B 1 71 ? -25.414 -72.155 3.396 1.00 17.30 70 GLU B N 1
ATOM 2063 C CA . GLU B 1 71 ? -24.438 -71.097 3.600 1.00 17.96 70 GLU B CA 1
ATOM 2064 C C . GLU B 1 71 ? -25.048 -69.734 3.268 1.00 17.98 70 GLU B C 1
ATOM 2065 O O . GLU B 1 71 ? -24.814 -68.749 3.982 1.00 15.77 70 GLU B O 1
ATOM 2071 N N . LEU B 1 72 ? -25.873 -69.676 2.213 1.00 13.19 71 LEU B N 1
ATOM 2072 C CA . LEU B 1 72 ? -26.605 -68.456 1.892 1.00 16.11 71 LEU B CA 1
ATOM 2073 C C . LEU B 1 72 ? -27.555 -68.061 3.019 1.00 14.14 71 LEU B C 1
ATOM 2074 O O . LEU B 1 72 ? -27.663 -66.878 3.359 1.00 15.40 71 LEU B O 1
ATOM 2079 N N . ALA B 1 73 ? -28.256 -69.032 3.613 1.00 13.25 72 ALA B N 1
ATOM 2080 C CA . ALA B 1 73 ? -29.191 -68.691 4.684 1.00 14.72 72 ALA B CA 1
ATOM 2081 C C . ALA B 1 73 ? -28.456 -68.090 5.881 1.00 19.64 72 ALA B C 1
ATOM 2082 O O . ALA B 1 73 ? -28.928 -67.124 6.497 1.00 15.00 72 ALA B O 1
ATOM 2084 N N . GLU B 1 74 ? -27.283 -68.632 6.212 1.00 19.10 73 GLU B N 1
ATOM 2085 C CA . GLU B 1 74 ? -26.552 -68.118 7.367 1.00 20.51 73 GLU B CA 1
ATOM 2086 C C . GLU B 1 74 ? -25.890 -66.770 7.064 1.00 20.64 73 GLU B C 1
ATOM 2087 O O . GLU B 1 74 ? -25.833 -65.906 7.952 1.00 20.71 73 GLU B O 1
ATOM 2093 N N . LEU B 1 75 ? -25.420 -66.548 5.821 1.00 15.90 74 LEU B N 1
ATOM 2094 C CA . LEU B 1 75 ? -24.957 -65.210 5.456 1.00 18.16 74 LEU B CA 1
ATOM 2095 C C . LEU B 1 75 ? -26.075 -64.184 5.598 1.00 22.20 74 LEU B C 1
ATOM 2096 O O . LEU B 1 75 ? -25.853 -63.082 6.108 1.00 18.54 74 LEU B O 1
ATOM 2101 N N . ALA B 1 76 ? -27.282 -64.521 5.134 1.00 16.56 75 ALA B N 1
ATOM 2102 C CA . ALA B 1 76 ? -28.392 -63.584 5.241 1.00 17.93 75 ALA B CA 1
ATOM 2103 C C . ALA B 1 76 ? -28.726 -63.292 6.702 1.00 23.14 75 ALA B C 1
ATOM 2104 O O . ALA B 1 76 ? -28.958 -62.133 7.072 1.00 23.20 75 ALA B O 1
ATOM 2106 N N . LYS B 1 77 ? -28.720 -64.326 7.553 1.00 15.81 76 LYS B N 1
ATOM 2107 C CA . LYS B 1 77 ? -29.092 -64.139 8.952 1.00 21.12 76 LYS B CA 1
ATOM 2108 C C . LYS B 1 77 ? -28.088 -63.254 9.683 1.00 25.04 76 LYS B C 1
ATOM 2109 O O . LYS B 1 77 ? -28.471 -62.430 10.519 1.00 24.83 76 LYS B O 1
ATOM 2115 N N . GLN B 1 78 ? -26.803 -63.390 9.370 1.00 22.60 77 GLN B N 1
ATOM 2116 C CA . GLN B 1 78 ? -25.789 -62.641 10.101 1.00 27.86 77 GLN B CA 1
ATOM 2117 C C . GLN B 1 78 ? -25.563 -61.242 9.547 1.00 31.33 77 GLN B C 1
ATOM 2118 O O . GLN B 1 78 ? -24.938 -60.427 10.225 1.00 29.44 77 GLN B O 1
ATOM 2124 N N . SER B 1 79 ? -26.097 -60.917 8.372 1.00 27.16 78 SER B N 1
ATOM 2125 C CA . SER B 1 79 ? -25.885 -59.591 7.811 1.00 24.86 78 SER B CA 1
ATOM 2126 C C . SER B 1 79 ? -26.890 -58.583 8.370 1.00 25.98 78 SER B C 1
ATOM 2127 O O . SER B 1 79 ? -28.031 -58.919 8.693 1.00 30.53 78 SER B O 1
ATOM 2130 N N . THR B 1 80 ? -26.449 -57.333 8.492 1.00 36.37 79 THR B N 1
ATOM 2131 C CA . THR B 1 80 ? -27.351 -56.215 8.751 1.00 43.63 79 THR B CA 1
ATOM 2132 C C . THR B 1 80 ? -27.502 -55.319 7.525 1.00 45.43 79 THR B C 1
ATOM 2133 O O . THR B 1 80 ? -28.101 -54.244 7.621 1.00 52.40 79 THR B O 1
ATOM 2137 N N . ASP B 1 81 ? -26.964 -55.741 6.379 1.00 35.28 80 ASP B N 1
ATOM 2138 C CA . ASP B 1 81 ? -26.982 -54.965 5.144 1.00 36.22 80 ASP B CA 1
ATOM 2139 C C . ASP B 1 81 ? -28.216 -55.378 4.344 1.00 34.56 80 ASP B C 1
ATOM 2140 O O . ASP B 1 81 ? -28.246 -56.467 3.763 1.00 24.79 80 ASP B O 1
ATOM 2145 N N . SER B 1 82 ? -29.227 -54.506 4.310 1.00 36.18 81 SER B N 1
ATOM 2146 C CA . SER B 1 82 ? -30.470 -54.844 3.622 1.00 38.87 81 SER B CA 1
ATOM 2147 C C . SER B 1 82 ? -30.240 -55.144 2.145 1.00 31.36 81 SER B C 1
ATOM 2148 O O . SER B 1 82 ? -30.938 -55.987 1.572 1.00 34.07 81 SER B O 1
ATOM 2151 N N . GLU B 1 83 ? -29.280 -54.463 1.512 1.00 31.72 82 GLU B N 1
ATOM 2152 C CA . GLU B 1 83 ? -28.999 -54.725 0.102 1.00 33.69 82 GLU B CA 1
ATOM 2153 C C . GLU B 1 83 ? -28.462 -56.137 -0.112 1.00 28.52 82 GLU B C 1
ATOM 2154 O O . GLU B 1 83 ? -28.804 -56.798 -1.097 1.00 24.60 82 GLU B O 1
ATOM 2160 N N . LEU B 1 84 ? -27.595 -56.606 0.783 1.00 21.72 83 LEU B N 1
ATOM 2161 C CA . LEU B 1 84 ? -27.046 -57.946 0.644 1.00 17.08 83 LEU B CA 1
ATOM 2162 C C . LEU B 1 84 ? -28.126 -59.004 0.874 1.00 17.57 83 LEU B C 1
ATOM 2163 O O . LEU B 1 84 ? -28.219 -59.994 0.138 1.00 16.02 83 LEU B O 1
ATOM 2168 N N . VAL B 1 85 ? -28.942 -58.824 1.910 1.00 14.77 84 VAL B N 1
ATOM 2169 C CA . VAL B 1 85 ? -29.983 -59.801 2.193 1.00 17.53 84 VAL B CA 1
ATOM 2170 C C . VAL B 1 85 ? -30.959 -59.867 1.021 1.00 18.49 84 VAL B C 1
ATOM 2171 O O . VAL B 1 85 ? -31.410 -60.944 0.619 1.00 16.93 84 VAL B O 1
ATOM 2175 N N . ASN B 1 86 ? -31.275 -58.714 0.441 1.00 17.42 85 ASN B N 1
ATOM 2176 C CA . ASN B 1 86 ? -32.163 -58.686 -0.712 1.00 19.31 85 ASN B CA 1
ATOM 2177 C C . ASN B 1 86 ? -31.558 -59.472 -1.874 1.00 17.63 85 ASN B C 1
ATOM 2178 O O . ASN B 1 86 ? -32.241 -60.274 -2.522 1.00 18.68 85 ASN B O 1
ATOM 2183 N N . GLU B 1 87 ? -30.250 -59.310 -2.096 1.00 17.57 86 GLU B N 1
ATOM 2184 C CA . GLU B 1 87 ? -29.567 -60.055 -3.154 1.00 18.02 86 GLU B CA 1
ATOM 2185 C C . GLU B 1 87 ? -29.537 -61.559 -2.866 1.00 17.25 86 GLU B C 1
ATOM 2186 O O . GLU B 1 87 ? -29.718 -62.372 -3.779 1.00 15.76 86 GLU B O 1
ATOM 2192 N N . ILE B 1 88 ? -29.354 -61.947 -1.598 1.00 13.51 87 ILE B N 1
ATOM 2193 C CA . ILE B 1 88 ? -29.364 -63.367 -1.258 1.00 12.53 87 ILE B CA 1
ATOM 2194 C C . ILE B 1 88 ? -30.752 -63.966 -1.472 1.00 12.62 87 ILE B C 1
ATOM 2195 O O . ILE B 1 88 ? -30.884 -65.119 -1.901 1.00 13.99 87 ILE B O 1
ATOM 2200 N N . VAL B 1 89 ? -31.802 -63.213 -1.124 1.00 13.52 88 VAL B N 1
ATOM 2201 C CA . VAL B 1 89 ? -33.173 -63.665 -1.349 1.00 18.11 88 VAL B CA 1
ATOM 2202 C C . VAL B 1 89 ? -33.415 -63.899 -2.839 1.00 16.37 88 VAL B C 1
ATOM 2203 O O . VAL B 1 89 ? -34.020 -64.897 -3.240 1.00 14.14 88 VAL B O 1
ATOM 2207 N N . LYS B 1 90 ? -32.934 -62.989 -3.684 1.00 17.46 89 LYS B N 1
ATOM 2208 C CA . LYS B 1 90 ? -33.038 -63.196 -5.129 1.00 21.14 89 LYS B CA 1
ATOM 2209 C C . LYS B 1 90 ? -32.328 -64.475 -5.578 1.00 19.23 89 LYS B C 1
ATOM 2210 O O . LYS B 1 90 ? -32.824 -65.180 -6.468 1.00 14.00 89 LYS B O 1
ATOM 2216 N N . GLN B 1 91 ? -31.164 -64.793 -4.977 1.00 13.19 90 GLN B N 1
ATOM 2217 C CA . GLN B 1 91 ? -30.407 -65.975 -5.398 1.00 16.15 90 GLN B CA 1
ATOM 2218 C C . GLN B 1 91 ? -31.055 -67.261 -4.896 1.00 12.33 90 GLN B C 1
ATOM 2219 O O . GLN B 1 91 ? -31.033 -68.291 -5.591 1.00 12.40 90 GLN B O 1
ATOM 2225 N N . LEU B 1 92 ? -31.615 -67.220 -3.679 1.00 12.03 91 LEU B N 1
ATOM 2226 C CA . LEU B 1 92 ? -32.398 -68.340 -3.167 1.00 15.62 91 LEU B CA 1
ATOM 2227 C C . LEU B 1 92 ? -33.633 -68.564 -4.025 1.00 20.71 91 LEU B C 1
ATOM 2228 O O . LEU B 1 92 ? -34.012 -69.714 -4.295 1.00 13.80 91 LEU B O 1
ATOM 2233 N N . ALA B 1 93 ? -34.261 -67.475 -4.481 1.00 12.55 92 ALA B N 1
ATOM 2234 C CA . ALA B 1 93 ? -35.438 -67.611 -5.337 1.00 13.93 92 ALA B CA 1
ATOM 2235 C C . ALA B 1 93 ? -35.077 -68.308 -6.640 1.00 15.29 92 ALA B C 1
ATOM 2236 O O . ALA B 1 93 ? -35.832 -69.157 -7.132 1.00 17.19 92 ALA B O 1
ATOM 2238 N N . GLU B 1 94 ? -33.907 -67.985 -7.203 1.00 14.78 93 GLU B N 1
ATOM 2239 C CA . GLU B 1 94 ? -33.484 -68.657 -8.434 1.00 19.01 93 GLU B CA 1
ATOM 2240 C C . GLU B 1 94 ? -33.208 -70.143 -8.189 1.00 16.06 93 GLU B C 1
ATOM 2241 O O . GLU B 1 94 ? -33.535 -70.987 -9.027 1.00 13.60 93 GLU B O 1
ATOM 2247 N N . VAL B 1 95 ? -32.612 -70.479 -7.040 1.00 13.02 94 VAL B N 1
ATOM 2248 C CA . VAL B 1 95 ? -32.369 -71.878 -6.711 1.00 13.33 94 VAL B CA 1
ATOM 2249 C C . VAL B 1 95 ? -33.693 -72.625 -6.556 1.00 18.08 94 VAL B C 1
ATOM 2250 O O . VAL B 1 95 ? -33.834 -73.765 -7.006 1.00 13.39 94 VAL B O 1
ATOM 2254 N N . ALA B 1 96 ? -34.683 -71.998 -5.916 1.00 11.94 95 ALA B N 1
ATOM 2255 C CA . ALA B 1 96 ? -35.976 -72.659 -5.765 1.00 15.96 95 ALA B CA 1
ATOM 2256 C C . ALA B 1 96 ? -36.650 -72.870 -7.117 1.00 12.72 95 ALA B C 1
ATOM 2257 O O . ALA B 1 96 ? -37.276 -73.906 -7.342 1.00 12.24 95 ALA B O 1
ATOM 2259 N N . LYS B 1 97 ? -36.525 -71.899 -8.019 1.00 12.79 96 LYS B N 1
ATOM 2260 C CA . LYS B 1 97 ? -37.090 -72.022 -9.363 1.00 19.77 96 LYS B CA 1
ATOM 2261 C C . LYS B 1 97 ? -36.484 -73.192 -10.137 1.00 18.82 96 LYS B C 1
ATOM 2262 O O . LYS B 1 97 ? -37.197 -73.940 -10.811 1.00 14.05 96 LYS B O 1
ATOM 2268 N N . GLU B 1 98 ? -35.164 -73.354 -10.044 1.00 18.04 97 GLU B N 1
ATOM 2269 C CA . GLU B 1 98 ? -34.439 -74.426 -10.730 1.00 17.58 97 GLU B CA 1
ATOM 2270 C C . GLU B 1 98 ? -34.690 -75.796 -10.094 1.00 13.98 97 GLU B C 1
ATOM 2271 O O . GLU B 1 98 ? -34.569 -76.827 -10.776 1.00 19.22 97 GLU B O 1
ATOM 2277 N N . ALA B 1 99 ? -35.029 -75.834 -8.809 1.00 16.84 98 ALA B N 1
ATOM 2278 C CA . ALA B 1 99 ? -35.065 -77.078 -8.050 1.00 19.83 98 ALA B CA 1
ATOM 2279 C C . ALA B 1 99 ? -36.171 -78.015 -8.534 1.00 20.22 98 ALA B C 1
ATOM 2280 O O . ALA B 1 99 ? -37.328 -77.619 -8.705 1.00 13.73 98 ALA B O 1
ATOM 2282 N N . THR B 1 100 ? -35.830 -79.284 -8.699 1.00 14.86 99 THR B N 1
ATOM 2283 C CA . THR B 1 100 ? -36.824 -80.287 -9.023 1.00 20.67 99 THR B CA 1
ATOM 2284 C C . THR B 1 100 ? -37.008 -81.305 -7.914 1.00 24.34 99 THR B C 1
ATOM 2285 O O . THR B 1 100 ? -37.748 -82.277 -8.101 1.00 19.06 99 THR B O 1
ATOM 2289 N N . ASP B 1 101 ? -36.336 -81.113 -6.778 1.00 18.56 100 ASP B N 1
ATOM 2290 C CA . ASP B 1 101 ? -36.535 -81.910 -5.578 1.00 18.29 100 ASP B CA 1
ATOM 2291 C C . ASP B 1 101 ? -37.428 -81.114 -4.637 1.00 17.37 100 ASP B C 1
ATOM 2292 O O . ASP B 1 101 ? -37.064 -80.019 -4.205 1.00 17.85 100 ASP B O 1
ATOM 2297 N N . LYS B 1 102 ? -38.601 -81.649 -4.324 1.00 16.49 101 LYS B N 1
ATOM 2298 C CA . LYS B 1 102 ? -39.543 -80.822 -3.582 1.00 15.84 101 LYS B CA 1
ATOM 2299 C C . LYS B 1 102 ? -39.056 -80.504 -2.171 1.00 15.11 101 LYS B C 1
ATOM 2300 O O . LYS B 1 102 ? -39.426 -79.450 -1.632 1.00 17.93 101 LYS B O 1
ATOM 2306 N N . GLU B 1 103 ? -38.229 -81.372 -1.557 1.00 12.74 102 GLU B N 1
ATOM 2307 C CA . GLU B 1 103 ? -37.714 -81.038 -0.227 1.00 17.41 102 GLU B CA 1
ATOM 2308 C C . GLU B 1 103 ? -36.888 -79.752 -0.263 1.00 15.48 102 GLU B C 1
ATOM 2309 O O . GLU B 1 103 ? -36.862 -78.989 0.706 1.00 15.87 102 GLU B O 1
ATOM 2315 N N . LEU B 1 104 ? -36.148 -79.534 -1.347 1.00 16.48 103 LEU B N 1
ATOM 2316 C CA . LEU B 1 104 ? -35.303 -78.351 -1.462 1.00 13.83 103 LEU B CA 1
ATOM 2317 C C . LEU B 1 104 ? -36.143 -77.087 -1.629 1.00 13.22 103 LEU B C 1
ATOM 2318 O O . LEU B 1 104 ? -35.809 -76.035 -1.068 1.00 11.31 103 LEU B O 1
ATOM 2323 N N . VAL B 1 105 ? -37.222 -77.162 -2.427 1.00 10.67 104 VAL B N 1
ATOM 2324 C CA . VAL B 1 105 ? -38.113 -76.018 -2.556 1.00 13.45 104 VAL B CA 1
ATOM 2325 C C . VAL B 1 105 ? -38.727 -75.677 -1.206 1.00 13.27 104 VAL B C 1
ATOM 2326 O O . VAL B 1 105 ? -38.789 -74.509 -0.818 1.00 12.37 104 VAL B O 1
ATOM 2330 N N . ILE B 1 106 ? -39.157 -76.692 -0.454 1.00 11.12 105 ILE B N 1
ATOM 2331 C CA . ILE B 1 106 ? -39.752 -76.428 0.857 1.00 12.09 105 ILE B CA 1
ATOM 2332 C C . ILE B 1 106 ? -38.731 -75.780 1.778 1.00 9.56 105 ILE B C 1
ATOM 2333 O O . ILE B 1 106 ? -39.047 -74.857 2.537 1.00 11.51 105 ILE B O 1
ATOM 2338 N N . TYR B 1 107 ? -37.506 -76.285 1.748 1.00 10.31 106 TYR B N 1
ATOM 2339 C CA . TYR B 1 107 ? -36.451 -75.734 2.592 1.00 10.81 106 TYR B CA 1
ATOM 2340 C C . TYR B 1 107 ? -36.246 -74.240 2.308 1.00 14.68 106 TYR B C 1
ATOM 2341 O O . TYR B 1 107 ? -36.128 -73.426 3.227 1.00 13.04 106 TYR B O 1
ATOM 2350 N N . ILE B 1 108 ? -36.212 -73.868 1.033 1.00 12.89 107 ILE B N 1
ATOM 2351 C CA . ILE B 1 108 ? -36.027 -72.462 0.651 1.00 9.93 107 ILE B CA 1
ATOM 2352 C C . ILE B 1 108 ? -37.221 -71.622 1.095 1.00 9.24 107 ILE B C 1
ATOM 2353 O O . ILE B 1 108 ? -37.052 -70.546 1.686 1.00 13.59 107 ILE B O 1
ATOM 2358 N N . VAL B 1 109 ? -38.442 -72.105 0.838 1.00 11.25 108 VAL B N 1
ATOM 2359 C CA . VAL B 1 109 ? -39.647 -71.402 1.288 1.00 12.44 108 VAL B CA 1
ATOM 2360 C C . VAL B 1 109 ? -39.568 -71.087 2.784 1.00 11.38 108 VAL B C 1
ATOM 2361 O O . VAL B 1 109 ? -39.933 -69.990 3.223 1.00 12.81 108 VAL B O 1
ATOM 2365 N N . LYS B 1 110 ? -39.106 -72.057 3.590 1.00 11.65 109 LYS B N 1
ATOM 2366 C CA . LYS B 1 110 ? -39.045 -71.860 5.036 1.00 15.50 109 LYS B CA 1
ATOM 2367 C C . LYS B 1 110 ? -37.956 -70.872 5.439 1.00 12.96 109 LYS B C 1
ATOM 2368 O O . LYS B 1 110 ? -38.132 -70.134 6.419 1.00 12.71 109 LYS B O 1
ATOM 2374 N N . ILE B 1 111 ? -36.821 -70.860 4.719 1.00 10.18 110 ILE B N 1
ATOM 2375 C CA . ILE B 1 111 ? -35.787 -69.850 4.950 1.00 15.08 110 ILE B CA 1
ATOM 2376 C C . ILE B 1 111 ? -36.340 -68.455 4.683 1.00 13.58 110 ILE B C 1
ATOM 2377 O O . ILE B 1 111 ? -36.116 -67.518 5.458 1.00 12.16 110 ILE B O 1
ATOM 2382 N N . LEU B 1 112 ? -37.052 -68.293 3.556 1.00 9.92 111 LEU B N 1
ATOM 2383 C CA . LEU B 1 112 ? -37.628 -67.001 3.205 1.00 10.81 111 LEU B CA 1
ATOM 2384 C C . LEU B 1 112 ? -38.684 -66.588 4.219 1.00 11.27 111 LEU B C 1
ATOM 2385 O O . LEU B 1 112 ? -38.760 -65.416 4.607 1.00 13.62 111 LEU B O 1
ATOM 2390 N N . ALA B 1 113 ? -39.508 -67.544 4.649 1.00 9.65 112 ALA B N 1
ATOM 2391 C CA . ALA B 1 113 ? -40.566 -67.250 5.610 1.00 10.51 112 ALA B CA 1
ATOM 2392 C C . ALA B 1 113 ? -39.975 -66.781 6.923 1.00 14.65 112 ALA B C 1
ATOM 2393 O O . ALA B 1 113 ? -40.444 -65.804 7.518 1.00 18.71 112 ALA B O 1
ATOM 2395 N N . GLU B 1 114 ? -38.946 -67.478 7.398 1.00 15.18 113 GLU B N 1
ATOM 2396 C CA . GLU B 1 114 ? -38.312 -67.083 8.653 1.00 14.78 113 GLU B CA 1
ATOM 2397 C C . GLU B 1 114 ? -37.616 -65.726 8.526 1.00 14.92 113 GLU B C 1
ATOM 2398 O O . GLU B 1 114 ? -37.679 -64.909 9.455 1.00 19.39 113 GLU B O 1
ATOM 2404 N N . LEU B 1 115 ? -36.943 -65.466 7.397 1.00 13.59 114 LEU B N 1
ATOM 2405 C CA . LEU B 1 115 ? -36.336 -64.146 7.192 1.00 19.96 114 LEU B CA 1
ATOM 2406 C C . LEU B 1 115 ? -37.382 -63.036 7.254 1.00 20.89 114 LEU B C 1
ATOM 2407 O O . LEU B 1 115 ? -37.172 -62.006 7.905 1.00 20.60 114 LEU B O 1
ATOM 2412 N N . ALA B 1 116 ? -38.505 -63.217 6.552 1.00 15.56 115 ALA B N 1
ATOM 2413 C CA . ALA B 1 116 ? -39.545 -62.190 6.523 1.00 18.65 115 ALA B CA 1
ATOM 2414 C C . ALA B 1 116 ? -40.185 -61.989 7.895 1.00 21.03 115 ALA B C 1
ATOM 2415 O O . ALA B 1 116 ? -40.429 -60.852 8.306 1.00 19.95 115 ALA B O 1
ATOM 2417 N N . LYS B 1 117 ? -40.486 -63.075 8.609 1.00 17.19 116 LYS B N 1
ATOM 2418 C CA . LYS B 1 117 ? -41.176 -62.921 9.887 1.00 19.34 116 LYS B CA 1
ATOM 2419 C C . LYS B 1 117 ? -40.297 -62.226 10.912 1.00 24.87 116 LYS B C 1
ATOM 2420 O O . LYS B 1 117 ? -40.809 -61.569 11.822 1.00 23.34 116 LYS B O 1
ATOM 2426 N N . GLN B 1 118 ? -38.982 -62.345 10.783 1.00 23.96 117 GLN B N 1
ATOM 2427 C CA . GLN B 1 118 ? -38.093 -61.717 11.745 1.00 23.60 117 GLN B CA 1
ATOM 2428 C C . GLN B 1 118 ? -37.660 -60.310 11.348 1.00 27.22 117 GLN B C 1
ATOM 2429 O O . GLN B 1 118 ? -37.106 -59.594 12.185 1.00 26.76 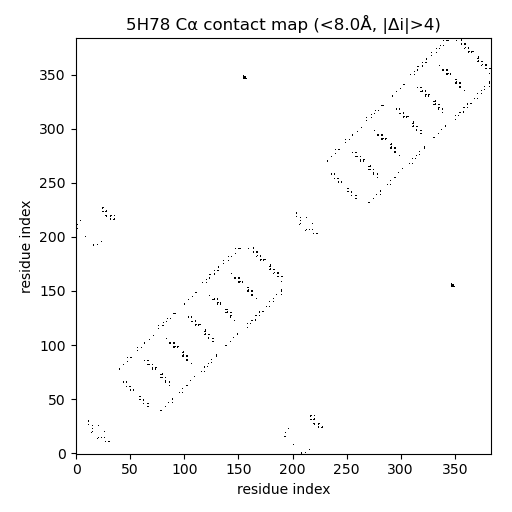117 GLN B O 1
ATOM 2435 N N . SER B 1 119 ? -37.889 -59.890 10.109 1.00 22.65 118 SER B N 1
ATOM 2436 C CA . SER B 1 119 ? -37.318 -58.629 9.655 1.00 25.55 118 SER B CA 1
ATOM 2437 C C . SER B 1 119 ? -38.145 -57.430 10.114 1.00 29.83 118 SER B C 1
ATOM 2438 O O . SER B 1 119 ? -39.375 -57.484 10.197 1.00 28.42 118 SER B O 1
ATOM 2441 N N . THR B 1 120 ? -37.449 -56.331 10.403 1.00 27.75 119 THR B N 1
ATOM 2442 C CA . THR B 1 120 ? -38.087 -55.038 10.627 1.00 32.44 119 THR B CA 1
ATOM 2443 C C . THR B 1 120 ? -37.955 -54.116 9.414 1.00 31.97 119 THR B C 1
ATOM 2444 O O . THR B 1 120 ? -38.303 -52.936 9.502 1.00 29.90 119 THR B O 1
ATOM 2448 N N . ASP B 1 121 ? -37.470 -54.636 8.282 1.00 27.85 120 ASP B N 1
ATOM 2449 C CA . ASP B 1 121 ? -37.293 -53.861 7.060 1.00 27.55 120 ASP B CA 1
ATOM 2450 C C . ASP B 1 121 ? -38.474 -54.157 6.138 1.00 29.19 120 ASP B C 1
ATOM 2451 O O . ASP B 1 121 ? -38.581 -55.256 5.582 1.00 23.63 120 ASP B O 1
ATOM 2456 N N . SER B 1 122 ? -39.368 -53.177 5.992 1.00 31.31 121 SER B N 1
ATOM 2457 C CA . SER B 1 122 ? -40.601 -53.435 5.255 1.00 28.83 121 SER B CA 1
ATOM 2458 C C . SER B 1 122 ? -40.345 -53.647 3.766 1.00 22.89 121 SER B C 1
ATOM 2459 O O . SER B 1 122 ? -41.053 -54.430 3.127 1.00 24.83 121 SER B O 1
ATOM 2462 N N . GLU B 1 123 ? -39.343 -52.977 3.194 1.00 25.78 122 GLU B N 1
ATOM 2463 C CA . GLU B 1 123 ? -39.024 -53.228 1.794 1.00 29.74 122 GLU B CA 1
ATOM 2464 C C . GLU B 1 123 ? -38.572 -54.666 1.586 1.00 25.73 122 GLU B C 1
ATOM 2465 O O . GLU B 1 123 ? -38.974 -55.315 0.614 1.00 25.79 122 GLU B O 1
ATOM 2471 N N . LEU B 1 124 ? -37.741 -55.185 2.494 1.00 18.70 123 LEU B N 1
ATOM 2472 C CA . LEU B 1 124 ? -37.317 -56.575 2.389 1.00 20.58 123 LEU B CA 1
ATOM 2473 C C . LEU B 1 124 ? -38.494 -57.530 2.543 1.00 19.09 123 LEU B C 1
ATOM 2474 O O . LEU B 1 124 ? -38.603 -58.514 1.801 1.00 19.56 123 LEU B O 1
ATOM 2479 N N . VAL B 1 125 ? -39.379 -57.283 3.516 1.00 15.65 124 VAL B N 1
ATOM 2480 C CA . VAL B 1 125 ? -40.502 -58.204 3.706 1.00 14.35 124 VAL B CA 1
ATOM 2481 C C . VAL B 1 125 ? -41.398 -58.212 2.470 1.00 15.26 124 VAL B C 1
ATOM 2482 O O . VAL B 1 125 ? -41.916 -59.262 2.054 1.00 15.62 124 VAL B O 1
ATOM 2486 N N . ASN B 1 126 ? -41.579 -57.046 1.855 1.00 16.72 125 ASN B N 1
ATOM 2487 C CA . ASN B 1 126 ? -42.426 -56.950 0.668 1.00 23.10 125 ASN B CA 1
ATOM 2488 C C . ASN B 1 126 ? -41.828 -57.726 -0.498 1.00 18.80 125 ASN B C 1
ATOM 2489 O O . ASN B 1 126 ? -42.526 -58.441 -1.234 1.00 19.11 125 ASN B O 1
ATOM 2494 N N . GLU B 1 127 ? -40.518 -57.636 -0.651 1.00 18.81 126 GLU B N 1
ATOM 2495 C CA . GLU B 1 127 ? -39.852 -58.420 -1.686 1.00 17.27 126 GLU B CA 1
ATOM 2496 C C . GLU B 1 127 ? -39.976 -59.918 -1.436 1.00 15.23 126 GLU B C 1
ATOM 2497 O O . GLU B 1 127 ? -40.246 -60.687 -2.367 1.00 19.04 126 GLU B O 1
ATOM 2503 N N . ILE B 1 128 ? -39.834 -60.352 -0.184 1.00 14.14 127 ILE B N 1
ATOM 2504 C CA . ILE B 1 128 ? -39.939 -61.775 0.112 1.00 12.33 127 ILE B CA 1
ATOM 2505 C C . ILE B 1 128 ? -41.360 -62.281 -0.135 1.00 16.29 127 ILE B C 1
ATOM 2506 O O . ILE B 1 128 ? -41.565 -63.376 -0.688 1.00 11.81 127 ILE B O 1
ATOM 2511 N N . VAL B 1 129 ? -42.363 -61.489 0.246 1.00 17.35 128 VAL B N 1
ATOM 2512 C CA . VAL B 1 129 ? -43.755 -61.812 -0.084 1.00 14.29 128 VAL B CA 1
ATOM 2513 C C . VAL B 1 129 ? -43.905 -62.094 -1.583 1.00 16.46 128 VAL B C 1
ATOM 2514 O O . VAL B 1 129 ? -44.516 -63.094 -1.995 1.00 16.67 128 VAL B O 1
ATOM 2518 N N . LYS B 1 130 ? -43.341 -61.221 -2.420 1.00 15.93 129 LYS B N 1
ATOM 2519 C CA . LYS B 1 130 ? -43.431 -61.419 -3.867 1.00 22.87 129 LYS B CA 1
ATOM 2520 C C . LYS B 1 130 ? -42.708 -62.685 -4.322 1.00 20.53 129 LYS B C 1
ATOM 2521 O O . LYS B 1 130 ? -43.151 -63.349 -5.268 1.00 12.81 129 LYS B O 1
ATOM 2527 N N . GLN B 1 131 ? -41.581 -63.024 -3.684 1.00 13.58 130 GLN B N 1
ATOM 2528 C CA . GLN B 1 131 ? -40.846 -64.236 -4.059 1.00 14.51 130 GLN B CA 1
ATOM 2529 C C . GLN B 1 131 ? -41.601 -65.491 -3.621 1.00 12.18 130 GLN B C 1
ATOM 2530 O O . GLN B 1 131 ? -41.665 -66.479 -4.364 1.00 14.32 130 GLN B O 1
ATOM 2536 N N . LEU B 1 132 ? -42.200 -65.464 -2.430 1.00 10.22 131 LEU B N 1
ATOM 2537 C CA . LEU B 1 132 ? -43.006 -66.598 -1.993 1.00 9.57 131 LEU B CA 1
ATOM 2538 C C . LEU B 1 132 ? -44.206 -66.798 -2.913 1.00 15.84 131 LEU B C 1
ATOM 2539 O O . LEU B 1 132 ? -44.545 -67.935 -3.271 1.00 10.34 131 LEU B O 1
ATOM 2544 N N . ALA B 1 133 ? -44.844 -65.702 -3.333 1.00 11.32 132 ALA B N 1
ATOM 2545 C CA . ALA B 1 133 ? -46.005 -65.810 -4.216 1.00 10.20 132 ALA B CA 1
ATOM 2546 C C . ALA B 1 133 ? -45.624 -66.396 -5.575 1.00 11.64 132 ALA B C 1
ATOM 2547 O O . ALA B 1 133 ? -46.373 -67.204 -6.147 1.00 14.14 132 ALA B O 1
ATOM 2549 N N . GLU B 1 134 ? -44.454 -66.012 -6.098 1.00 12.69 133 GLU B N 1
ATOM 2550 C CA . GLU B 1 134 ? -43.933 -66.604 -7.329 1.00 15.97 133 GLU B CA 1
ATOM 2551 C C . GLU B 1 134 ? -43.782 -68.121 -7.225 1.00 15.17 133 GLU B C 1
ATOM 2552 O O . GLU B 1 134 ? -44.134 -68.851 -8.159 1.00 13.45 133 GLU B O 1
ATOM 2558 N N . VAL B 1 135 ? -43.188 -68.611 -6.129 1.00 14.38 134 VAL B N 1
ATOM 2559 C CA . VAL B 1 135 ? -43.092 -70.058 -5.941 1.00 8.64 134 VAL B CA 1
ATOM 2560 C C . VAL B 1 135 ? -44.484 -70.686 -5.924 1.00 10.58 134 VAL B C 1
ATOM 2561 O O . VAL B 1 135 ? -44.702 -71.753 -6.514 1.00 12.84 134 VAL B O 1
ATOM 2565 N N . ALA B 1 136 ? -45.447 -70.061 -5.235 1.00 8.15 135 ALA B N 1
ATOM 2566 C CA . ALA B 1 136 ? -46.801 -70.615 -5.201 1.00 11.51 135 ALA B CA 1
ATOM 2567 C C . ALA B 1 136 ? -47.452 -70.615 -6.593 1.00 11.72 135 ALA B C 1
ATOM 2568 O O . ALA B 1 136 ? -48.189 -71.549 -6.943 1.00 14.20 135 ALA B O 1
ATOM 2570 N N . LYS B 1 137 ? -47.203 -69.578 -7.396 1.00 12.42 136 LYS B N 1
ATOM 2571 C CA . LYS B 1 137 ? -47.771 -69.535 -8.741 1.00 12.18 136 LYS B CA 1
ATOM 2572 C C . LYS B 1 137 ? -47.178 -70.604 -9.666 1.00 15.26 136 LYS B C 1
ATOM 2573 O O . LYS B 1 137 ? -47.848 -71.054 -10.589 1.00 17.75 136 LYS B O 1
ATOM 2579 N N . GLU B 1 138 ? -45.915 -70.976 -9.463 1.00 15.51 137 GLU B N 1
ATOM 2580 C CA . GLU B 1 138 ? -45.282 -71.986 -10.298 1.00 16.53 137 GLU B CA 1
ATOM 2581 C C . GLU B 1 138 ? -45.586 -73.408 -9.829 1.00 16.37 137 GLU B C 1
ATOM 2582 O O . GLU B 1 138 ? -45.485 -74.342 -10.632 1.00 17.90 137 GLU B O 1
ATOM 2588 N N . ALA B 1 139 ? -46.003 -73.577 -8.574 1.00 12.04 138 ALA B N 1
ATOM 2589 C CA . ALA B 1 139 ? -46.154 -74.902 -7.981 1.00 17.75 138 ALA B CA 1
ATOM 2590 C C . ALA B 1 139 ? -47.257 -75.709 -8.665 1.00 17.10 138 ALA B C 1
ATOM 2591 O O . ALA B 1 139 ? -48.317 -75.182 -9.025 1.00 18.09 138 ALA B O 1
ATOM 2593 N N . THR B 1 140 ? -47.017 -77.012 -8.822 1.00 16.46 139 THR B N 1
ATOM 2594 C CA . THR B 1 140 ? -48.027 -77.896 -9.384 1.00 19.55 139 THR B CA 1
ATOM 2595 C C . THR B 1 140 ? -48.474 -78.919 -8.344 1.00 23.76 139 THR B C 1
ATOM 2596 O O . THR B 1 140 ? -48.877 -80.036 -8.674 1.00 26.82 139 THR B O 1
ATOM 2600 N N . ASP B 1 141 ? -48.440 -78.511 -7.083 1.00 20.41 140 ASP B N 1
ATOM 2601 C CA . ASP B 1 141 ? -48.779 -79.353 -5.947 1.00 20.14 140 ASP B CA 1
ATOM 2602 C C . ASP B 1 141 ? -49.637 -78.493 -5.024 1.00 16.00 140 ASP B C 1
ATOM 2603 O O . ASP B 1 141 ? -49.147 -77.499 -4.481 1.00 16.13 140 ASP B O 1
ATOM 2608 N N . LYS B 1 142 ? -50.911 -78.849 -4.858 1.00 12.86 141 LYS B N 1
ATOM 2609 C CA . LYS B 1 142 ? -51.801 -77.994 -4.076 1.00 20.22 141 LYS B CA 1
ATOM 2610 C C . LYS B 1 142 ? -51.370 -77.904 -2.613 1.00 14.72 141 LYS B C 1
ATOM 2611 O O . LYS B 1 142 ? -51.674 -76.913 -1.945 1.00 12.54 141 LYS B O 1
ATOM 2617 N N . GLU B 1 143 ? -50.673 -78.919 -2.097 1.00 10.41 142 GLU B N 1
ATOM 2618 C CA . GLU B 1 143 ? -50.213 -78.860 -0.707 1.00 19.71 142 GLU B CA 1
ATOM 2619 C C . GLU B 1 143 ? -49.110 -77.813 -0.516 1.00 14.07 142 GLU B C 1
ATOM 2620 O O . GLU B 1 143 ? -49.064 -77.128 0.511 1.00 11.94 142 GLU B O 1
ATOM 2626 N N . LEU B 1 144 ? -48.209 -77.670 -1.487 1.00 13.38 143 LEU B N 1
ATOM 2627 C CA . LEU B 1 144 ? -47.217 -76.599 -1.427 1.00 14.79 143 LEU B CA 1
ATOM 2628 C C . LEU B 1 144 ? -47.880 -75.225 -1.580 1.00 12.45 143 LEU B C 1
ATOM 2629 O O . LEU B 1 144 ? -47.485 -74.256 -0.916 1.00 12.29 143 LEU B O 1
ATOM 2634 N N . VAL B 1 145 ? -48.858 -75.101 -2.487 1.00 10.16 144 VAL B N 1
ATOM 2635 C CA . VAL B 1 145 ? -49.518 -73.802 -2.679 1.00 10.33 144 VAL B CA 1
ATOM 2636 C C . VAL B 1 145 ? -50.200 -73.346 -1.394 1.00 8.65 144 VAL B C 1
ATOM 2637 O O . VAL B 1 145 ? -50.054 -72.194 -0.967 1.00 12.40 144 VAL B O 1
ATOM 2641 N N . ILE B 1 146 ? -50.979 -74.226 -0.772 1.00 8.46 145 ILE B N 1
ATOM 2642 C CA . ILE B 1 146 ? -51.736 -73.778 0.390 1.00 10.54 145 ILE B CA 1
ATOM 2643 C C . ILE B 1 146 ? -50.784 -73.506 1.562 1.00 15.40 145 ILE B C 1
ATOM 2644 O O . ILE B 1 146 ? -51.062 -72.648 2.410 1.00 11.44 145 ILE B O 1
ATOM 2649 N N . TYR B 1 147 ? -49.641 -74.198 1.603 1.00 12.63 146 TYR B N 1
ATOM 2650 C CA . TYR B 1 147 ? -48.630 -73.930 2.627 1.00 12.70 146 TYR B CA 1
ATOM 2651 C C . TYR B 1 147 ? -48.105 -72.508 2.510 1.00 13.81 146 TYR B C 1
ATOM 2652 O O . TYR B 1 147 ? -48.001 -71.791 3.511 1.00 12.18 146 TYR B O 1
ATOM 2661 N N . ILE B 1 148 ? -47.733 -72.105 1.290 1.00 13.26 147 ILE B N 1
ATOM 2662 C CA . ILE B 1 148 ? -47.220 -70.753 1.052 1.00 14.72 147 ILE B CA 1
ATOM 2663 C C . ILE B 1 148 ? -48.283 -69.701 1.330 1.00 13.44 147 ILE B C 1
ATOM 2664 O O . ILE B 1 148 ? -47.993 -68.649 1.917 1.00 12.62 147 ILE B O 1
ATOM 2669 N N . VAL B 1 149 ? -49.516 -69.937 0.858 1.00 10.27 148 VAL B N 1
ATOM 2670 C CA . VAL B 1 149 ? -50.617 -69.013 1.121 1.00 11.42 148 VAL B CA 1
ATOM 2671 C C . VAL B 1 149 ? -50.799 -68.788 2.626 1.00 10.48 148 VAL B C 1
ATOM 2672 O O . VAL B 1 149 ? -51.040 -67.657 3.082 1.00 10.11 148 VAL B O 1
ATOM 2676 N N . LYS B 1 150 ? -50.722 -69.859 3.419 1.00 9.34 149 LYS B N 1
ATOM 2677 C CA . LYS B 1 150 ? -50.888 -69.698 4.854 1.00 11.64 149 LYS B CA 1
ATOM 2678 C C . LYS B 1 150 ? -49.706 -68.951 5.464 1.00 12.17 149 LYS B C 1
ATOM 2679 O O . LYS B 1 150 ? -49.895 -68.181 6.406 1.00 9.78 149 LYS B O 1
ATOM 2685 N N . ILE B 1 151 ? -48.495 -69.143 4.931 1.00 13.09 150 ILE B N 1
ATOM 2686 C CA . ILE B 1 151 ? -47.352 -68.331 5.362 1.00 11.17 150 ILE B CA 1
ATOM 2687 C C . ILE B 1 151 ? -47.611 -66.844 5.099 1.00 12.70 150 ILE B C 1
ATOM 2688 O O . ILE B 1 151 ? -47.331 -65.989 5.949 1.00 12.70 150 ILE B O 1
ATOM 2693 N N . LEU B 1 152 ? -48.135 -66.510 3.916 1.00 8.56 151 LEU B N 1
ATOM 2694 C CA . LEU B 1 152 ? -48.433 -65.105 3.612 1.00 9.07 151 LEU B CA 1
ATOM 2695 C C . LEU B 1 152 ? -49.547 -64.573 4.505 1.00 10.05 151 LEU B C 1
ATOM 2696 O O . LEU B 1 152 ? -49.492 -63.424 4.961 1.00 14.00 151 LEU B O 1
ATOM 2701 N N . ALA B 1 153 ? -50.565 -65.395 4.768 1.00 12.90 152 ALA B N 1
ATOM 2702 C CA . ALA B 1 153 ? -51.628 -64.980 5.682 1.00 10.74 152 ALA B CA 1
ATOM 2703 C C . ALA B 1 153 ? -51.078 -64.723 7.089 1.00 14.56 152 ALA B C 1
ATOM 2704 O O . ALA B 1 153 ? -51.527 -63.806 7.791 1.00 13.49 152 ALA B O 1
ATOM 2706 N N . GLU B 1 154 ? -50.120 -65.533 7.524 1.00 14.41 153 GLU B N 1
ATOM 2707 C CA . GLU B 1 154 ? -49.509 -65.310 8.836 1.00 14.71 153 GLU B CA 1
ATOM 2708 C C . GLU B 1 154 ? -48.742 -63.994 8.876 1.00 13.88 153 GLU B C 1
ATOM 2709 O O . GLU B 1 154 ? -48.838 -63.240 9.858 1.00 16.07 153 GLU B O 1
ATOM 2715 N N . LEU B 1 155 ? -47.965 -63.712 7.827 1.00 13.33 154 LEU B N 1
ATOM 2716 C CA . LEU B 1 155 ? -47.269 -62.430 7.733 1.00 23.60 154 LEU B CA 1
ATOM 2717 C C . LEU B 1 155 ? -48.244 -61.265 7.788 1.00 17.38 154 LEU B C 1
ATOM 2718 O O . LEU B 1 155 ? -47.961 -60.241 8.412 1.00 15.62 154 LEU B O 1
ATOM 2723 N N . ALA B 1 156 ? -49.385 -61.399 7.118 1.00 14.69 155 ALA B N 1
ATOM 2724 C CA . ALA B 1 156 ? -50.369 -60.330 7.103 1.00 16.41 155 ALA B CA 1
ATOM 2725 C C . ALA B 1 156 ? -50.987 -60.143 8.477 1.00 18.95 155 ALA B C 1
ATOM 2726 O O . ALA B 1 156 ? -51.107 -59.013 8.954 1.00 20.06 155 ALA B O 1
ATOM 2728 N N . LYS B 1 157 ? -51.346 -61.238 9.154 1.00 14.21 156 LYS B N 1
ATOM 2729 C CA . LYS B 1 157 ? -51.987 -61.078 10.459 1.00 19.74 156 LYS B CA 1
ATOM 2730 C C . LYS B 1 157 ? -51.007 -60.654 11.538 1.00 19.67 156 LYS B C 1
ATOM 2731 O O . LYS B 1 157 ? -51.418 -60.021 12.512 1.00 17.42 156 LYS B O 1
ATOM 2737 N N . GLN B 1 158 ? -49.723 -60.947 11.373 1.00 15.32 157 GLN B N 1
ATOM 2738 C CA . GLN B 1 158 ? -48.738 -60.454 12.326 1.00 19.97 157 GLN B CA 1
ATOM 2739 C C . GLN B 1 158 ? -48.298 -59.027 12.035 1.00 21.47 157 GLN B C 1
ATOM 2740 O O . GLN B 1 158 ? -47.559 -58.450 12.832 1.00 20.55 157 GLN B O 1
ATOM 2746 N N . SER B 1 159 ? -48.714 -58.435 10.925 1.00 22.15 158 SER B N 1
ATOM 2747 C CA . SER B 1 159 ? -48.291 -57.073 10.627 1.00 23.09 158 SER B CA 1
ATOM 2748 C C . SER B 1 159 ? -49.336 -56.072 11.107 1.00 19.19 158 SER B C 1
ATOM 2749 O O . SER B 1 159 ? -50.540 -56.345 11.079 1.00 22.55 158 SER B O 1
ATOM 2752 N N . THR B 1 160 ? -48.875 -54.917 11.568 1.00 20.64 159 THR B N 1
ATOM 2753 C CA . THR B 1 160 ? -49.762 -53.789 11.808 1.00 22.37 159 THR B CA 1
ATOM 2754 C C . THR B 1 160 ? -49.656 -52.750 10.695 1.00 25.07 159 THR B C 1
ATOM 2755 O O . THR B 1 160 ? -50.183 -51.645 10.839 1.00 24.68 159 THR B O 1
ATOM 2759 N N . ASP B 1 161 ? -48.972 -53.095 9.596 1.00 24.47 160 ASP B N 1
ATOM 2760 C CA . ASP B 1 161 ? -48.744 -52.210 8.458 1.00 22.78 160 ASP B CA 1
ATOM 2761 C C . ASP B 1 161 ? -49.801 -52.505 7.392 1.00 21.78 160 ASP B C 1
ATOM 2762 O O . ASP B 1 161 ? -49.720 -53.522 6.705 1.00 21.52 160 ASP B O 1
ATOM 2767 N N . SER B 1 162 ? -50.751 -51.592 7.226 1.00 23.30 161 SER B N 1
ATOM 2768 C CA . SER B 1 162 ? -51.836 -51.846 6.278 1.00 23.32 161 SER B CA 1
ATOM 2769 C C . SER B 1 162 ? -51.342 -51.978 4.841 1.00 26.02 161 SER B C 1
ATOM 2770 O O . SER B 1 162 ? -51.988 -52.649 4.032 1.00 22.85 161 SER B O 1
ATOM 2773 N N . GLU B 1 163 ? -50.211 -51.362 4.498 1.00 22.88 162 GLU B N 1
ATOM 2774 C CA . GLU B 1 163 ? -49.732 -51.477 3.125 1.00 23.53 162 GLU B CA 1
ATOM 2775 C C . GLU B 1 163 ? -49.173 -52.863 2.848 1.00 26.37 162 GLU B C 1
ATOM 2776 O O . GLU B 1 163 ? -49.357 -53.392 1.748 1.00 23.22 162 GLU B O 1
ATOM 2782 N N . LEU B 1 164 ? -48.507 -53.477 3.836 1.00 19.39 163 LEU B N 1
ATOM 2783 C CA . LEU B 1 164 ? -48.085 -54.863 3.682 1.00 17.51 163 LEU B CA 1
ATOM 2784 C C . LEU B 1 164 ? -49.289 -55.791 3.533 1.00 17.07 163 LEU B C 1
ATOM 2785 O O . LEU B 1 164 ? -49.274 -56.716 2.712 1.00 19.42 163 LEU B O 1
ATOM 2790 N N . VAL B 1 165 ? -50.328 -55.587 4.343 1.00 17.26 164 VAL B N 1
ATOM 2791 C CA . VAL B 1 165 ? -51.511 -56.432 4.229 1.00 16.69 164 VAL B CA 1
ATOM 2792 C C . VAL B 1 165 ? -52.123 -56.298 2.834 1.00 18.52 164 VAL B C 1
ATOM 2793 O O . VAL B 1 165 ? -52.489 -57.296 2.208 1.00 15.98 164 VAL B O 1
ATOM 2797 N N . ASN B 1 166 ? -52.212 -55.069 2.320 1.00 18.41 165 ASN B N 1
ATOM 2798 C CA . ASN B 1 166 ? -52.787 -54.853 0.989 1.00 20.32 165 ASN B CA 1
ATOM 2799 C C . ASN B 1 166 ? -51.975 -55.543 -0.099 1.00 20.53 165 ASN B C 1
ATOM 2800 O O . ASN B 1 166 ? -52.543 -56.093 -1.052 1.00 19.49 165 ASN B O 1
ATOM 2805 N N . GLU B 1 167 ? -50.646 -55.526 0.019 1.00 17.46 166 GLU B N 1
ATOM 2806 C CA . GLU B 1 167 ? -49.823 -56.195 -0.985 1.00 24.92 166 GLU B CA 1
ATOM 2807 C C . GLU B 1 167 ? -49.987 -57.712 -0.912 1.00 20.55 166 GLU B C 1
ATOM 2808 O O . GLU B 1 167 ? -50.034 -58.394 -1.944 1.00 19.75 166 GLU B O 1
ATOM 2814 N N . ILE B 1 168 ? -50.084 -58.255 0.298 1.00 18.87 167 ILE B N 1
ATOM 2815 C CA . ILE B 1 168 ? -50.298 -59.692 0.459 1.00 13.57 167 ILE B CA 1
ATOM 2816 C C . ILE B 1 168 ? -51.637 -60.103 -0.145 1.00 15.71 167 ILE B C 1
ATOM 2817 O O . ILE B 1 168 ? -51.731 -61.115 -0.848 1.00 16.24 167 ILE B O 1
ATOM 2822 N N . VAL B 1 169 ? -52.695 -59.334 0.118 1.00 17.86 168 VAL B N 1
ATOM 2823 C CA . VAL B 1 169 ? -54.003 -59.624 -0.461 1.00 16.26 168 VAL B CA 1
ATOM 2824 C C . VAL B 1 169 ? -53.929 -59.642 -1.991 1.00 17.89 168 VAL B C 1
ATOM 2825 O O . VAL B 1 169 ? -54.487 -60.528 -2.656 1.00 15.84 168 VAL B O 1
ATOM 2829 N N . LYS B 1 170 ? -53.250 -58.655 -2.572 1.00 17.27 169 LYS B N 1
ATOM 2830 C CA . LYS B 1 170 ? -53.096 -58.619 -4.023 1.00 21.72 169 LYS B CA 1
ATOM 2831 C C . LYS B 1 170 ? -52.338 -59.841 -4.553 1.00 21.84 169 LYS B C 1
ATOM 2832 O O . LYS B 1 170 ? -52.722 -60.413 -5.584 1.00 18.02 169 LYS B O 1
ATOM 2838 N N . GLN B 1 171 ? -51.268 -60.265 -3.864 1.00 14.30 170 GLN B N 1
ATOM 2839 C CA . GLN B 1 171 ? -50.528 -61.454 -4.298 1.00 13.51 170 GLN B CA 1
ATOM 2840 C C . GLN B 1 171 ? -51.388 -62.706 -4.182 1.00 16.37 170 GLN B C 1
ATOM 2841 O O . GLN B 1 171 ? -51.355 -63.573 -5.062 1.00 15.74 170 GLN B O 1
ATOM 2847 N N . LEU B 1 172 ? -52.153 -62.833 -3.090 1.00 13.85 171 LEU B N 1
ATOM 2848 C CA . LEU B 1 172 ? -53.009 -64.007 -2.923 1.00 12.51 171 LEU B CA 1
ATOM 2849 C C . LEU B 1 172 ? -54.095 -64.065 -3.983 1.00 13.01 171 LEU B C 1
ATOM 2850 O O . LEU B 1 172 ? -54.463 -65.152 -4.439 1.00 12.12 171 LEU B O 1
ATOM 2855 N N . GLU B 1 173 ? -54.633 -62.908 -4.377 1.00 13.38 172 GLU B N 1
ATOM 2856 C CA . GLU B 1 173 ? -55.626 -62.898 -5.446 1.00 18.76 172 GLU B CA 1
ATOM 2857 C C . GLU B 1 173 ? -55.034 -63.418 -6.752 1.00 22.02 172 GLU B C 1
ATOM 2858 O O . GLU B 1 173 ? -55.698 -64.141 -7.506 1.00 20.08 172 GLU B O 1
ATOM 2864 N N . GLU B 1 174 ? -53.783 -63.073 -7.036 1.00 20.60 173 GLU B N 1
ATOM 2865 C CA . GLU B 1 174 ? -53.174 -63.580 -8.258 1.00 17.23 173 GLU B CA 1
ATOM 2866 C C . GLU B 1 174 ? -52.836 -65.066 -8.134 1.00 13.07 173 GLU B C 1
ATOM 2867 O O . GLU B 1 174 ? -52.962 -65.809 -9.115 1.00 18.87 173 GLU B O 1
ATOM 2873 N N . VAL B 1 175 ? -52.463 -65.530 -6.936 1.00 15.93 174 VAL B N 1
ATOM 2874 C CA . VAL B 1 175 ? -52.187 -66.951 -6.767 1.00 16.13 174 VAL B CA 1
ATOM 2875 C C . VAL B 1 175 ? -53.465 -67.756 -7.001 1.00 18.12 174 VAL B C 1
ATOM 2876 O O . VAL B 1 175 ? -53.453 -68.793 -7.678 1.00 13.28 174 VAL B O 1
ATOM 2880 N N . ALA B 1 176 ? -54.591 -67.280 -6.459 1.00 11.96 175 ALA B N 1
ATOM 2881 C CA . ALA B 1 176 ? -55.874 -67.931 -6.693 1.00 18.55 175 ALA B CA 1
ATOM 2882 C C . ALA B 1 176 ? -56.229 -67.953 -8.182 1.00 18.76 175 ALA B C 1
ATOM 2883 O O . ALA B 1 176 ? -56.764 -68.942 -8.691 1.00 16.02 175 ALA B O 1
ATOM 2885 N N . LYS B 1 177 ? -55.952 -66.866 -8.890 1.00 17.12 176 LYS B N 1
ATOM 2886 C CA . LYS B 1 177 ? -56.235 -66.818 -10.325 1.00 22.82 176 LYS B CA 1
ATOM 2887 C C . LYS B 1 177 ? -55.450 -67.885 -11.098 1.00 17.15 176 LYS B C 1
ATOM 2888 O O . LYS B 1 177 ? -55.990 -68.541 -12.000 1.00 16.80 176 LYS B O 1
ATOM 2894 N N . GLU B 1 178 ? -54.186 -68.090 -10.742 1.00 14.22 177 GLU B N 1
ATOM 2895 C CA . GLU B 1 178 ? -53.294 -68.983 -11.484 1.00 19.20 177 GLU B CA 1
ATOM 2896 C C . GLU B 1 178 ? -53.383 -70.441 -11.051 1.00 18.73 177 GLU B C 1
ATOM 2897 O O . GLU B 1 178 ? -52.900 -71.315 -11.782 1.00 14.39 177 GLU B O 1
ATOM 2903 N N . ALA B 1 179 ? -53.972 -70.713 -9.890 1.00 15.12 178 ALA B N 1
ATOM 2904 C CA . ALA B 1 179 ? -54.148 -72.074 -9.385 1.00 19.88 178 ALA B CA 1
ATOM 2905 C C . ALA B 1 179 ? -55.270 -72.793 -10.135 1.00 17.66 178 ALA B C 1
ATOM 2906 O O . ALA B 1 179 ? -56.260 -72.184 -10.538 1.00 17.49 178 ALA B O 1
ATOM 2908 N N . THR B 1 180 ? -55.110 -74.101 -10.335 1.00 13.71 179 THR B N 1
ATOM 2909 C CA . THR B 1 180 ? -56.014 -74.801 -11.223 1.00 15.02 179 THR B CA 1
ATOM 2910 C C . THR B 1 180 ? -56.981 -75.738 -10.500 1.00 19.93 179 THR B C 1
ATOM 2911 O O . THR B 1 180 ? -57.869 -76.294 -11.150 1.00 26.02 179 THR B O 1
ATOM 2915 N N . ASP B 1 181 ? -56.823 -75.956 -9.194 1.00 17.62 180 ASP B N 1
ATOM 2916 C CA . ASP B 1 181 ? -57.688 -76.892 -8.481 1.00 17.06 180 ASP B CA 1
ATOM 2917 C C . ASP B 1 181 ? -58.830 -76.104 -7.839 1.00 15.32 180 ASP B C 1
ATOM 2918 O O . ASP B 1 181 ? -58.600 -75.104 -7.155 1.00 15.65 180 ASP B O 1
ATOM 2923 N N . LYS B 1 182 ? -60.063 -76.498 -8.146 1.00 20.23 181 LYS B N 1
ATOM 2924 C CA . LYS B 1 182 ? -61.212 -75.701 -7.733 1.00 22.42 181 LYS B CA 1
ATOM 2925 C C . LYS B 1 182 ? -61.307 -75.584 -6.206 1.00 20.60 181 LYS B C 1
ATOM 2926 O O . LYS B 1 182 ? -61.588 -74.512 -5.672 1.00 16.57 181 LYS B O 1
ATOM 2932 N N . GLU B 1 183 ? -61.108 -76.691 -5.488 1.00 16.67 182 GLU B N 1
ATOM 2933 C CA . GLU B 1 183 ? -61.168 -76.623 -4.024 1.00 21.61 182 GLU B CA 1
ATOM 2934 C C . GLU B 1 183 ? -60.043 -75.763 -3.464 1.00 22.78 182 GLU B C 1
ATOM 2935 O O . GLU B 1 183 ? -60.243 -75.015 -2.501 1.00 14.88 182 GLU B O 1
ATOM 2941 N N . LEU B 1 184 ? -58.849 -75.870 -4.034 1.00 13.95 183 LEU B N 1
ATOM 2942 C CA . LEU B 1 184 ? -57.743 -75.015 -3.603 1.00 12.71 183 LEU B CA 1
ATOM 2943 C C . LEU B 1 184 ? -58.073 -73.538 -3.800 1.00 15.35 183 LEU B C 1
ATOM 2944 O O . LEU B 1 184 ? -57.772 -72.707 -2.939 1.00 13.58 183 LEU B O 1
ATOM 2949 N N . VAL B 1 185 ? -58.656 -73.186 -4.946 1.00 13.41 184 VAL B N 1
ATOM 2950 C CA . VAL B 1 185 ? -58.977 -71.784 -5.204 1.00 13.68 184 VAL B CA 1
ATOM 2951 C C . VAL B 1 185 ? -59.979 -71.259 -4.173 1.00 14.25 184 VAL B C 1
ATOM 2952 O O . VAL B 1 185 ? -59.851 -70.129 -3.678 1.00 14.09 184 VAL B O 1
ATOM 2956 N N . GLU B 1 186 ? -61.007 -72.053 -3.863 1.00 15.15 185 GLU B N 1
ATOM 2957 C CA . GLU B 1 186 ? -62.008 -71.623 -2.883 1.00 15.94 185 GLU B CA 1
ATOM 2958 C C . GLU B 1 186 ? -61.382 -71.446 -1.510 1.00 15.55 185 GLU B C 1
ATOM 2959 O O . GLU B 1 186 ? -61.749 -70.540 -0.756 1.00 16.31 185 GLU B O 1
ATOM 2965 N N . HIS B 1 187 ? -60.433 -72.312 -1.179 1.00 15.88 186 HIS B N 1
ATOM 2966 C CA . HIS B 1 187 ? -59.699 -72.204 0.087 1.00 13.58 186 HIS B CA 1
ATOM 2967 C C . HIS B 1 187 ? -58.914 -70.897 0.153 1.00 15.34 186 HIS B C 1
ATOM 2968 O O . HIS B 1 187 ? -58.973 -70.174 1.163 1.00 18.47 186 HIS B O 1
ATOM 2975 N N . ILE B 1 188 ? -58.201 -70.567 -0.920 1.00 16.85 187 ILE B N 1
ATOM 2976 C CA . ILE B 1 188 ? -57.442 -69.319 -0.948 1.00 15.15 187 ILE B CA 1
ATOM 2977 C C . ILE B 1 188 ? -58.367 -68.115 -0.844 1.00 17.71 187 ILE B C 1
ATOM 2978 O O . ILE B 1 188 ? -58.070 -67.137 -0.143 1.00 15.48 187 ILE B O 1
ATOM 2983 N N . GLU B 1 189 ? -59.494 -68.148 -1.566 1.00 16.61 188 GLU B N 1
ATOM 2984 C CA . GLU B 1 189 ? -60.414 -67.017 -1.494 1.00 16.14 188 GLU B CA 1
ATOM 2985 C C . GLU B 1 189 ? -61.010 -66.895 -0.106 1.00 21.20 188 GLU B C 1
ATOM 2986 O O . GLU B 1 189 ? -61.309 -65.788 0.353 1.00 23.59 188 GLU B O 1
ATOM 2992 N N . LYS B 1 190 ? -61.128 -68.009 0.607 1.00 15.92 189 LYS B N 1
ATOM 2993 C CA . LYS B 1 190 ? -61.641 -67.920 1.965 1.00 21.89 189 LYS B CA 1
ATOM 2994 C C . LYS B 1 190 ? -60.613 -67.263 2.884 1.00 16.69 189 LYS B C 1
ATOM 2995 O O . LYS B 1 190 ? -60.964 -66.390 3.682 1.00 18.55 189 LYS B O 1
ATOM 3001 N 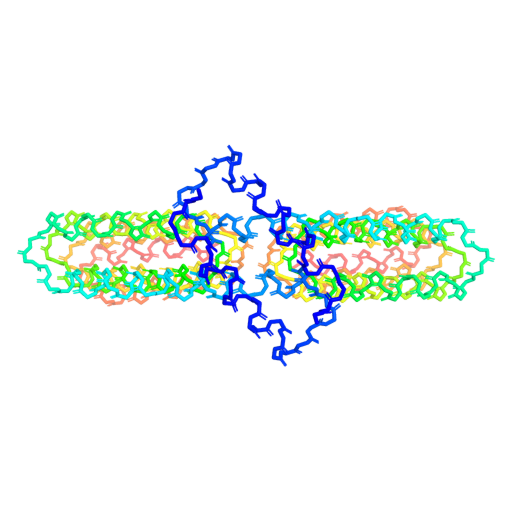N . ILE B 1 191 ? -59.328 -67.609 2.725 1.00 17.54 190 ILE B N 1
ATOM 3002 C CA . ILE B 1 191 ? -58.263 -66.952 3.489 1.00 16.15 190 ILE B CA 1
ATOM 3003 C C . ILE B 1 191 ? -58.173 -65.475 3.115 1.00 23.13 190 ILE B C 1
ATOM 3004 O O . ILE B 1 191 ? -57.966 -64.602 3.978 1.00 19.54 190 ILE B O 1
ATOM 3009 N N . LEU B 1 192 ? -58.348 -65.180 1.823 1.00 22.75 191 LEU B N 1
ATOM 3010 C CA . LEU B 1 192 ? -58.352 -63.811 1.310 1.00 27.13 191 LEU B CA 1
ATOM 3011 C C . LEU B 1 192 ? -59.388 -62.945 2.011 1.00 23.37 191 LEU B C 1
ATOM 3012 O O . LEU B 1 192 ? -59.080 -61.827 2.448 1.00 26.84 191 LEU B O 1
ATOM 3017 N N . GLU B 1 193 ? -60.640 -63.409 2.065 1.00 32.87 192 GLU B N 1
ATOM 3018 C CA . GLU B 1 193 ? -61.692 -62.588 2.661 1.00 39.84 192 GLU B CA 1
ATOM 3019 C C . GLU B 1 193 ? -61.421 -62.330 4.131 1.00 36.65 192 GLU B C 1
ATOM 3020 O O . GLU B 1 193 ? -61.743 -61.253 4.646 1.00 38.11 192 GLU B O 1
ATOM 3026 N N . GLU B 1 194 ? -60.798 -63.290 4.807 1.00 29.46 193 GLU B N 1
ATOM 3027 C CA . GLU B 1 194 ? -60.468 -63.085 6.208 1.00 28.00 193 GLU B CA 1
ATOM 3028 C C . GLU B 1 194 ? -59.480 -61.937 6.376 1.00 24.87 193 GLU B C 1
ATOM 3029 O O . GLU B 1 194 ? -59.635 -61.104 7.274 1.00 28.85 193 GLU B O 1
ATOM 3035 N N . LEU B 1 195 ? -58.464 -61.871 5.513 1.00 23.81 194 LEU B N 1
ATOM 3036 C CA . LEU B 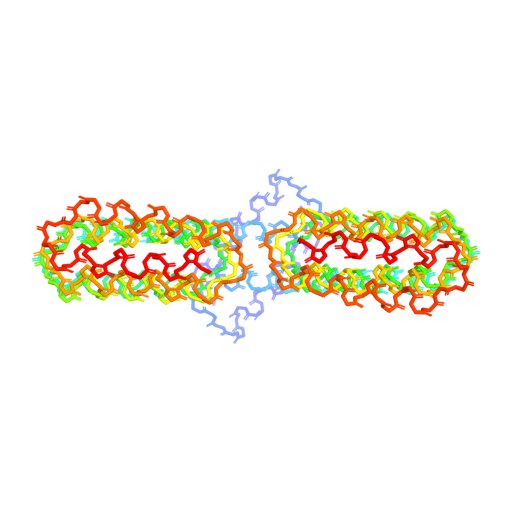1 195 ? -57.482 -60.793 5.586 1.00 21.75 194 LEU B CA 1
ATOM 3037 C C . LEU B 1 195 ? -58.107 -59.444 5.245 1.00 30.99 194 LEU B C 1
ATOM 3038 O O . LEU B 1 195 ? -57.725 -58.420 5.820 1.00 29.98 194 LEU B O 1
ATOM 3043 N N . LYS B 1 196 ? -59.051 -59.416 4.295 1.00 26.91 195 LYS B N 1
ATOM 3044 C CA . LYS B 1 196 ? -59.717 -58.161 3.957 1.00 36.25 195 LYS B CA 1
ATOM 3045 C C . LYS B 1 196 ? -60.604 -57.658 5.089 1.00 44.98 195 LYS B C 1
ATOM 3046 O O . LYS B 1 196 ? -60.888 -56.460 5.151 1.00 51.70 195 LYS B O 1
ATOM 3052 N N . LYS B 1 197 ? -61.022 -58.540 5.988 1.00 49.09 196 LYS B N 1
ATOM 3053 C CA . LYS B 1 197 ? -61.861 -58.193 7.132 1.00 52.83 196 LYS B CA 1
ATOM 3054 C C . LYS B 1 197 ? -61.081 -57.528 8.270 1.00 52.51 196 LYS B C 1
ATOM 3055 O O . LYS B 1 197 ? -59.857 -57.382 8.210 1.00 54.45 196 LYS B O 1
#

InterPro domains:
  IPR000595 Cyclic nucleotide-binding domain [PF00027] (158-243)
  IPR000595 Cyclic nucleotide-binding domain [PF00027] (280-371)
  IPR000595 Cyclic nucleotide-binding domain [PS50042] (139-258)
  IPR000595 Cyclic nucleotide-binding domain [PS50042] (261-388)
  IPR000595 Cyclic nucleotide-binding domain [SM00100] (139-259)
  IPR000595 Cyclic nucleotide-binding domain [SM00100] (261-386)
  IPR000595 Cyclic nucleotide-binding domain [cd00038] (139-251)
  IPR000595 Cyclic nucleotide-binding domain [cd00038] (261-382)
  IPR003117 cAMP-dependent protein kinase regulatory subunit, dimerization-anchoring domain [PF02197] (9-45)
  IPR003117 cAMP-dependent protein kinase regulatory subunit, dimerization-anchoring domain [SM00394] (8-45)
  IPR012198 cAMP-dependent protein kinase regulatory subunit [PIRSF000548] (71-395)
  IPR014710 RmlC-like jelly roll fold [G3DSA:2.60.120.10] (99-242)
  IPR014710 RmlC-like jelly roll fold [G3DSA:2.60.120.10] (243-395)
  IPR018488 Cyclic nucleotide-binding, conserved site [PS00888] (166-182)
  IPR018488 Cyclic nucleotide-binding, conserved site [PS00888] (288-304)
  IPR018488 Cyclic nucleotide-binding, conserved site [PS00889] (206-223)
  IPR018488 Cyclic nucleotide-binding, conserved site [PS00889] (336-353)
  IPR018490 Cyclic nucleotide-binding domain superfamily [SSF51206] (120-250)
  IPR018490 Cyclic nucleotide-binding domain superfamily [SSF51206] (254-394)
  IPR050503 cAMP-dependent protein kinase regulatory subunit-like [PTHR11635] (18-391)

Nearest PDB structures (foldseek):
  5h78-assembly1_B  TM=1.005E+00  e=2.201E-23  Homo sapiens
  5cwh-assembly1_A  TM=9.423E-01  e=2.762E-16  synthetic construct
  5h7c-assembly2_C  TM=8.277E-01  e=1.928E-16  Staphylococcus aureus
  8fbk-assembly1_A  TM=9.669E-01  e=7.265E-12  synthetic construct
  5cwj-assembly1_A  TM=8.744E-01  e=9.796E-08  synthetic construct

Sequence (384 aa):
IPPGLTELLQGYTVEVLRQQPPDLVEFAVEYFTRLRSERVNERVKQLAEKAKEATDKEEVIEIVKELAELAKQSTDSELVNEIVKQLAEVAKEATDKELVIYIVKILAELAKQSTDSELVNEIVKQLAEVAKEATDKELVIYIVKILAELAKQSTDSELVNEIVKQLEEVAKEATDKELVEHIEKILEELKKIPPGLTELLQGYTVEVLRQQPPDLVEFAVEYFTRLRSERVNERVKQLAEKAKEATDKEEVIEIVKELAELAKQSTDSELVNEIVKQLAEVAKEATDKELVIYIVKILAELAKQSTDSELVNEIVKQLAEVAKEATDKELVIYIVKILAELAKQSTDSELVNEIVKQLEEVAKEATDKELVEHIEKILEELKK

B-factor: mean 29.2, std 15.62, range [7.29, 83.67]

Foldseek 3Di:
DDPPPVVVVVVLVVVCVVVVDPDSVVSVVVVVVVVVVVVVVVVLVVLLVCLVPDPDPVSNVVSLVVLLVVLVVDPDLVSVLVSLVSLLVSLVVDPDVVSVVVSLVSLLVSLVPDPDVVSVLSSLVSLLVSLLPDPDLVSNVVSLVSLLVSLVPDPDVVSLVSSLVSLVVSLVSDDDPVSSVVSVVSSVVSVD/DDPPPVVVVVVLVVVCVVVVDPDSVVSVVVVVVVVVVVVVVVVLVVLLVCLVPDDDVVSVVVSLVVLLVVLVPDPDLVSVLVSLVSLLVSLVPDPDVVSVVVSLVSLLVSLVPDPDVVSVLSSLVSLLVSLLPDPDLVSNVVSLVSLLVSLVPDPDVVSLVSSLVSLVVSLVSDDDPVSSVVSVVSSVVSVD

GO terms:
  GO:0005515 protein binding (F, IPI)
  GO:0005737 cytoplasm (C, IDA)
  GO:0005813 centrosome (C, IDA)
  GO:0005886 plasma membrane (C, IDA)
  GO:0031625 ubiquitin protein ligase binding (F, IDA)
  GO:0035556 intracellular signal transduction (P, TAS)
  GO:0005737 cytoplasm (C, TAS)
  GO:0005886 plasma membrane (C, TAS)
  GO:0016020 membrane (C, TAS)
  GO:0097546 ciliary base (C, TAS)
  GO:0002862 negative regulation of inflammatory response to antigenic stimulus (P, TAS)
  GO:0003091 renal water homeostasis (P, TAS)
  GO:0034199 activation of protein kinase A activity (P, TAS)
  GO:0030552 cAMP binding (F, TAS)
  GO:0005829 cytosol (C, TAS)
  GO:0097700 vascular endothelial cell response to laminar fluid shear stress (P, TAS)
  GO:0071377 cellular response to glucagon stimulus (P, TAS)
  GO:0007268 chemical synaptic transmission (P, TAS)
  GO:0004862 cAMP-dependent protein kinase inhibitor activity (F, IDA)
  GO:0008603 cAMP-dependent protein kinase regulator activity (F, IDA)

Organism: Homo sapiens (NCBI:txid9606)